Protein AF-A0A439CUA3-F1 (afdb_monomer_lite)

pLDDT: mean 74.82, std 22.73, range [22.25, 98.75]

Structure (mmCIF, N/CA/C/O backbone):
data_AF-A0A439CUA3-F1
#
_entry.id   AF-A0A439CUA3-F1
#
loop_
_atom_site.group_PDB
_atom_site.id
_atom_site.type_symbol
_atom_site.label_atom_id
_atom_site.label_alt_id
_atom_site.label_comp_id
_atom_site.label_asym_id
_atom_site.label_entity_id
_atom_site.label_seq_id
_atom_site.pdbx_PDB_ins_code
_atom_site.Cartn_x
_atom_site.Cartn_y
_atom_site.Cartn_z
_atom_site.occupancy
_atom_site.B_iso_or_equiv
_atom_site.auth_seq_id
_atom_site.auth_comp_id
_atom_site.auth_asym_id
_atom_site.auth_atom_id
_atom_site.pdbx_PDB_model_num
ATOM 1 N N . MET A 1 1 ? 49.847 20.324 70.270 1.00 28.09 1 MET A N 1
ATOM 2 C CA . MET A 1 1 ? 50.171 20.737 68.888 1.00 28.09 1 MET A CA 1
ATOM 3 C C . MET A 1 1 ? 50.184 19.468 68.034 1.00 28.09 1 MET A C 1
ATOM 5 O O . MET A 1 1 ? 51.029 18.628 68.282 1.00 28.09 1 MET A O 1
ATOM 9 N N . ARG A 1 2 ? 49.134 19.254 67.214 1.00 22.25 2 ARG A N 1
ATOM 10 C CA . ARG A 1 2 ? 49.145 18.780 65.802 1.00 22.25 2 ARG A CA 1
ATOM 11 C C . ARG A 1 2 ? 50.456 18.061 65.344 1.00 22.25 2 ARG A C 1
ATOM 13 O O . ARG A 1 2 ? 51.505 18.650 65.538 1.00 22.25 2 ARG A O 1
ATOM 20 N N . ILE A 1 3 ? 50.532 16.895 64.673 1.00 22.33 3 ILE A N 1
ATOM 21 C CA . ILE A 1 3 ? 49.767 16.286 63.554 1.00 22.33 3 ILE A CA 1
ATOM 22 C C . ILE A 1 3 ? 50.271 14.831 63.310 1.00 22.33 3 ILE A C 1
ATOM 24 O O . ILE A 1 3 ? 51.460 14.592 63.453 1.00 22.33 3 ILE A O 1
ATOM 28 N N . SER A 1 4 ? 49.355 13.942 62.885 1.00 22.73 4 SER A N 1
ATOM 29 C CA . SER A 1 4 ? 49.423 12.798 61.928 1.00 22.73 4 SER A CA 1
ATOM 30 C C . SER A 1 4 ? 50.677 11.916 61.735 1.00 22.73 4 SER A C 1
ATOM 32 O O . SER A 1 4 ? 51.761 12.408 61.444 1.00 22.73 4 SER A O 1
ATOM 34 N N . GLY A 1 5 ? 50.420 10.599 61.639 1.00 23.78 5 GLY A N 1
ATOM 35 C CA . GLY A 1 5 ? 51.123 9.670 60.738 1.00 23.78 5 GLY A CA 1
ATOM 36 C C . GLY A 1 5 ? 51.463 8.297 61.341 1.00 23.78 5 GLY A C 1
ATOM 37 O O . GLY A 1 5 ? 52.379 8.213 62.145 1.00 23.78 5 GLY A O 1
ATOM 38 N N . ALA A 1 6 ? 50.779 7.222 60.919 1.00 23.39 6 ALA A N 1
ATOM 39 C CA . ALA A 1 6 ? 51.237 5.817 60.994 1.00 23.39 6 ALA A CA 1
ATOM 40 C C . ALA A 1 6 ? 50.307 4.956 60.105 1.00 23.39 6 ALA A C 1
ATOM 42 O O . ALA A 1 6 ? 49.091 5.064 60.226 1.00 23.39 6 ALA A O 1
ATOM 43 N N . VAL A 1 7 ? 50.768 4.324 59.019 1.00 22.81 7 VAL A N 1
ATOM 44 C CA . VAL A 1 7 ? 51.566 3.079 58.908 1.00 22.81 7 VAL A CA 1
ATOM 45 C C . VAL A 1 7 ? 50.798 1.829 59.362 1.00 22.81 7 VAL A C 1
ATOM 47 O O . VAL A 1 7 ? 50.388 1.692 60.508 1.00 22.81 7 VAL A O 1
ATOM 50 N N . CYS A 1 8 ? 50.635 0.912 58.407 1.00 23.62 8 CYS A N 1
ATOM 51 C CA . CYS A 1 8 ? 50.171 -0.463 58.555 1.00 23.62 8 CYS A CA 1
ATOM 52 C C . CYS A 1 8 ? 51.355 -1.367 58.934 1.00 23.62 8 CYS A C 1
ATOM 54 O O . CYS A 1 8 ? 52.381 -1.252 58.272 1.00 23.62 8 CYS A O 1
ATOM 56 N N . THR A 1 9 ? 51.193 -2.255 59.930 1.00 22.59 9 THR A N 1
ATOM 57 C CA . THR A 1 9 ? 51.462 -3.718 59.874 1.00 22.59 9 THR A CA 1
ATOM 58 C C . THR A 1 9 ? 51.410 -4.359 61.270 1.00 22.59 9 THR A C 1
ATOM 60 O O . THR A 1 9 ? 52.064 -3.826 62.154 1.00 22.59 9 THR A O 1
ATOM 63 N N . ARG A 1 10 ? 50.701 -5.512 61.364 1.00 23.30 10 ARG A N 1
ATOM 64 C CA . ARG A 1 10 ? 50.882 -6.747 62.196 1.00 23.30 10 ARG A CA 1
ATOM 65 C C . ARG A 1 10 ? 51.220 -6.572 63.697 1.00 23.30 10 ARG A C 1
ATOM 67 O O . ARG A 1 10 ? 52.042 -5.749 64.039 1.00 23.30 10 ARG A O 1
ATOM 74 N N . GLN A 1 11 ? 50.692 -7.314 64.673 1.00 22.95 11 GLN A N 1
ATOM 75 C CA . GLN A 1 11 ? 50.517 -8.768 64.882 1.00 22.95 11 GLN A CA 1
ATOM 76 C C . GLN A 1 11 ? 49.930 -8.895 66.330 1.00 22.95 11 GLN A C 1
ATOM 78 O O . GLN A 1 11 ? 50.094 -7.946 67.089 1.00 22.95 11 GLN A O 1
ATOM 83 N N . GLU A 1 12 ? 49.089 -9.861 66.725 1.00 23.50 12 GLU A N 1
ATOM 84 C CA . GLU A 1 12 ? 49.426 -11.073 67.525 1.00 23.50 12 GLU A CA 1
ATOM 85 C C . GLU A 1 12 ? 48.120 -11.591 68.193 1.00 23.50 12 GLU A C 1
ATOM 87 O O . GLU A 1 12 ? 47.284 -10.777 68.578 1.00 23.50 12 GLU A O 1
ATOM 92 N N . GLU A 1 13 ? 47.832 -12.902 68.083 1.00 23.50 13 GLU A N 1
ATOM 93 C CA . GLU A 1 13 ? 47.690 -13.915 69.175 1.00 23.50 13 GLU A CA 1
ATOM 94 C C . GLU A 1 13 ? 46.411 -13.791 70.040 1.00 23.50 13 GLU A C 1
ATOM 96 O O . GLU A 1 13 ? 46.042 -12.706 70.459 1.00 23.50 13 GLU A O 1
ATOM 101 N N . GLY A 1 14 ? 45.590 -14.809 70.334 1.00 23.80 14 GLY A N 1
ATOM 102 C CA . GLY A 1 14 ? 45.761 -16.259 70.547 1.00 23.80 14 GLY A CA 1
ATOM 103 C C . GLY A 1 14 ? 45.204 -16.565 71.960 1.00 23.80 14 GLY A C 1
ATOM 104 O O . GLY A 1 14 ? 45.631 -15.916 72.904 1.00 23.80 14 GLY A O 1
ATOM 105 N N . VAL A 1 15 ? 44.124 -17.344 72.151 1.00 25.66 15 VAL A N 1
ATOM 106 C CA . VAL A 1 15 ? 44.056 -18.725 72.725 1.00 25.66 15 VAL A CA 1
ATOM 107 C C . VAL A 1 15 ? 42.553 -18.998 73.027 1.00 25.66 15 VAL A C 1
ATOM 109 O O . VAL A 1 15 ? 41.913 -18.110 73.581 1.00 25.66 15 VAL A O 1
ATOM 112 N N . GLY A 1 16 ? 41.895 -20.050 72.494 1.00 23.88 16 GLY A N 1
ATOM 113 C CA . GLY A 1 16 ? 41.573 -21.364 73.132 1.00 23.88 16 GLY A CA 1
ATOM 114 C C . GLY A 1 16 ? 40.151 -21.363 73.759 1.00 23.88 16 GLY A C 1
ATOM 115 O O . GLY A 1 16 ? 39.779 -20.346 74.321 1.00 23.88 16 GLY A O 1
ATOM 116 N N . GLU A 1 17 ? 39.243 -22.351 73.722 1.00 23.61 17 GLU A N 1
ATOM 117 C CA . GLU A 1 17 ? 39.146 -23.763 73.297 1.00 23.61 17 GLU A CA 1
ATOM 118 C C . GLU A 1 17 ? 37.641 -24.166 73.176 1.00 23.61 17 GLU A C 1
ATOM 120 O O . GLU A 1 17 ? 36.813 -23.532 73.821 1.00 23.61 17 GLU A O 1
ATOM 125 N N . ALA A 1 18 ? 37.357 -25.235 72.397 1.00 24.44 18 ALA A N 1
ATOM 126 C CA . ALA A 1 18 ? 36.234 -26.218 72.417 1.00 24.44 18 ALA A CA 1
ATOM 127 C C . ALA A 1 18 ? 34.758 -25.726 72.498 1.00 24.44 18 ALA A C 1
ATOM 129 O O . ALA A 1 18 ? 34.412 -24.847 73.266 1.00 24.44 18 ALA A O 1
ATOM 130 N N . GLU A 1 19 ? 33.774 -26.249 71.756 1.00 25.75 19 GLU A N 1
ATOM 131 C CA . GLU A 1 19 ? 33.426 -27.659 71.525 1.00 25.75 19 GLU A CA 1
ATOM 132 C C . GLU A 1 19 ? 32.433 -27.769 70.334 1.00 25.75 19 GLU A C 1
ATOM 134 O O . GLU A 1 19 ? 31.645 -26.855 70.079 1.00 25.75 19 GLU A O 1
ATOM 139 N N . LEU A 1 20 ? 32.501 -28.865 69.570 1.00 25.77 20 LEU A N 1
ATOM 140 C CA . LEU A 1 20 ? 31.697 -29.136 68.369 1.00 25.77 20 LEU A CA 1
ATOM 141 C C . LEU A 1 20 ? 30.289 -29.656 68.705 1.00 25.77 20 LEU A C 1
ATOM 143 O O . LEU A 1 20 ? 30.172 -30.626 69.446 1.00 25.77 20 LEU A O 1
ATOM 147 N N . ASP A 1 21 ? 29.256 -29.157 68.014 1.00 25.58 21 ASP A N 1
ATOM 148 C CA . ASP A 1 21 ? 28.098 -29.988 67.654 1.00 25.58 21 ASP A CA 1
ATOM 149 C C . ASP A 1 21 ? 27.554 -29.619 66.260 1.00 25.58 21 ASP A C 1
ATOM 151 O O . ASP A 1 21 ? 27.327 -28.455 65.918 1.00 25.58 21 ASP A O 1
ATOM 155 N N . HIS A 1 22 ? 27.413 -30.636 65.413 1.00 28.38 22 HIS A N 1
ATOM 156 C CA . HIS A 1 22 ? 27.117 -30.550 63.986 1.00 28.38 22 HIS A CA 1
ATOM 157 C C . HIS A 1 22 ? 25.626 -30.806 63.731 1.00 28.38 22 HIS A C 1
ATOM 159 O O . HIS A 1 22 ? 25.209 -31.956 63.696 1.00 28.38 22 HIS A O 1
ATOM 165 N N . THR A 1 23 ? 24.838 -29.774 63.402 1.00 31.83 23 THR A N 1
ATOM 166 C CA . THR A 1 23 ? 23.635 -29.923 62.549 1.00 31.83 23 THR A CA 1
ATOM 167 C C . THR A 1 23 ? 23.304 -28.614 61.804 1.00 31.83 23 THR A C 1
ATOM 169 O O . THR A 1 23 ? 23.112 -27.578 62.439 1.00 31.83 23 THR A O 1
ATOM 172 N N . PRO A 1 24 ? 23.197 -28.592 60.458 1.00 29.52 24 PRO A N 1
ATOM 173 C CA . PRO A 1 24 ? 22.826 -27.377 59.736 1.00 29.52 24 PRO A CA 1
ATOM 174 C C . PRO A 1 24 ? 21.297 -27.211 59.698 1.00 29.52 24 PRO A C 1
ATOM 176 O O . PRO A 1 24 ? 20.608 -27.803 58.866 1.00 29.52 24 PRO A O 1
ATOM 179 N N . ARG A 1 25 ? 20.747 -26.370 60.584 1.00 27.92 25 ARG A N 1
ATOM 180 C CA . ARG A 1 25 ? 19.390 -25.815 60.427 1.00 27.92 25 ARG A CA 1
ATOM 181 C C . ARG A 1 25 ? 19.455 -24.549 59.574 1.00 27.92 25 ARG A C 1
ATOM 183 O O . ARG A 1 25 ? 19.996 -23.529 59.982 1.00 27.92 25 ARG A O 1
ATOM 190 N N . ASN A 1 26 ? 18.888 -24.650 58.378 1.00 28.05 26 ASN A N 1
ATOM 191 C CA . ASN A 1 26 ? 18.755 -23.584 57.393 1.00 28.05 26 ASN A CA 1
ATOM 192 C C . ASN A 1 26 ? 17.760 -22.517 57.898 1.00 28.05 26 ASN A C 1
ATOM 194 O O . ASN A 1 26 ? 16.546 -22.711 57.827 1.00 28.05 26 ASN A O 1
ATOM 198 N N . ILE A 1 27 ? 18.269 -21.418 58.458 1.00 28.58 27 ILE A N 1
ATOM 199 C CA . ILE A 1 27 ? 17.476 -20.257 58.883 1.00 28.58 27 ILE A CA 1
ATOM 200 C C . ILE A 1 27 ? 17.414 -19.280 57.705 1.00 28.58 27 ILE A C 1
ATOM 202 O O . ILE A 1 27 ? 18.390 -18.603 57.391 1.00 28.58 27 ILE A O 1
ATOM 206 N N . GLN A 1 28 ? 16.256 -19.205 57.048 1.00 30.69 28 GLN A N 1
ATOM 207 C CA . GLN A 1 28 ? 15.931 -18.120 56.120 1.00 30.69 28 GLN A CA 1
ATOM 208 C C . GLN A 1 28 ? 15.676 -16.826 56.912 1.00 30.69 28 GLN A C 1
ATOM 210 O O . GLN A 1 28 ? 14.819 -16.835 57.800 1.00 30.69 28 GLN A O 1
ATOM 215 N N . PRO A 1 29 ? 16.333 -15.695 56.599 1.00 28.91 29 PRO A N 1
ATOM 216 C CA . PRO A 1 29 ? 15.926 -14.408 57.139 1.00 28.91 29 PRO A CA 1
ATOM 217 C C . PRO A 1 29 ? 14.713 -13.860 56.371 1.00 28.91 29 PRO A C 1
ATOM 219 O O . PRO A 1 29 ? 14.676 -13.822 55.140 1.00 28.91 29 PRO A O 1
ATOM 222 N N . ALA A 1 30 ? 13.707 -13.450 57.140 1.00 26.80 30 ALA A N 1
ATOM 223 C CA . ALA A 1 30 ? 12.461 -12.848 56.692 1.00 26.80 30 ALA A CA 1
ATOM 224 C C . ALA A 1 30 ? 12.693 -11.557 55.885 1.00 26.80 30 ALA A C 1
ATOM 226 O O . ALA A 1 30 ? 13.453 -10.687 56.302 1.00 26.80 30 ALA A O 1
ATOM 227 N N . ASN A 1 31 ? 11.989 -11.412 54.759 1.00 30.03 31 ASN A N 1
ATOM 228 C CA . ASN A 1 31 ? 11.992 -10.194 53.949 1.00 30.03 31 ASN A CA 1
ATOM 229 C C . ASN A 1 31 ? 10.732 -9.354 54.259 1.00 30.03 31 ASN A C 1
ATOM 231 O O . ASN A 1 31 ? 9.621 -9.820 53.977 1.00 30.03 31 ASN A O 1
ATOM 235 N N . PRO A 1 32 ? 10.847 -8.146 54.843 1.00 30.47 32 PRO A N 1
ATOM 236 C CA . PRO A 1 32 ? 9.701 -7.356 55.265 1.00 30.47 32 PRO A CA 1
ATOM 237 C C . PRO A 1 32 ? 9.358 -6.280 54.229 1.00 30.47 32 PRO A C 1
ATOM 239 O O . PRO A 1 32 ? 9.637 -5.118 54.456 1.00 30.47 32 PRO A O 1
ATOM 242 N N . HIS A 1 33 ? 8.702 -6.626 53.118 1.00 27.61 33 HIS A N 1
ATOM 243 C CA . HIS A 1 33 ? 7.968 -5.641 52.303 1.00 27.61 33 HIS A CA 1
ATOM 244 C C . HIS A 1 33 ? 6.757 -6.300 51.636 1.00 27.61 33 HIS A C 1
ATOM 246 O O . HIS A 1 33 ? 6.773 -6.710 50.477 1.00 27.61 33 HIS A O 1
ATOM 252 N N . ARG A 1 34 ? 5.667 -6.410 52.401 1.00 32.34 34 ARG A N 1
ATOM 253 C CA . ARG A 1 34 ? 4.329 -6.702 51.883 1.00 32.34 34 ARG A CA 1
ATOM 254 C C . ARG A 1 34 ? 3.667 -5.369 51.532 1.00 32.34 34 ARG A C 1
ATOM 256 O O . ARG A 1 34 ? 2.806 -4.892 52.262 1.00 32.34 34 ARG A O 1
ATOM 263 N N . GLU A 1 35 ? 4.106 -4.744 50.443 1.00 28.25 35 GLU A N 1
ATOM 264 C CA . GLU A 1 35 ? 3.399 -3.589 49.890 1.00 28.25 35 GLU A CA 1
ATOM 265 C C . GLU A 1 35 ? 2.148 -4.048 49.137 1.00 28.25 35 GLU A C 1
ATOM 267 O O . GLU A 1 35 ? 2.151 -4.998 48.347 1.00 28.25 35 GLU A O 1
ATOM 272 N N . ALA A 1 36 ? 1.044 -3.378 49.450 1.00 27.17 36 ALA A N 1
ATOM 273 C CA . ALA A 1 36 ? -0.267 -3.598 48.879 1.00 27.17 36 ALA A CA 1
ATOM 274 C C . ALA A 1 36 ? -0.214 -3.528 47.345 1.00 27.17 36 ALA A C 1
ATOM 276 O O . ALA A 1 36 ? 0.246 -2.545 46.767 1.00 27.17 36 ALA A O 1
ATOM 277 N N . LYS A 1 37 ? -0.747 -4.556 46.673 1.00 30.27 37 LYS A N 1
ATOM 278 C CA . LYS A 1 37 ? -1.030 -4.523 45.232 1.00 30.27 37 LYS A CA 1
ATOM 279 C C . LYS A 1 37 ? -2.109 -3.472 44.949 1.00 30.27 37 LYS A C 1
ATOM 281 O O . LYS A 1 37 ? -3.284 -3.798 44.798 1.00 30.27 37 LYS A O 1
ATOM 286 N N . GLY A 1 38 ? -1.703 -2.211 44.836 1.00 25.47 38 GLY A N 1
ATOM 287 C CA . GLY A 1 38 ? -2.439 -1.222 44.067 1.00 25.47 38 GLY A CA 1
ATOM 288 C C . GLY A 1 38 ? -2.514 -1.714 42.623 1.00 25.47 38 GLY A C 1
ATOM 289 O O . GLY A 1 38 ? -1.488 -1.975 41.994 1.00 25.47 38 GLY A O 1
ATOM 290 N N . ARG A 1 39 ? -3.731 -1.904 42.103 1.00 30.41 39 ARG A N 1
ATOM 291 C CA . ARG A 1 39 ? -3.964 -2.169 40.677 1.00 30.41 39 ARG A CA 1
ATOM 292 C C . ARG A 1 39 ? -3.290 -1.059 39.876 1.00 30.41 39 ARG A C 1
ATOM 294 O O . ARG A 1 39 ? -3.695 0.097 39.931 1.00 30.41 39 ARG A O 1
ATOM 301 N N . SER A 1 40 ? -2.228 -1.427 39.175 1.00 26.22 40 SER A N 1
ATOM 302 C CA . SER A 1 40 ? -1.422 -0.513 38.383 1.00 26.22 40 SER A CA 1
ATOM 303 C C . SER A 1 40 ? -2.265 0.105 37.264 1.00 26.22 40 SER A C 1
ATOM 305 O O . SER A 1 40 ? -2.816 -0.620 36.439 1.00 26.22 40 SER A O 1
ATOM 307 N N . LEU A 1 41 ? -2.336 1.438 37.214 1.00 32.69 41 LEU A N 1
ATOM 308 C CA . LEU A 1 41 ? -2.955 2.250 36.150 1.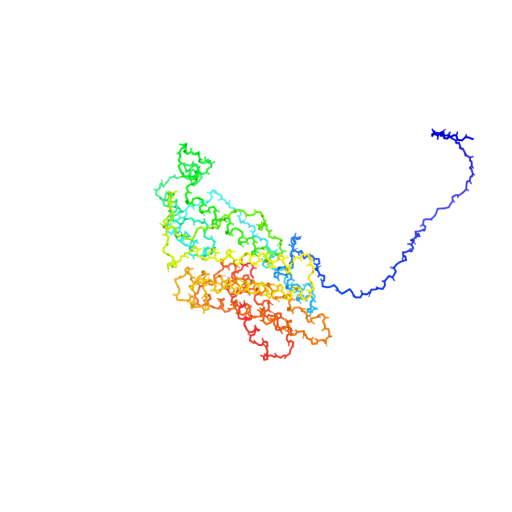00 32.69 41 LEU A CA 1
ATOM 309 C C . LEU A 1 41 ? -2.143 2.222 34.834 1.00 32.69 41 LEU A C 1
ATOM 311 O O . LEU A 1 41 ? -2.030 3.223 34.129 1.00 32.69 41 LEU A O 1
ATOM 315 N N . ARG A 1 42 ? -1.518 1.090 34.504 1.00 32.41 42 ARG A N 1
ATOM 316 C CA . ARG A 1 42 ? -0.619 0.975 33.357 1.00 32.41 42 ARG A CA 1
ATOM 317 C C . ARG A 1 42 ? -1.404 0.608 32.103 1.00 32.41 42 ARG A C 1
ATOM 319 O O . ARG A 1 42 ? -1.750 -0.551 31.904 1.00 32.41 42 ARG A O 1
ATOM 326 N N . ALA A 1 43 ? -1.537 1.563 31.185 1.00 36.28 43 ALA A N 1
ATOM 327 C CA . ALA A 1 43 ? -1.451 1.251 29.761 1.00 36.28 43 ALA A CA 1
ATOM 328 C C . ALA A 1 43 ? 0.004 0.827 29.470 1.00 36.28 43 ALA A C 1
ATOM 330 O O . ALA A 1 43 ? 0.792 1.588 28.921 1.00 36.28 43 ALA A O 1
ATOM 331 N N . SER A 1 44 ? 0.414 -0.336 29.987 1.00 36.09 44 SER A N 1
ATOM 332 C CA . SER A 1 44 ? 1.773 -0.840 29.799 1.00 36.09 44 SER A CA 1
ATOM 333 C C . SER A 1 44 ? 1.953 -1.138 28.320 1.00 36.09 44 SER A C 1
ATOM 335 O O . SER A 1 44 ? 1.143 -1.861 27.741 1.00 36.09 44 SER A O 1
ATOM 337 N N . SER A 1 45 ? 3.044 -0.656 27.733 1.00 43.25 45 SER A N 1
ATOM 338 C CA . SER A 1 45 ? 3.729 -1.381 26.669 1.00 43.25 45 SER A CA 1
ATOM 339 C C . SER A 1 45 ? 3.962 -2.788 27.236 1.00 43.25 45 SER A C 1
ATOM 341 O O . SER A 1 45 ? 4.757 -2.958 28.162 1.00 43.25 45 SER A O 1
ATOM 343 N N . GLU A 1 46 ? 3.130 -3.759 26.856 1.00 47.66 46 GLU A N 1
ATOM 344 C CA . GLU A 1 46 ? 3.294 -5.148 27.289 1.00 47.66 46 GLU A CA 1
ATOM 345 C C . GLU A 1 46 ? 4.671 -5.641 26.802 1.00 47.66 46 GLU A C 1
ATOM 347 O O . GLU A 1 46 ? 5.149 -5.160 25.767 1.00 47.66 46 GLU A O 1
ATOM 352 N N . PRO A 1 47 ? 5.359 -6.522 27.555 1.00 49.38 47 PRO A N 1
ATOM 353 C CA . PRO A 1 47 ? 6.639 -7.074 27.122 1.00 49.38 47 PRO A CA 1
ATOM 354 C C . PRO A 1 47 ? 6.483 -7.640 25.709 1.00 49.38 47 PRO A C 1
ATOM 356 O O . PRO A 1 47 ? 5.505 -8.328 25.431 1.00 49.38 47 PRO A O 1
ATOM 359 N N . GLY A 1 48 ? 7.401 -7.285 24.805 1.00 54.22 48 GLY A N 1
ATOM 360 C CA . GLY A 1 48 ? 7.288 -7.695 23.409 1.00 54.22 48 GLY A CA 1
ATOM 361 C C . GLY A 1 48 ? 7.170 -9.207 23.284 1.00 54.22 48 GLY A C 1
ATOM 362 O O . GLY A 1 48 ? 7.865 -9.956 23.975 1.00 54.22 48 GLY A O 1
ATOM 363 N N . GLU A 1 49 ? 6.265 -9.633 22.414 1.00 64.12 49 GLU A N 1
ATOM 364 C CA . GLU A 1 49 ? 6.002 -11.043 22.179 1.00 64.12 49 GLU A CA 1
ATOM 365 C C . GLU A 1 49 ? 7.177 -11.664 21.429 1.00 64.12 49 GLU A C 1
ATOM 367 O O . GLU A 1 49 ? 7.930 -10.974 20.735 1.00 64.12 49 GLU A O 1
ATOM 372 N N . ARG A 1 50 ? 7.347 -12.977 21.570 1.00 61.59 50 ARG A N 1
ATOM 373 C CA . ARG A 1 50 ? 8.300 -13.733 20.761 1.00 61.59 50 ARG A CA 1
ATOM 374 C C . ARG A 1 50 ? 7.553 -14.683 19.835 1.00 61.59 50 ARG A C 1
ATOM 376 O O . ARG A 1 50 ? 6.566 -15.287 20.247 1.00 61.59 50 ARG A O 1
ATOM 383 N N . ASP A 1 51 ? 8.013 -14.800 18.594 1.00 60.66 51 ASP A N 1
ATOM 384 C CA . ASP A 1 51 ? 7.554 -15.854 17.690 1.00 60.66 51 ASP A CA 1
ATOM 385 C C . ASP A 1 51 ? 8.068 -17.237 18.140 1.00 60.66 51 ASP A C 1
ATOM 387 O O . ASP A 1 51 ? 8.786 -17.373 19.136 1.00 60.66 51 ASP A O 1
ATOM 391 N N . ARG A 1 52 ? 7.699 -18.290 17.401 1.00 53.22 52 ARG A N 1
ATOM 392 C CA . ARG A 1 52 ? 8.105 -19.669 17.711 1.00 53.22 52 ARG A CA 1
ATOM 393 C C . ARG A 1 52 ? 9.617 -19.898 17.633 1.00 53.22 52 ARG A C 1
ATOM 395 O O . ARG A 1 52 ? 10.097 -20.819 18.285 1.00 53.22 52 ARG A O 1
ATOM 402 N N . GLN A 1 53 ? 10.352 -19.094 16.862 1.00 54.91 53 GLN A N 1
ATOM 403 C CA . GLN A 1 53 ? 11.816 -19.143 16.805 1.00 54.91 53 GLN A CA 1
ATOM 404 C C . GLN A 1 53 ? 12.475 -18.227 17.853 1.00 54.91 53 GLN A C 1
ATOM 406 O O . GLN A 1 53 ? 13.699 -18.171 17.950 1.00 54.91 53 GLN A O 1
ATOM 411 N N . GLY A 1 54 ? 11.685 -17.527 18.671 1.00 60.97 54 GLY A N 1
ATOM 412 C CA . GLY A 1 54 ? 12.169 -16.642 19.721 1.00 60.97 54 GLY A CA 1
ATOM 413 C C . GLY A 1 54 ? 12.448 -15.206 19.267 1.00 60.97 54 GLY A C 1
ATOM 414 O O . GLY A 1 54 ? 12.974 -14.429 20.076 1.00 60.97 54 GLY A O 1
ATOM 415 N N . HIS A 1 55 ? 12.111 -14.820 18.030 1.00 66.06 55 HIS A N 1
ATOM 416 C CA . HIS A 1 55 ? 12.306 -13.454 17.544 1.00 66.06 55 HIS A CA 1
ATOM 417 C C . HIS A 1 55 ? 11.260 -12.495 18.101 1.00 66.06 55 HIS A C 1
ATOM 419 O O . HIS A 1 55 ? 10.102 -12.847 18.288 1.00 66.06 55 HIS A O 1
ATOM 425 N N . PHE A 1 56 ? 11.665 -11.244 18.308 1.00 74.69 56 PHE A N 1
ATOM 426 C CA . PHE A 1 56 ? 10.797 -10.187 18.818 1.00 74.69 56 PHE A CA 1
ATOM 427 C C . PHE A 1 56 ? 9.694 -9.791 17.822 1.00 74.69 56 PHE A C 1
ATOM 429 O O . PHE A 1 56 ? 9.971 -9.525 16.645 1.00 74.69 56 PHE A O 1
ATOM 436 N N . VAL A 1 57 ? 8.470 -9.671 18.342 1.00 75.69 57 VAL A N 1
ATOM 437 C CA . VAL A 1 57 ? 7.267 -9.188 17.661 1.00 75.69 57 VAL A CA 1
ATOM 438 C C . VAL A 1 57 ? 6.670 -8.033 18.470 1.00 75.69 57 VAL A C 1
ATOM 440 O O . VAL A 1 57 ? 6.245 -8.193 19.615 1.00 75.69 57 VAL A O 1
ATOM 443 N N . GLY A 1 58 ? 6.654 -6.835 17.885 1.00 77.94 58 GLY A N 1
ATOM 444 C CA . GLY A 1 58 ? 6.237 -5.622 18.596 1.00 77.94 58 GLY A CA 1
ATOM 445 C C . GLY A 1 58 ? 4.761 -5.252 18.447 1.00 77.94 58 GLY A C 1
ATOM 446 O O . GLY A 1 58 ? 3.969 -5.926 17.785 1.00 77.94 58 GLY A O 1
ATOM 447 N N . ALA A 1 59 ? 4.387 -4.130 19.066 1.00 81.75 59 ALA A N 1
ATOM 448 C CA . ALA A 1 59 ? 2.999 -3.680 19.210 1.00 81.75 59 ALA A CA 1
ATOM 449 C C . ALA A 1 59 ? 2.313 -3.275 17.892 1.00 81.75 59 ALA A C 1
ATOM 451 O O . ALA A 1 59 ? 1.081 -3.240 17.832 1.00 81.75 59 ALA A O 1
ATOM 452 N N . SER A 1 60 ? 3.077 -2.964 16.836 1.00 83.19 60 SER A N 1
ATOM 453 C CA . SER A 1 60 ? 2.511 -2.696 15.511 1.00 83.19 60 SER A CA 1
ATOM 454 C C . SER A 1 60 ? 2.131 -3.970 14.733 1.00 83.19 60 SER A C 1
ATOM 456 O O . SER A 1 60 ? 1.320 -3.883 13.809 1.00 83.19 60 SER A O 1
ATOM 458 N N . SER A 1 61 ? 2.581 -5.155 15.151 1.00 85.44 61 SER A N 1
ATOM 459 C CA . SER A 1 61 ? 2.277 -6.401 14.442 1.00 85.44 61 SER A CA 1
ATOM 460 C C . SER A 1 61 ? 0.799 -6.800 14.521 1.00 85.44 61 SER A C 1
ATOM 462 O O . SER A 1 61 ? 0.147 -6.665 15.562 1.00 85.44 61 SER A O 1
ATOM 464 N N . GLY A 1 62 ? 0.281 -7.366 13.426 1.00 82.31 62 GLY A N 1
ATOM 465 C CA . GLY A 1 62 ? -1.036 -8.010 13.397 1.00 82.31 62 GLY A CA 1
ATOM 466 C C . GLY A 1 62 ? -1.126 -9.228 14.327 1.00 82.31 62 GLY A C 1
ATOM 467 O O . GLY A 1 62 ? -2.174 -9.462 14.926 1.00 82.31 62 GLY A O 1
ATOM 468 N N . LEU A 1 63 ? -0.016 -9.949 14.532 1.00 80.31 63 LEU A N 1
ATOM 469 C CA . LEU A 1 63 ? 0.046 -11.083 15.456 1.00 80.31 63 LEU A CA 1
ATOM 470 C C . LEU A 1 63 ? -0.143 -10.633 16.909 1.00 80.31 63 LEU A C 1
ATOM 472 O O . LEU A 1 63 ? -0.999 -11.164 17.611 1.00 80.31 63 LEU A O 1
ATOM 476 N N . THR A 1 64 ? 0.592 -9.608 17.347 1.00 80.56 64 THR A N 1
ATOM 477 C CA . THR A 1 64 ? 0.438 -9.029 18.693 1.00 80.56 64 THR A CA 1
ATOM 478 C C . THR A 1 64 ? -0.986 -8.525 18.920 1.00 80.56 64 THR A C 1
ATOM 480 O O . THR A 1 64 ? -1.560 -8.717 19.993 1.00 80.56 64 THR A O 1
ATOM 483 N N . PHE A 1 65 ? -1.591 -7.914 17.896 1.00 84.12 65 PHE A N 1
ATOM 484 C CA . PHE A 1 65 ? -2.982 -7.469 17.947 1.00 84.12 65 PHE A CA 1
ATOM 485 C C . PHE A 1 65 ? -3.961 -8.643 18.156 1.00 84.12 65 PHE A C 1
ATOM 487 O O . PHE A 1 65 ? -4.841 -8.557 19.016 1.00 84.12 65 PHE A O 1
ATOM 494 N N . LEU A 1 66 ? -3.779 -9.757 17.438 1.00 82.56 66 LEU A N 1
ATOM 495 C CA . LEU A 1 66 ? -4.572 -10.979 17.617 1.00 82.56 66 LEU A CA 1
ATOM 496 C C . LEU A 1 66 ? -4.384 -11.627 18.990 1.00 82.56 66 LEU A C 1
ATOM 498 O O . LEU A 1 66 ? -5.367 -11.974 19.644 1.00 82.56 66 LEU A O 1
ATOM 502 N N . LEU A 1 67 ? -3.141 -11.762 19.453 1.00 78.81 67 LEU A N 1
ATOM 503 C CA . LEU A 1 67 ? -2.844 -12.318 20.775 1.00 78.81 67 LEU A CA 1
ATOM 504 C C . LEU A 1 67 ? -3.508 -11.485 21.878 1.00 78.81 67 LEU A C 1
ATOM 506 O O . LEU A 1 67 ? -4.094 -12.031 22.816 1.00 78.81 67 LEU A O 1
ATOM 510 N N . ARG A 1 68 ? -3.505 -10.155 21.732 1.00 78.81 68 ARG A N 1
ATOM 511 C CA . ARG A 1 68 ? -4.213 -9.250 22.644 1.00 78.81 68 ARG A CA 1
ATOM 512 C C . ARG A 1 68 ? -5.723 -9.487 22.636 1.00 78.81 68 ARG A C 1
ATOM 514 O O . ARG A 1 68 ? -6.334 -9.490 23.707 1.00 78.81 68 ARG A O 1
ATOM 521 N N . LEU A 1 69 ? -6.326 -9.700 21.465 1.00 80.56 69 LEU A N 1
ATOM 522 C CA . LEU A 1 69 ? -7.739 -10.068 21.355 1.00 80.56 69 LEU A CA 1
ATOM 523 C C . LEU A 1 69 ? -8.022 -11.398 22.072 1.00 80.56 69 LEU A C 1
ATOM 525 O O . LEU A 1 69 ? -8.938 -11.463 22.890 1.00 80.56 69 LEU A O 1
ATOM 529 N N . GLN A 1 70 ? -7.213 -12.432 21.832 1.00 78.62 70 GLN A N 1
ATOM 530 C CA . GLN A 1 70 ? -7.386 -13.756 22.438 1.00 78.62 70 GLN A CA 1
ATOM 531 C C . GLN A 1 70 ? -7.295 -13.717 23.969 1.00 78.62 70 GLN A C 1
ATOM 533 O O . GLN A 1 70 ? -8.183 -14.242 24.645 1.00 78.62 70 GLN A O 1
ATOM 538 N N . ARG A 1 71 ? -6.278 -13.042 24.527 1.00 77.12 71 ARG A N 1
ATOM 539 C CA . ARG A 1 71 ? -6.140 -12.869 25.986 1.00 77.12 71 ARG A CA 1
ATOM 540 C C . ARG A 1 71 ? -7.365 -12.190 26.589 1.00 77.12 71 ARG A C 1
ATOM 542 O O . ARG A 1 71 ? -7.839 -12.580 27.654 1.00 77.12 71 ARG A O 1
ATOM 549 N N . ARG A 1 72 ? -7.916 -11.192 25.892 1.00 74.06 72 ARG A N 1
ATOM 550 C CA . ARG A 1 72 ? -9.114 -10.459 26.334 1.00 74.06 72 ARG A CA 1
ATOM 551 C C . ARG A 1 72 ? -10.398 -11.280 26.228 1.00 74.06 72 ARG A C 1
ATOM 553 O O . ARG A 1 72 ? -11.319 -11.047 27.008 1.00 74.06 72 ARG A O 1
ATOM 560 N N . LEU A 1 73 ? -10.441 -12.268 25.338 1.00 73.12 73 LEU A N 1
ATOM 561 C CA . LEU A 1 73 ? -11.539 -13.226 25.205 1.00 73.12 73 LEU A CA 1
ATOM 562 C C . LEU A 1 73 ? -11.521 -14.351 26.257 1.00 73.12 73 LEU A C 1
ATOM 564 O O . LEU A 1 73 ? -12.441 -15.164 26.264 1.00 73.12 73 LEU A O 1
ATOM 568 N N . ARG A 1 74 ? -10.516 -14.407 27.151 1.00 65.94 74 ARG A N 1
ATOM 569 C CA . ARG A 1 74 ? -10.311 -15.502 28.126 1.00 65.94 74 ARG A CA 1
ATOM 570 C C . ARG A 1 74 ? -10.297 -16.901 27.486 1.00 65.94 74 ARG A C 1
ATOM 572 O O . ARG A 1 74 ? -10.699 -17.870 28.124 1.00 65.94 74 ARG A O 1
ATOM 579 N N . ARG A 1 75 ? -9.853 -17.018 26.230 1.00 56.72 75 ARG A N 1
ATOM 580 C CA . ARG A 1 75 ? -9.529 -18.323 25.638 1.00 56.72 75 ARG A CA 1
ATOM 581 C C . ARG A 1 75 ? -8.131 -18.726 26.082 1.00 56.72 75 ARG A C 1
ATOM 583 O O . ARG A 1 75 ? -7.249 -17.871 26.154 1.00 56.72 75 ARG A O 1
ATOM 590 N N . ASP A 1 76 ? -7.959 -20.009 26.381 1.00 49.62 76 ASP A N 1
ATOM 591 C CA . ASP A 1 76 ? -6.669 -20.591 26.739 1.00 49.62 76 ASP A CA 1
ATOM 592 C C . ASP A 1 76 ? -5.626 -20.207 25.667 1.00 49.62 76 ASP A C 1
ATOM 594 O O . ASP A 1 76 ? -5.893 -20.441 24.478 1.00 49.62 76 ASP A O 1
ATOM 598 N N . PRO A 1 77 ? -4.492 -19.564 26.009 1.00 54.25 77 PRO A N 1
ATOM 599 C CA . PRO A 1 77 ? -3.447 -19.238 25.037 1.00 54.25 77 PRO A CA 1
ATOM 600 C C . PRO A 1 77 ? -3.020 -20.450 24.192 1.00 54.25 77 PRO A C 1
ATOM 602 O O . PRO A 1 77 ? -2.665 -20.270 23.027 1.00 54.25 77 PRO A O 1
ATOM 605 N N . ASP A 1 78 ? -3.164 -21.676 24.709 1.00 53.19 78 ASP A N 1
ATOM 606 C CA . ASP A 1 78 ? -2.850 -22.915 23.991 1.00 53.19 78 ASP A CA 1
ATOM 607 C C . ASP A 1 78 ? -3.816 -23.288 22.848 1.00 53.19 78 ASP A C 1
ATOM 609 O O . ASP A 1 78 ? -3.476 -24.146 22.032 1.00 53.19 78 ASP A O 1
ATOM 613 N N . THR A 1 79 ? -4.976 -22.625 22.733 1.00 49.97 79 THR A N 1
ATOM 614 C CA . THR A 1 79 ? -5.955 -22.852 21.643 1.00 49.97 79 THR A CA 1
ATOM 615 C C . THR A 1 79 ? -5.793 -21.939 20.426 1.00 49.97 79 THR A C 1
ATOM 617 O O . THR A 1 79 ? -6.511 -22.120 19.442 1.00 49.97 79 THR A O 1
ATOM 620 N N . ALA A 1 80 ? -4.870 -20.969 20.440 1.00 50.75 80 ALA A N 1
ATOM 621 C CA . ALA A 1 80 ? -4.576 -20.230 19.211 1.00 50.75 80 ALA A CA 1
ATOM 622 C C . ALA A 1 80 ? -3.889 -21.150 18.198 1.00 50.75 80 ALA A C 1
ATOM 624 O O . ALA A 1 80 ? -3.043 -21.956 18.601 1.00 50.75 80 ALA A O 1
ATOM 625 N N . PRO A 1 81 ? -4.179 -21.012 16.889 1.00 48.41 81 PRO A N 1
ATOM 626 C CA . PRO A 1 81 ? -3.341 -21.621 15.872 1.00 48.41 81 PRO A CA 1
ATOM 627 C C . PRO A 1 81 ? -1.908 -21.144 16.112 1.00 48.41 81 PRO A C 1
ATOM 629 O O . PRO A 1 81 ? -1.580 -19.966 15.979 1.00 48.41 81 PRO A O 1
ATOM 632 N N . LYS A 1 82 ? -1.054 -22.078 16.538 1.00 47.56 82 LYS A N 1
ATOM 633 C CA . LYS A 1 82 ? 0.346 -21.800 16.873 1.00 47.56 82 LYS A CA 1
ATOM 634 C C . LYS A 1 82 ? 1.158 -21.446 15.615 1.00 47.56 82 LYS A C 1
ATOM 636 O O . LYS A 1 82 ? 2.324 -21.086 15.715 1.00 47.56 82 LYS A O 1
ATOM 641 N N . THR A 1 83 ? 0.563 -21.578 14.434 1.00 44.81 83 THR A N 1
ATOM 642 C CA . THR A 1 83 ? 1.089 -21.234 13.113 1.00 44.81 83 THR A CA 1
ATOM 643 C C . THR A 1 83 ? 0.433 -19.941 12.640 1.00 44.81 83 THR A C 1
ATOM 645 O O . THR A 1 83 ? -0.672 -19.948 12.111 1.00 44.81 83 THR A O 1
ATOM 648 N N . SER A 1 84 ? 1.103 -18.815 12.854 1.00 48.91 84 SER A N 1
ATOM 649 C CA . SER A 1 84 ? 0.814 -17.603 12.092 1.00 48.91 84 SER A CA 1
ATOM 650 C C . SER A 1 84 ? 1.650 -17.642 10.814 1.00 48.91 84 SER A C 1
ATOM 652 O O . SER A 1 84 ? 2.839 -17.963 10.894 1.00 48.91 84 SER A O 1
ATOM 654 N N . VAL A 1 85 ? 1.077 -17.249 9.673 1.00 49.88 85 VAL A N 1
ATOM 655 C CA . VAL A 1 85 ? 1.794 -16.968 8.407 1.00 49.88 85 VAL A CA 1
ATOM 656 C C . VAL A 1 85 ? 3.032 -16.070 8.630 1.00 49.88 85 VAL A C 1
ATOM 658 O O . VAL A 1 85 ? 3.979 -16.105 7.859 1.00 49.88 85 VAL A O 1
ATOM 661 N N . PHE A 1 86 ? 3.063 -15.297 9.728 1.00 50.19 86 PHE A N 1
ATOM 662 C CA . PHE A 1 86 ? 4.155 -14.387 10.112 1.00 50.19 86 PHE A CA 1
ATOM 663 C C . PHE A 1 86 ? 5.166 -14.976 11.113 1.00 50.19 86 PHE A C 1
ATOM 665 O O . PHE A 1 86 ? 6.089 -14.278 11.521 1.00 50.19 86 PHE A O 1
ATOM 672 N N . THR A 1 87 ? 4.965 -16.217 11.572 1.00 47.34 87 THR A N 1
ATOM 673 C CA . THR A 1 87 ? 5.865 -16.934 12.510 1.00 47.34 87 THR A CA 1
ATOM 674 C C . THR A 1 87 ? 6.720 -17.990 11.818 1.00 47.34 87 THR A C 1
ATOM 676 O O . THR A 1 87 ? 7.440 -18.732 12.479 1.00 47.34 87 THR A O 1
ATOM 679 N N . LEU A 1 88 ? 6.624 -18.097 10.497 1.00 46.81 88 LEU A N 1
ATOM 680 C CA . LEU A 1 88 ? 7.525 -18.892 9.680 1.00 46.81 88 LEU A CA 1
ATOM 681 C C . LEU A 1 88 ? 8.334 -17.892 8.857 1.00 46.81 88 LEU A C 1
ATOM 683 O O . LEU A 1 88 ? 7.760 -17.054 8.165 1.00 46.81 88 LEU A O 1
ATOM 687 N N . GLY A 1 89 ? 9.661 -17.937 8.996 1.00 47.47 89 GLY A N 1
ATOM 688 C CA . GLY A 1 89 ? 10.541 -17.331 7.999 1.00 47.47 89 GLY A CA 1
ATOM 689 C C . GLY A 1 89 ? 10.313 -17.983 6.636 1.00 47.47 89 GLY A C 1
ATOM 690 O O . GLY A 1 89 ? 9.518 -18.922 6.522 1.00 47.47 89 GLY A O 1
ATOM 691 N N . ASP A 1 90 ? 11.017 -17.501 5.614 1.00 46.09 90 ASP A N 1
ATOM 692 C CA . ASP A 1 90 ? 10.984 -18.142 4.301 1.00 46.09 90 ASP A CA 1
ATOM 693 C C . ASP A 1 90 ? 11.168 -19.656 4.470 1.00 46.09 90 ASP A C 1
ATOM 695 O O . ASP A 1 90 ? 12.011 -20.107 5.259 1.00 46.09 90 ASP A O 1
ATOM 699 N N . ALA A 1 91 ? 10.340 -20.442 3.774 1.00 52.12 91 ALA A N 1
ATOM 700 C CA . ALA A 1 91 ? 10.564 -21.877 3.691 1.00 52.12 91 ALA A CA 1
ATOM 701 C C . ALA A 1 91 ? 12.031 -22.091 3.311 1.00 52.12 91 ALA A C 1
ATOM 703 O O . ALA A 1 91 ? 12.561 -21.334 2.492 1.00 52.12 91 ALA A O 1
ATOM 704 N N . VAL A 1 92 ? 12.693 -23.078 3.929 1.00 56.19 92 VAL A N 1
ATOM 705 C CA . VAL A 1 92 ? 14.079 -23.402 3.573 1.00 56.19 92 VAL A CA 1
ATOM 706 C C . VAL A 1 92 ? 14.100 -23.566 2.064 1.00 56.19 92 VAL A C 1
ATOM 708 O O . VAL A 1 92 ? 13.428 -24.459 1.541 1.00 56.19 92 VAL A O 1
ATOM 711 N N . LEU A 1 93 ? 14.794 -22.649 1.379 1.00 56.25 93 LEU A N 1
ATOM 712 C CA . LEU A 1 93 ? 14.866 -22.696 -0.070 1.00 56.25 93 LEU A CA 1
ATOM 713 C C . LEU A 1 93 ? 15.379 -24.090 -0.423 1.00 56.25 93 LEU A C 1
ATOM 715 O O . LEU A 1 93 ? 16.376 -24.525 0.170 1.00 56.25 93 LEU A O 1
ATOM 719 N N . PRO A 1 94 ? 14.693 -24.818 -1.319 1.00 70.38 94 PRO A N 1
ATOM 720 C CA . PRO A 1 94 ? 15.186 -26.113 -1.739 1.00 70.38 94 PRO A CA 1
ATOM 721 C C . PRO A 1 94 ? 16.625 -25.932 -2.218 1.00 70.38 94 PRO A C 1
ATOM 723 O O . PRO A 1 94 ? 16.949 -24.931 -2.861 1.00 70.38 94 PRO A O 1
ATOM 726 N N . THR A 1 95 ? 17.498 -26.872 -1.857 1.00 73.25 95 THR A N 1
ATOM 727 C CA . THR A 1 95 ? 18.889 -26.875 -2.314 1.00 73.25 95 THR A CA 1
ATOM 728 C C . THR A 1 95 ? 18.905 -26.753 -3.834 1.00 73.25 95 THR A C 1
ATOM 730 O O . THR A 1 95 ? 18.480 -27.672 -4.534 1.00 73.25 95 THR A O 1
ATOM 733 N N . PHE A 1 96 ? 19.337 -25.594 -4.332 1.00 72.06 96 PHE A N 1
ATOM 734 C CA . PHE A 1 96 ? 19.383 -25.310 -5.756 1.00 72.06 96 PHE A CA 1
ATOM 735 C C . PHE A 1 96 ? 20.670 -25.898 -6.321 1.00 72.06 96 PHE A C 1
ATOM 737 O O . PHE A 1 96 ? 21.765 -25.447 -5.986 1.00 72.06 96 PHE A O 1
ATOM 744 N N . ASP A 1 97 ? 20.537 -26.924 -7.154 1.00 76.69 97 ASP A N 1
ATOM 745 C CA . ASP A 1 97 ? 21.668 -27.463 -7.894 1.00 76.69 97 ASP A CA 1
ATOM 746 C C . ASP A 1 97 ? 21.956 -26.559 -9.098 1.00 76.69 97 ASP A C 1
ATOM 748 O O . ASP A 1 97 ? 21.274 -26.630 -10.123 1.00 76.69 97 ASP A O 1
ATOM 752 N N . GLU A 1 98 ? 22.979 -25.711 -8.978 1.00 70.12 98 GLU A N 1
ATOM 753 C CA . GLU A 1 98 ? 23.425 -24.814 -10.051 1.00 70.12 98 GLU A CA 1
ATOM 754 C C . GLU A 1 98 ? 23.766 -25.566 -11.345 1.00 70.12 98 GLU A C 1
ATOM 756 O O . GLU A 1 98 ? 23.614 -25.013 -12.435 1.00 70.12 98 GLU A O 1
ATOM 761 N N . THR A 1 99 ? 24.185 -26.833 -11.247 1.00 75.25 99 THR A N 1
ATOM 762 C CA . THR A 1 99 ? 24.534 -27.651 -12.416 1.00 75.25 99 THR A CA 1
ATOM 763 C C . THR A 1 99 ? 23.307 -28.144 -13.184 1.00 75.25 99 THR A C 1
ATOM 765 O O . THR A 1 99 ? 23.411 -28.460 -14.368 1.00 75.25 99 THR A O 1
ATOM 768 N N . SER A 1 100 ? 22.134 -28.139 -12.542 1.00 73.00 100 SER A N 1
ATOM 769 C CA . SER A 1 100 ? 20.846 -28.508 -13.141 1.00 73.00 100 SER A CA 1
ATOM 770 C C . SER A 1 100 ? 20.125 -27.338 -13.823 1.00 73.00 100 SER A C 1
ATOM 772 O O . SER A 1 100 ? 19.114 -27.541 -14.502 1.00 73.00 100 SER A O 1
ATOM 774 N N . PHE A 1 101 ? 20.627 -26.107 -13.664 1.00 75.62 101 PHE A N 1
ATOM 775 C CA . PHE A 1 101 ? 19.976 -24.929 -14.221 1.00 75.62 101 PHE A CA 1
ATOM 776 C C . PHE A 1 101 ? 20.061 -24.921 -15.746 1.00 75.62 101 PHE A C 1
ATOM 778 O O . PHE A 1 101 ? 21.130 -24.777 -16.343 1.00 75.62 101 PHE A O 1
ATOM 785 N N . THR A 1 102 ? 18.899 -25.010 -16.383 1.00 75.12 102 THR A N 1
ATOM 786 C CA . THR A 1 102 ? 18.754 -24.813 -17.821 1.00 75.12 102 THR A CA 1
ATOM 787 C C . THR A 1 102 ? 18.086 -23.474 -18.073 1.00 75.12 102 THR A C 1
ATOM 789 O O . THR A 1 102 ? 17.132 -23.091 -17.397 1.00 75.12 102 THR A O 1
ATOM 792 N N . ILE A 1 103 ? 18.622 -22.730 -19.040 1.00 74.06 103 ILE A N 1
ATOM 793 C CA . ILE A 1 103 ? 17.997 -21.486 -19.480 1.00 74.06 103 ILE A CA 1
ATOM 794 C C . ILE A 1 103 ? 16.629 -21.861 -20.074 1.00 74.06 103 ILE A C 1
ATOM 796 O O . ILE A 1 103 ? 16.589 -22.726 -20.956 1.00 74.06 103 ILE A O 1
ATOM 800 N N . PRO A 1 104 ? 15.522 -21.255 -19.605 1.00 84.31 104 PRO A N 1
ATOM 801 C CA . PRO A 1 104 ? 14.196 -21.587 -20.110 1.00 84.31 104 PRO A CA 1
ATOM 802 C C . PRO A 1 104 ? 14.083 -21.272 -21.611 1.00 84.31 104 PRO A C 1
ATOM 804 O O . PRO A 1 104 ? 14.858 -20.481 -22.146 1.00 84.31 104 PRO A O 1
ATOM 807 N N . PRO A 1 105 ? 13.121 -21.854 -22.339 1.00 88.62 105 PRO A N 1
ATOM 808 C CA . PRO A 1 105 ? 12.831 -21.444 -23.705 1.00 88.62 105 PRO A CA 1
ATOM 809 C C . PRO A 1 105 ? 12.588 -19.933 -23.794 1.00 88.62 105 PRO A C 1
ATOM 811 O O . PRO A 1 105 ? 11.965 -19.331 -22.919 1.00 88.62 105 PRO A O 1
ATOM 814 N N . ARG A 1 106 ? 13.024 -19.310 -24.894 1.00 84.06 106 ARG A N 1
ATOM 815 C CA . ARG A 1 106 ? 12.933 -17.851 -25.082 1.00 84.06 106 ARG A CA 1
ATOM 816 C C . ARG A 1 106 ? 11.534 -17.293 -24.809 1.00 84.06 106 ARG A C 1
ATOM 818 O O . ARG A 1 106 ? 11.405 -16.283 -24.129 1.00 84.06 106 ARG A O 1
ATOM 825 N N . GLN A 1 107 ? 10.499 -17.966 -25.306 1.00 89.00 107 GLN A N 1
ATOM 826 C CA . GLN A 1 107 ? 9.106 -17.564 -25.108 1.00 89.00 107 GLN A CA 1
ATOM 827 C C . GLN A 1 107 ? 8.710 -17.552 -23.623 1.00 89.00 107 GLN A C 1
ATOM 829 O O . GLN A 1 107 ? 7.996 -16.657 -23.174 1.00 89.00 107 GLN A O 1
ATOM 834 N N . GLU A 1 108 ? 9.198 -18.525 -22.853 1.00 88.69 108 GLU A N 1
ATOM 835 C CA . GLU A 1 108 ? 8.958 -18.606 -21.416 1.00 88.69 108 GLU A CA 1
ATOM 836 C C . GLU A 1 108 ? 9.691 -17.482 -20.678 1.00 88.69 108 GLU A C 1
ATOM 838 O O . GLU A 1 108 ? 9.077 -16.774 -19.884 1.00 88.69 108 GLU A O 1
ATOM 843 N N . ALA A 1 109 ? 10.959 -17.216 -20.999 1.00 86.44 109 ALA A N 1
ATOM 844 C CA . ALA A 1 109 ? 11.676 -16.085 -20.413 1.00 86.44 109 ALA A CA 1
ATOM 845 C C . ALA A 1 109 ? 11.050 -14.722 -20.759 1.00 86.44 109 ALA A C 1
ATOM 847 O O . ALA A 1 109 ? 11.002 -13.841 -19.900 1.00 86.44 109 ALA A O 1
ATOM 848 N N . GLU A 1 110 ? 10.523 -14.545 -21.977 1.00 88.25 110 GLU A N 1
ATOM 849 C CA . GLU A 1 110 ? 9.842 -13.308 -22.382 1.00 88.25 110 GLU A CA 1
ATOM 850 C C . GLU A 1 110 ? 8.552 -13.143 -21.564 1.00 88.25 110 GLU A C 1
ATOM 852 O O . GLU A 1 110 ? 8.243 -12.045 -21.091 1.00 88.25 110 GLU A O 1
ATOM 857 N N . SER A 1 111 ? 7.845 -14.251 -21.317 1.00 90.00 111 SER A N 1
ATOM 858 C CA . SER A 1 111 ? 6.671 -14.304 -20.443 1.00 90.00 111 SER A CA 1
ATOM 859 C C . SER A 1 111 ? 7.009 -13.976 -18.982 1.00 90.00 111 SER A C 1
ATOM 861 O O . SER A 1 111 ? 6.320 -13.164 -18.359 1.00 90.00 111 SER A O 1
ATOM 863 N N . ILE A 1 112 ? 8.099 -14.524 -18.436 1.00 87.00 112 ILE A N 1
ATOM 864 C CA . ILE A 1 112 ? 8.566 -14.243 -17.067 1.00 87.00 112 ILE A CA 1
ATOM 865 C C . ILE A 1 112 ? 8.954 -12.766 -16.926 1.00 87.00 112 ILE A C 1
ATOM 867 O O . ILE A 1 112 ? 8.535 -12.095 -15.980 1.00 87.00 112 ILE A O 1
ATOM 871 N N . LEU A 1 113 ? 9.695 -12.221 -17.895 1.00 86.94 113 LEU A N 1
ATOM 872 C CA . LEU A 1 113 ? 10.087 -10.812 -17.905 1.00 86.94 113 LEU A CA 1
ATOM 873 C C . LEU A 1 113 ? 8.862 -9.889 -17.963 1.00 86.94 113 LEU A C 1
ATOM 875 O O . LEU A 1 113 ? 8.780 -8.897 -17.232 1.00 86.94 113 LEU A O 1
ATOM 879 N N . LYS A 1 114 ? 7.885 -10.222 -18.813 1.00 87.44 114 LYS A N 1
ATOM 880 C CA . LYS A 1 114 ? 6.609 -9.504 -18.893 1.00 87.44 114 LYS A CA 1
ATOM 881 C C . LYS A 1 114 ? 5.872 -9.550 -17.553 1.00 87.44 114 LYS A C 1
ATOM 883 O O . LYS A 1 114 ? 5.490 -8.497 -17.043 1.00 87.44 114 LYS A O 1
ATOM 888 N N . THR A 1 115 ? 5.761 -10.738 -16.963 1.00 86.50 115 THR A N 1
ATOM 889 C CA . THR A 1 115 ? 5.149 -10.984 -15.649 1.00 86.50 115 THR A CA 1
ATOM 890 C C . THR A 1 115 ? 5.795 -10.124 -14.564 1.00 86.50 115 THR A C 1
ATOM 892 O O . THR A 1 115 ? 5.082 -9.469 -13.809 1.00 86.50 115 THR A O 1
ATOM 895 N N . TYR A 1 116 ? 7.126 -10.021 -14.514 1.00 84.62 116 TYR A N 1
ATOM 896 C CA . TYR A 1 116 ? 7.808 -9.170 -13.534 1.00 84.62 116 TYR A CA 1
ATOM 897 C C . TYR A 1 116 ? 7.357 -7.701 -13.622 1.00 84.62 116 TYR A C 1
ATOM 899 O O . TYR A 1 116 ? 6.904 -7.111 -12.637 1.00 84.62 116 TYR A O 1
ATOM 907 N N . PHE A 1 117 ? 7.435 -7.106 -14.814 1.00 85.62 117 PHE A N 1
ATOM 908 C CA . PHE A 1 117 ? 7.151 -5.680 -14.982 1.00 85.62 117 PHE A CA 1
ATOM 909 C C . PHE A 1 117 ? 5.659 -5.332 -14.971 1.00 85.62 117 PHE A C 1
ATOM 911 O O . PHE A 1 117 ? 5.323 -4.154 -14.803 1.00 85.62 117 PHE A O 1
ATOM 918 N N . GLU A 1 118 ? 4.782 -6.311 -15.192 1.00 81.88 118 GLU A N 1
ATOM 919 C CA . GLU A 1 118 ? 3.332 -6.128 -15.165 1.00 81.88 118 GLU A CA 1
ATOM 920 C C . GLU A 1 118 ? 2.704 -6.476 -13.813 1.00 81.88 118 GLU A C 1
ATOM 922 O O . GLU A 1 118 ? 1.761 -5.785 -13.422 1.00 81.88 118 GLU A O 1
ATOM 927 N N . LEU A 1 119 ? 3.194 -7.510 -13.118 1.00 77.94 119 LEU A N 1
ATOM 928 C CA . LEU A 1 119 ? 2.567 -8.101 -11.927 1.00 77.94 119 LEU A CA 1
ATOM 929 C C . LEU A 1 119 ? 3.430 -8.005 -10.666 1.00 77.94 119 LEU A C 1
ATOM 931 O O . LEU A 1 119 ? 2.913 -7.644 -9.613 1.00 77.94 119 LEU A O 1
ATOM 935 N N . ALA A 1 120 ? 4.726 -8.321 -10.740 1.00 65.12 120 ALA A N 1
ATOM 936 C CA . ALA A 1 120 ? 5.552 -8.437 -9.531 1.00 65.12 120 ALA A CA 1
ATOM 937 C C . ALA A 1 120 ? 5.808 -7.084 -8.854 1.00 65.12 120 ALA A C 1
ATOM 939 O O . ALA A 1 120 ? 6.053 -7.028 -7.650 1.00 65.12 120 ALA A O 1
ATOM 940 N N . SER A 1 121 ? 5.757 -5.991 -9.622 1.00 63.75 121 SER A N 1
ATOM 941 C CA . SER A 1 121 ? 6.203 -4.700 -9.117 1.00 63.75 121 SER A CA 1
ATOM 942 C C . SER A 1 121 ? 5.415 -3.479 -9.614 1.00 63.75 121 SER A C 1
ATOM 944 O O . SER A 1 121 ? 5.977 -2.575 -10.239 1.00 63.75 121 SER A O 1
ATOM 946 N N . PRO A 1 122 ? 4.101 -3.389 -9.331 1.00 73.31 122 PRO A N 1
ATOM 947 C CA . PRO A 1 122 ? 3.316 -2.213 -9.695 1.00 73.31 122 PRO A CA 1
ATOM 948 C C . PRO A 1 122 ? 3.807 -0.950 -8.968 1.00 73.31 122 PRO A C 1
ATOM 950 O O . PRO A 1 122 ? 3.799 0.124 -9.563 1.00 73.31 122 PRO A O 1
ATOM 953 N N . THR A 1 123 ? 4.294 -1.061 -7.724 1.00 77.38 123 THR A N 1
ATOM 954 C CA . THR A 1 123 ? 4.776 0.088 -6.930 1.00 77.38 123 THR A CA 1
ATOM 955 C C . THR A 1 123 ? 6.258 0.040 -6.542 1.00 77.38 123 THR A C 1
ATOM 957 O O . THR A 1 123 ? 6.719 0.966 -5.885 1.00 77.38 123 THR A O 1
ATOM 960 N N . TYR A 1 124 ? 7.022 -0.983 -6.941 1.00 80.31 124 TYR A N 1
ATOM 961 C CA . TYR A 1 124 ? 8.447 -1.131 -6.588 1.00 80.31 124 TYR A CA 1
ATOM 962 C C . TYR A 1 124 ? 9.327 -1.214 -7.850 1.00 80.31 124 TYR A C 1
ATOM 964 O O . TYR A 1 124 ? 10.131 -2.128 -8.020 1.00 80.31 124 TYR A O 1
ATOM 972 N N . ARG A 1 125 ? 9.117 -0.306 -8.808 1.00 82.88 125 ARG A N 1
ATOM 973 C CA . ARG A 1 125 ? 9.731 -0.362 -10.147 1.00 82.88 125 ARG A CA 1
ATOM 974 C C . ARG A 1 125 ? 11.212 0.035 -10.129 1.00 82.88 125 ARG A C 1
ATOM 976 O O . ARG A 1 125 ? 11.546 1.136 -10.540 1.00 82.88 125 ARG A O 1
ATOM 983 N N . TYR A 1 126 ? 12.098 -0.827 -9.638 1.00 82.44 126 TYR A N 1
ATOM 984 C CA . TYR A 1 126 ? 13.529 -0.514 -9.507 1.00 82.44 126 TYR A CA 1
ATOM 985 C C . TYR A 1 126 ? 14.406 -0.938 -10.693 1.00 82.44 126 TYR A C 1
ATOM 987 O O . TYR A 1 126 ? 15.515 -0.429 -10.826 1.00 82.44 126 TYR A O 1
ATOM 995 N N . LEU A 1 127 ? 13.915 -1.811 -11.578 1.00 83.44 127 LEU A N 1
ATOM 996 C CA . LEU A 1 127 ? 14.608 -2.179 -12.817 1.00 83.44 127 LEU A CA 1
ATOM 997 C C . LEU A 1 127 ? 14.150 -1.321 -14.000 1.00 83.44 127 LEU A C 1
ATOM 999 O O . LEU A 1 127 ? 12.976 -0.964 -14.097 1.00 83.44 127 LEU A O 1
ATOM 1003 N N . HIS A 1 128 ? 15.067 -1.062 -14.932 1.00 85.75 128 HIS A N 1
ATOM 1004 C CA . HIS A 1 128 ? 14.785 -0.398 -16.203 1.00 85.75 128 HIS A CA 1
ATOM 1005 C C . HIS A 1 128 ? 14.407 -1.424 -17.283 1.00 85.75 128 HIS A C 1
ATOM 1007 O O . HIS A 1 128 ? 15.240 -2.245 -17.686 1.00 85.75 128 HIS A O 1
ATOM 1013 N N . ARG A 1 129 ? 13.155 -1.398 -17.765 1.00 87.50 129 ARG A N 1
ATOM 1014 C CA . ARG A 1 129 ? 12.622 -2.429 -18.677 1.00 87.50 129 ARG A CA 1
ATOM 1015 C C . ARG A 1 129 ? 13.437 -2.605 -19.971 1.00 87.50 129 ARG A C 1
ATOM 1017 O O . ARG A 1 129 ? 13.757 -3.756 -20.278 1.00 87.50 129 ARG A O 1
ATOM 1024 N N . PRO A 1 130 ? 13.804 -1.548 -20.723 1.00 86.50 130 PRO A N 1
ATOM 1025 C CA . PRO A 1 130 ? 14.604 -1.683 -21.939 1.00 86.50 130 PRO A CA 1
ATOM 1026 C C . PRO A 1 130 ? 15.958 -2.356 -21.704 1.00 86.50 130 PRO A C 1
ATOM 1028 O O . PRO A 1 130 ? 16.362 -3.193 -22.510 1.00 86.50 130 PRO A O 1
ATOM 1031 N N . THR A 1 131 ? 16.625 -2.042 -20.589 1.00 82.00 131 THR A N 1
ATOM 1032 C CA . THR A 1 131 ? 17.931 -2.616 -20.237 1.00 82.00 131 THR A CA 1
ATOM 1033 C C . THR A 1 131 ? 17.827 -4.112 -19.966 1.00 82.00 131 THR A C 1
ATOM 1035 O O . THR A 1 131 ? 18.547 -4.889 -20.586 1.00 82.00 131 THR A O 1
ATOM 1038 N N . VAL A 1 132 ? 16.887 -4.540 -19.115 1.00 83.00 132 VAL A N 1
ATOM 1039 C CA . VAL A 1 132 ? 16.723 -5.971 -18.794 1.00 83.00 132 VAL A CA 1
ATOM 1040 C C . VAL A 1 132 ? 16.270 -6.766 -20.022 1.00 83.00 132 VAL A C 1
ATOM 1042 O O . VAL A 1 132 ? 16.752 -7.870 -20.263 1.00 83.00 132 VAL A O 1
ATOM 1045 N N . ALA A 1 133 ? 15.388 -6.195 -20.848 1.00 84.25 133 ALA A N 1
ATOM 1046 C CA . ALA A 1 133 ? 14.993 -6.813 -22.112 1.00 84.25 133 ALA A CA 1
ATOM 1047 C C . ALA A 1 133 ? 16.166 -6.914 -23.106 1.00 84.25 133 ALA A C 1
ATOM 1049 O O . ALA A 1 133 ? 16.228 -7.871 -23.873 1.00 84.25 133 ALA A O 1
ATOM 1050 N N . GLY A 1 134 ? 17.087 -5.944 -23.097 1.00 80.44 134 GLY A N 1
ATOM 1051 C CA . GLY A 1 134 ? 18.341 -5.988 -23.851 1.00 80.44 134 GLY A CA 1
ATOM 1052 C C . GLY A 1 134 ? 19.224 -7.153 -23.420 1.00 80.44 134 GLY A C 1
ATOM 1053 O O . GLY A 1 134 ? 19.528 -8.003 -24.252 1.00 80.44 134 GLY A O 1
ATOM 1054 N N . TRP A 1 135 ? 19.514 -7.258 -22.119 1.00 79.69 135 TRP A N 1
ATOM 1055 C CA . TRP A 1 135 ? 20.290 -8.369 -21.551 1.00 79.69 135 TRP A CA 1
ATOM 1056 C C . TRP A 1 135 ? 19.677 -9.728 -21.871 1.00 79.69 135 TRP A C 1
ATOM 1058 O O . TRP A 1 135 ? 20.386 -10.674 -22.202 1.00 79.69 135 TRP A O 1
ATOM 1068 N N . MET A 1 136 ? 18.347 -9.825 -21.814 1.00 80.75 136 MET A N 1
ATOM 1069 C CA . MET A 1 136 ? 17.657 -11.039 -22.215 1.00 80.75 136 MET A CA 1
ATOM 1070 C C . MET A 1 136 ? 17.878 -11.329 -23.706 1.00 80.75 136 MET A C 1
ATOM 1072 O O . MET A 1 136 ? 18.248 -12.440 -24.052 1.00 80.75 136 MET A O 1
ATOM 1076 N N . ARG A 1 137 ? 17.686 -10.365 -24.612 1.00 80.88 137 ARG A N 1
ATOM 1077 C CA . ARG A 1 137 ? 17.917 -10.611 -26.047 1.00 80.88 137 ARG A CA 1
ATOM 1078 C C . ARG A 1 137 ? 19.349 -11.060 -26.331 1.00 80.88 137 ARG A C 1
ATOM 1080 O O . ARG A 1 137 ? 19.512 -12.020 -27.073 1.00 80.88 137 ARG A O 1
ATOM 1087 N N . GLU A 1 138 ? 20.340 -10.414 -25.724 1.00 73.88 138 GLU A N 1
ATOM 1088 C CA . GLU A 1 138 ? 21.758 -10.794 -25.829 1.00 73.88 138 GLU A CA 1
ATOM 1089 C C . GLU A 1 138 ? 21.973 -12.246 -25.376 1.00 73.88 138 GLU A C 1
ATOM 1091 O O . GLU A 1 138 ? 22.528 -13.051 -26.122 1.00 73.88 138 GLU A O 1
ATOM 1096 N N . LEU A 1 139 ? 21.408 -12.625 -24.223 1.00 71.50 139 LEU A N 1
ATOM 1097 C CA . LEU A 1 139 ? 21.494 -13.987 -23.687 1.00 71.50 139 LEU A CA 1
ATOM 1098 C C . LEU A 1 139 ? 20.979 -15.065 -24.663 1.00 71.50 139 LEU A C 1
ATOM 1100 O O . LEU A 1 139 ? 21.530 -16.162 -24.696 1.00 71.50 139 LEU A O 1
ATOM 1104 N N . TYR A 1 140 ? 19.933 -14.772 -25.446 1.00 76.44 140 TYR A N 1
ATOM 1105 C CA . TYR A 1 140 ? 19.310 -15.737 -26.367 1.00 76.44 140 TYR A CA 1
ATOM 1106 C C . TYR A 1 140 ? 19.802 -15.651 -27.819 1.00 76.44 140 TYR A C 1
ATOM 1108 O O . TYR A 1 140 ? 19.586 -16.599 -28.572 1.00 76.44 140 TYR A O 1
ATOM 1116 N N . VAL A 1 141 ? 20.406 -14.537 -28.242 1.00 70.25 141 VAL A N 1
ATOM 1117 C CA . VAL A 1 141 ? 20.952 -14.373 -29.602 1.00 70.25 141 VAL A CA 1
ATOM 1118 C C . VAL A 1 141 ? 22.366 -14.941 -29.698 1.00 70.25 141 VAL A C 1
ATOM 1120 O O . VAL A 1 141 ? 22.678 -15.596 -30.690 1.00 70.25 141 VAL A O 1
ATOM 1123 N N . ASP A 1 142 ? 23.189 -14.773 -28.660 1.00 58.34 142 ASP A N 1
ATOM 1124 C CA . ASP A 1 142 ? 24.610 -15.134 -28.734 1.00 58.34 142 ASP A CA 1
ATOM 1125 C C . ASP A 1 142 ? 24.900 -16.618 -28.470 1.00 58.34 142 ASP A C 1
ATOM 1127 O O . ASP A 1 142 ? 26.041 -17.049 -28.619 1.00 58.34 142 ASP A O 1
ATOM 1131 N N . GLY A 1 143 ? 23.883 -17.419 -28.125 1.00 52.31 143 GLY A N 1
ATOM 1132 C CA . GLY A 1 143 ? 23.874 -18.886 -28.238 1.00 52.31 143 GLY A CA 1
ATOM 1133 C C . GLY A 1 143 ? 25.013 -19.676 -27.573 1.00 52.31 143 GLY A C 1
ATOM 1134 O O . GLY A 1 143 ? 25.079 -20.886 -27.770 1.00 52.31 143 GLY A O 1
ATOM 1135 N N . ASN A 1 144 ? 25.916 -19.052 -26.808 1.00 45.84 144 ASN A N 1
ATOM 1136 C CA . ASN A 1 144 ? 27.154 -19.695 -26.378 1.00 45.84 144 ASN A CA 1
ATOM 1137 C C . ASN A 1 144 ? 27.562 -19.293 -24.947 1.00 45.84 144 ASN A C 1
ATOM 1139 O O . ASN A 1 144 ? 28.248 -18.306 -24.708 1.00 45.84 144 ASN A O 1
ATOM 1143 N N . ILE A 1 145 ? 27.161 -20.158 -24.011 1.00 46.38 145 ILE A N 1
ATOM 1144 C CA . ILE A 1 145 ? 27.865 -20.547 -22.780 1.00 46.38 145 ILE A CA 1
ATOM 1145 C C . ILE A 1 145 ? 28.110 -19.447 -21.723 1.00 46.38 145 ILE A C 1
ATOM 1147 O O . ILE A 1 145 ? 29.024 -18.629 -21.803 1.00 46.38 145 ILE A O 1
ATOM 1151 N N . ALA A 1 146 ? 27.396 -19.644 -20.607 1.00 45.06 146 ALA A N 1
ATOM 1152 C CA . ALA A 1 146 ? 27.605 -19.117 -19.258 1.00 45.06 146 ALA A CA 1
ATOM 1153 C C . ALA A 1 146 ? 27.051 -17.712 -18.975 1.00 45.06 146 ALA A C 1
ATOM 1155 O O . ALA A 1 146 ? 27.732 -16.702 -19.130 1.00 45.06 146 ALA A O 1
ATOM 1156 N N . GLY A 1 147 ? 25.869 -17.667 -18.347 1.00 46.78 147 GLY A N 1
ATOM 1157 C CA . GLY A 1 147 ? 25.405 -16.485 -17.606 1.00 46.78 147 GLY A CA 1
ATOM 1158 C C . GLY A 1 147 ? 26.443 -15.975 -16.589 1.00 46.78 147 GLY A C 1
ATOM 1159 O O . GLY A 1 147 ? 26.560 -14.772 -16.381 1.00 46.78 147 GLY A O 1
ATOM 1160 N N . ALA A 1 148 ? 27.302 -16.860 -16.063 1.00 48.22 148 ALA A N 1
ATOM 1161 C CA . ALA A 1 148 ? 28.469 -16.492 -15.256 1.00 48.22 148 ALA A CA 1
ATOM 1162 C C . ALA A 1 148 ? 29.574 -15.767 -16.056 1.00 48.22 148 ALA A C 1
ATOM 1164 O O . ALA A 1 148 ? 30.213 -14.854 -15.538 1.00 48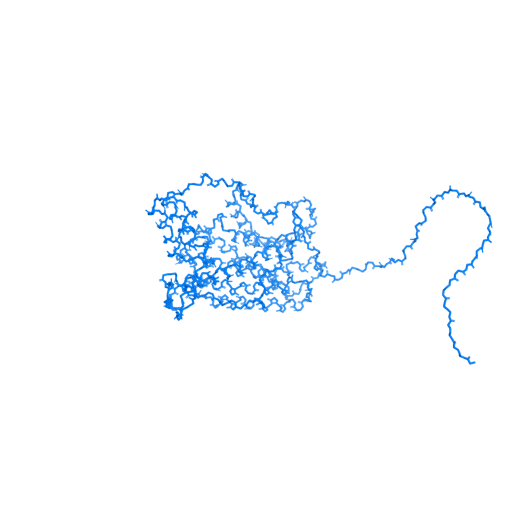.22 148 ALA A O 1
ATOM 1165 N N . ARG A 1 149 ? 29.792 -16.116 -17.334 1.00 46.78 149 ARG A N 1
ATOM 1166 C CA . ARG A 1 149 ? 30.730 -15.401 -18.215 1.00 46.78 149 ARG A CA 1
ATOM 1167 C C . ARG A 1 149 ? 30.148 -14.107 -18.753 1.00 46.78 149 ARG A C 1
ATOM 1169 O O . ARG A 1 149 ? 30.936 -13.225 -19.039 1.00 46.78 149 ARG A O 1
ATOM 1176 N N . LEU A 1 150 ? 28.828 -13.948 -18.829 1.00 50.12 150 LEU A N 1
ATOM 1177 C CA . LEU A 1 150 ? 28.207 -12.681 -19.219 1.00 50.12 150 LEU A CA 1
ATOM 1178 C C . LEU A 1 150 ? 28.378 -11.611 -18.127 1.00 50.12 150 LEU A C 1
ATOM 1180 O O . LEU A 1 150 ? 28.725 -10.480 -18.437 1.00 50.12 150 LEU A O 1
ATOM 1184 N N . ILE A 1 151 ? 28.273 -11.979 -16.845 1.00 45.53 151 ILE A N 1
ATOM 1185 C CA . ILE A 1 151 ? 28.630 -11.103 -15.709 1.00 45.53 151 ILE A CA 1
ATOM 1186 C C . ILE A 1 151 ? 30.104 -10.658 -15.796 1.00 45.53 151 ILE A C 1
ATOM 1188 O O . ILE A 1 151 ? 30.432 -9.506 -15.499 1.00 45.53 151 ILE A O 1
ATOM 1192 N N . LEU A 1 152 ? 30.987 -11.549 -16.262 1.00 47.25 152 LEU A N 1
ATOM 1193 C CA . LEU A 1 152 ? 32.402 -11.258 -16.518 1.00 47.25 152 LEU A CA 1
ATOM 1194 C C . LEU A 1 152 ? 32.639 -10.488 -17.840 1.00 47.25 152 LEU A C 1
ATOM 1196 O O . LEU A 1 152 ? 33.509 -9.631 -17.907 1.00 47.25 152 LEU A O 1
ATOM 1200 N N . ALA A 1 153 ? 31.867 -10.728 -18.894 1.00 41.28 153 ALA A N 1
ATOM 1201 C CA . ALA A 1 153 ? 32.042 -10.105 -20.208 1.00 41.28 153 ALA A CA 1
ATOM 1202 C C . ALA A 1 153 ? 31.453 -8.688 -20.249 1.00 41.28 153 ALA A C 1
ATOM 1204 O O . ALA A 1 153 ? 32.071 -7.776 -20.789 1.00 41.28 153 ALA A O 1
ATOM 1205 N N . LEU A 1 154 ? 30.313 -8.481 -19.585 1.00 52.22 154 LEU A N 1
ATOM 1206 C CA . LEU A 1 154 ? 29.710 -7.168 -19.338 1.00 52.22 154 LEU A CA 1
ATOM 1207 C C . LEU A 1 154 ? 30.478 -6.364 -18.276 1.00 52.22 154 LEU A C 1
ATOM 1209 O O . LEU A 1 154 ? 30.137 -5.213 -18.002 1.00 52.22 154 LEU A O 1
ATOM 1213 N N . GLY A 1 155 ? 31.504 -6.959 -17.655 1.00 41.28 155 GLY A N 1
ATOM 1214 C CA . GLY A 1 155 ? 32.337 -6.288 -16.664 1.00 41.28 155 GLY A CA 1
ATOM 1215 C C . GLY A 1 155 ? 31.590 -5.913 -15.386 1.00 41.28 155 GLY A C 1
ATOM 1216 O O . GLY A 1 155 ? 32.058 -5.039 -14.670 1.00 41.28 155 GLY A O 1
ATOM 1217 N N . LEU A 1 156 ? 30.465 -6.562 -15.064 1.00 48.09 156 LEU A N 1
ATOM 1218 C CA . LEU A 1 156 ? 29.621 -6.227 -13.904 1.00 48.09 156 LEU A CA 1
ATOM 1219 C C . LEU A 1 156 ? 30.311 -6.501 -12.550 1.00 48.09 156 LEU A C 1
ATOM 1221 O O . LEU A 1 156 ? 29.880 -5.999 -11.520 1.00 48.09 156 LEU A O 1
ATOM 1225 N N . TYR A 1 157 ? 31.415 -7.255 -12.561 1.00 46.06 157 TYR A N 1
ATOM 1226 C CA . TYR A 1 157 ? 32.332 -7.469 -11.431 1.00 46.06 157 TYR A CA 1
ATOM 1227 C C . TYR A 1 157 ? 33.430 -6.391 -11.307 1.00 46.06 157 TYR A C 1
ATOM 1229 O O . TYR A 1 157 ? 34.163 -6.360 -10.318 1.00 46.06 157 TYR A O 1
ATOM 1237 N N . ARG A 1 158 ? 33.592 -5.521 -12.314 1.00 36.59 158 ARG A N 1
ATOM 1238 C CA . ARG A 1 158 ? 34.561 -4.417 -12.341 1.00 36.59 158 ARG A CA 1
ATOM 1239 C C . ARG A 1 158 ? 33.819 -3.088 -12.230 1.00 36.59 158 ARG A C 1
ATOM 1241 O O . ARG A 1 158 ? 32.985 -2.760 -13.064 1.00 36.59 158 ARG A O 1
ATOM 1248 N N . GLY A 1 159 ? 34.186 -2.265 -11.248 1.00 42.09 159 GLY A N 1
ATOM 1249 C CA . GLY A 1 159 ? 33.747 -0.868 -11.221 1.00 42.09 159 GLY A CA 1
ATOM 1250 C C . GLY A 1 159 ? 34.175 -0.152 -12.508 1.00 42.09 159 GLY A C 1
ATOM 1251 O O . GLY A 1 159 ? 35.353 -0.194 -12.879 1.00 42.09 159 GLY A O 1
ATOM 1252 N N . LYS A 1 160 ? 33.229 0.484 -13.209 1.00 53.22 160 LYS A N 1
ATOM 1253 C CA . LYS A 1 160 ? 33.520 1.266 -14.418 1.00 53.22 160 LYS A CA 1
ATOM 1254 C C . LYS A 1 160 ? 34.440 2.435 -14.039 1.00 53.22 160 LYS A C 1
ATOM 1256 O O . LYS A 1 160 ? 34.100 3.242 -13.175 1.00 53.22 160 LYS A O 1
ATOM 1261 N N . LYS A 1 161 ? 35.632 2.515 -14.645 1.00 45.81 161 LYS A N 1
ATOM 1262 C CA . LYS A 1 161 ? 36.533 3.666 -14.461 1.00 45.81 161 LYS A CA 1
ATOM 1263 C C . LYS A 1 161 ? 35.952 4.886 -15.179 1.00 45.81 161 LYS A C 1
ATOM 1265 O O . LYS A 1 161 ? 35.481 4.764 -16.307 1.00 45.81 161 LYS A O 1
ATOM 1270 N N . LYS A 1 162 ? 36.011 6.045 -14.514 1.00 48.16 162 LYS A N 1
ATOM 1271 C CA . LYS A 1 162 ? 35.601 7.351 -15.050 1.00 48.16 162 LYS A CA 1
ATOM 1272 C C . LYS A 1 162 ? 36.222 7.595 -16.436 1.00 48.16 162 LYS A C 1
ATOM 1274 O O . LYS A 1 162 ? 37.427 7.380 -16.573 1.00 48.16 162 LYS A O 1
ATOM 1279 N N . PRO A 1 163 ? 35.474 8.128 -17.415 1.00 47.28 163 PRO A N 1
ATOM 1280 C CA . PRO A 1 163 ? 36.097 8.891 -18.482 1.00 47.28 163 PRO A CA 1
ATOM 1281 C C . PRO A 1 163 ? 36.677 10.172 -17.867 1.00 47.28 163 PRO A C 1
ATOM 1283 O O . PRO A 1 163 ? 35.958 10.948 -17.233 1.00 47.28 163 PRO A O 1
ATOM 1286 N N . GLU A 1 164 ? 37.987 10.373 -17.997 1.00 43.78 164 GLU A N 1
ATOM 1287 C CA . GLU A 1 164 ? 38.626 11.630 -17.609 1.00 43.78 164 GLU A CA 1
ATOM 1288 C C . GLU A 1 164 ? 38.064 12.764 -18.483 1.00 43.78 164 GLU A C 1
ATOM 1290 O O . GLU A 1 164 ? 38.207 12.748 -19.702 1.00 43.78 164 GLU A O 1
ATOM 1295 N N . GLY A 1 165 ? 37.382 13.732 -17.857 1.00 53.00 165 GLY A N 1
ATOM 1296 C CA . GLY A 1 165 ? 36.952 14.981 -18.502 1.00 53.00 165 GLY A CA 1
ATOM 1297 C C . GLY A 1 165 ? 35.494 15.083 -18.984 1.00 53.00 165 GLY A C 1
ATOM 1298 O O . GLY A 1 165 ? 35.165 16.064 -19.643 1.00 53.00 165 GLY A O 1
ATOM 1299 N N . GLY A 1 166 ? 34.600 14.136 -18.673 1.00 49.78 166 GLY A N 1
ATOM 1300 C CA . GLY A 1 166 ? 33.182 14.221 -19.071 1.00 49.78 166 GLY A CA 1
ATOM 1301 C C . GLY A 1 166 ? 32.304 15.064 -18.128 1.00 49.78 166 GLY A C 1
ATOM 1302 O O . GLY A 1 166 ? 32.382 14.907 -16.915 1.00 49.78 166 GLY A O 1
ATOM 1303 N N . LEU A 1 167 ? 31.407 15.896 -18.681 1.00 52.88 167 LEU A N 1
ATOM 1304 C CA . LEU A 1 167 ? 30.396 16.708 -17.961 1.00 52.88 167 LEU A CA 1
ATOM 1305 C C . LEU A 1 167 ? 29.253 15.888 -17.305 1.00 52.88 167 LEU A C 1
ATOM 1307 O O . LEU A 1 167 ? 28.277 16.463 -16.827 1.00 52.88 167 LEU A O 1
ATOM 1311 N N . TYR A 1 168 ? 29.347 14.558 -17.311 1.00 50.22 168 TYR A N 1
ATOM 1312 C CA . TYR A 1 168 ? 28.278 13.630 -16.931 1.00 50.22 168 TYR A CA 1
ATOM 1313 C C . TYR A 1 168 ? 28.647 12.850 -15.662 1.00 50.22 168 TYR A C 1
ATOM 1315 O O . TYR A 1 168 ? 29.838 12.657 -15.392 1.00 50.22 168 TYR A O 1
ATOM 1323 N N . PRO A 1 169 ? 27.659 12.374 -14.875 1.00 52.03 169 PRO A N 1
ATOM 1324 C CA . PRO A 1 169 ? 27.946 11.494 -13.751 1.00 52.03 169 PRO A CA 1
ATOM 1325 C C . PRO A 1 169 ? 28.764 10.271 -14.225 1.00 52.03 169 PRO A C 1
ATOM 1327 O O . PRO A 1 169 ? 28.531 9.772 -15.326 1.00 52.03 169 PRO A O 1
ATOM 1330 N N . PRO A 1 170 ? 29.715 9.757 -13.415 1.00 53.28 170 PRO A N 1
ATOM 1331 C CA . PRO A 1 170 ? 30.536 8.577 -13.748 1.00 53.28 170 PRO A CA 1
ATOM 1332 C C . PRO A 1 170 ? 29.722 7.331 -14.126 1.00 53.28 170 PRO A C 1
ATOM 1334 O O . PRO A 1 170 ? 30.235 6.393 -14.734 1.00 53.28 170 PRO A O 1
ATOM 1337 N N . THR A 1 171 ? 28.459 7.349 -13.720 1.00 63.91 171 THR A N 1
ATOM 1338 C CA . THR A 1 171 ? 27.450 6.315 -13.823 1.00 63.91 171 THR A CA 1
ATOM 1339 C C . THR A 1 171 ? 26.329 6.867 -14.710 1.00 63.91 171 THR A C 1
ATOM 1341 O O . THR A 1 171 ? 25.833 7.959 -14.437 1.00 63.91 171 THR A O 1
ATOM 1344 N N . GLY A 1 172 ? 25.945 6.164 -15.781 1.00 79.31 172 GLY A N 1
ATOM 1345 C CA . GLY A 1 172 ? 24.911 6.646 -16.714 1.00 79.31 172 GLY A CA 1
ATOM 1346 C C . GLY A 1 172 ? 23.566 6.920 -16.024 1.00 79.31 172 GLY A C 1
ATOM 1347 O O . GLY A 1 172 ? 23.276 6.340 -14.975 1.00 79.31 172 GLY A O 1
ATOM 1348 N N . PHE A 1 173 ? 22.722 7.773 -16.614 1.00 85.25 173 PHE A N 1
ATOM 1349 C CA . PHE A 1 173 ? 21.458 8.212 -15.997 1.00 85.25 173 PHE A CA 1
ATOM 1350 C C . PHE A 1 173 ? 20.516 7.050 -15.642 1.00 85.25 173 PHE A C 1
ATOM 1352 O O . PHE A 1 173 ? 19.868 7.093 -14.598 1.00 85.25 173 PHE A O 1
ATOM 1359 N N . ILE A 1 174 ? 20.495 5.980 -16.446 1.00 85.94 174 ILE A N 1
ATOM 1360 C CA . ILE A 1 174 ? 19.740 4.752 -16.139 1.00 85.94 174 ILE A CA 1
ATOM 1361 C C . ILE A 1 174 ? 20.163 4.163 -14.791 1.00 85.94 174 ILE A C 1
ATOM 1363 O O . ILE A 1 174 ? 19.316 3.825 -13.969 1.00 85.94 174 ILE A O 1
ATOM 1367 N N . GLU A 1 175 ? 21.467 4.017 -14.563 1.00 80.88 175 GLU A N 1
ATOM 1368 C CA . GLU A 1 175 ? 22.006 3.365 -13.367 1.00 80.88 175 GLU A CA 1
ATOM 1369 C C . GLU A 1 175 ? 21.795 4.244 -12.128 1.00 80.88 175 GLU A C 1
ATOM 1371 O O . GLU A 1 175 ? 21.390 3.743 -11.079 1.00 80.88 175 GLU A O 1
ATOM 1376 N N . LEU A 1 176 ? 21.949 5.565 -12.281 1.00 81.69 176 LEU A N 1
ATOM 1377 C CA . LEU A 1 176 ? 21.617 6.543 -11.246 1.00 81.69 176 LEU A CA 1
ATOM 1378 C C . LEU A 1 176 ? 20.142 6.437 -10.824 1.00 81.69 176 LEU A C 1
ATOM 1380 O O . LEU A 1 176 ? 19.838 6.298 -9.638 1.00 81.69 176 LEU A O 1
ATOM 1384 N N . GLU A 1 177 ? 19.218 6.476 -11.786 1.00 87.38 177 GLU A N 1
ATOM 1385 C CA . GLU A 1 177 ? 17.785 6.419 -11.495 1.00 87.38 177 GLU A CA 1
ATOM 1386 C C . GLU A 1 177 ? 17.358 5.040 -10.974 1.00 87.38 177 GLU A C 1
ATOM 1388 O O . GLU A 1 177 ? 16.572 4.969 -10.030 1.00 87.38 177 GLU A O 1
ATOM 1393 N N . CYS A 1 178 ? 17.916 3.937 -11.484 1.00 86.25 178 CYS A N 1
ATOM 1394 C CA . CYS A 1 178 ? 17.687 2.606 -10.910 1.00 86.25 178 CYS A CA 1
ATOM 1395 C C . CYS A 1 178 ? 18.166 2.531 -9.453 1.00 86.25 178 CYS A C 1
ATOM 1397 O O . CYS A 1 178 ? 17.475 1.947 -8.617 1.00 86.25 178 CYS A O 1
ATOM 1399 N N . GLY A 1 179 ? 19.292 3.170 -9.119 1.00 79.94 179 GLY A N 1
ATOM 1400 C CA . GLY A 1 179 ? 19.777 3.295 -7.743 1.00 79.94 179 GLY A CA 1
ATOM 1401 C C . GLY A 1 179 ? 18.767 4.001 -6.833 1.00 79.94 179 GLY A C 1
ATOM 1402 O O . GLY A 1 179 ? 18.376 3.451 -5.801 1.00 79.94 179 GLY A O 1
ATOM 1403 N N . LYS A 1 180 ? 18.249 5.162 -7.259 1.00 85.94 180 LYS A N 1
ATOM 1404 C CA . LYS A 1 180 ? 17.194 5.895 -6.530 1.00 85.94 180 LYS A CA 1
ATOM 1405 C C . LYS A 1 180 ? 15.933 5.051 -6.355 1.00 85.94 180 LYS A C 1
ATOM 1407 O O . LYS A 1 180 ? 15.392 4.950 -5.253 1.00 85.94 180 LYS A O 1
ATOM 1412 N N . ARG A 1 181 ? 15.457 4.420 -7.433 1.00 88.69 181 ARG A N 1
ATOM 1413 C CA . ARG A 1 181 ? 14.250 3.580 -7.416 1.00 88.69 181 ARG A CA 1
ATOM 1414 C C . ARG A 1 181 ? 14.422 2.372 -6.489 1.00 88.69 181 ARG A C 1
ATOM 1416 O O . ARG A 1 181 ? 13.501 2.060 -5.739 1.00 88.69 181 ARG A O 1
ATOM 1423 N N . THR A 1 182 ? 15.598 1.740 -6.492 1.00 83.69 182 THR A N 1
ATOM 1424 C CA . THR A 1 182 ? 15.948 0.622 -5.596 1.00 83.69 182 THR A CA 1
ATOM 1425 C C . THR A 1 182 ? 15.917 1.060 -4.139 1.00 83.69 182 THR A C 1
ATOM 1427 O O . THR A 1 182 ? 15.248 0.426 -3.324 1.00 83.69 182 THR A O 1
ATOM 1430 N N . TYR A 1 183 ? 16.580 2.174 -3.820 1.00 83.00 183 TYR A N 1
ATOM 1431 C CA . TYR A 1 183 ? 16.617 2.712 -2.464 1.00 83.00 183 TYR A CA 1
ATOM 1432 C C . TYR A 1 183 ? 15.208 2.984 -1.926 1.00 83.00 183 TYR A C 1
ATOM 1434 O O . TYR A 1 183 ? 14.840 2.505 -0.855 1.00 83.00 183 TYR A O 1
ATOM 1442 N N . TRP A 1 184 ? 14.378 3.698 -2.692 1.00 87.31 184 TRP A N 1
ATOM 1443 C CA . TRP A 1 184 ? 13.031 4.066 -2.251 1.00 87.31 184 TRP A CA 1
ATOM 1444 C C . TRP A 1 184 ? 12.040 2.896 -2.245 1.00 87.31 184 TRP A C 1
ATOM 1446 O O . TRP A 1 184 ? 11.107 2.891 -1.435 1.00 87.31 184 TRP A O 1
ATOM 1456 N N . ALA A 1 185 ? 12.259 1.878 -3.080 1.00 86.81 185 ALA A N 1
ATOM 1457 C CA . ALA A 1 185 ? 11.535 0.616 -2.992 1.00 86.81 185 ALA A CA 1
ATOM 1458 C C . ALA A 1 185 ? 11.877 -0.133 -1.694 1.00 86.81 185 ALA A C 1
ATOM 1460 O O . ALA A 1 185 ? 10.963 -0.519 -0.965 1.00 86.81 185 ALA A O 1
ATOM 1461 N N . ALA A 1 186 ? 13.169 -0.266 -1.371 1.00 81.81 186 ALA A N 1
ATOM 1462 C CA . ALA A 1 186 ? 13.635 -0.894 -0.136 1.00 81.81 186 ALA A CA 1
ATOM 1463 C C . ALA A 1 186 ? 13.151 -0.135 1.110 1.00 81.81 186 ALA A C 1
ATOM 1465 O O . ALA A 1 186 ? 12.610 -0.746 2.025 1.00 81.81 186 ALA A O 1
ATOM 1466 N N . TYR A 1 187 ? 13.244 1.197 1.104 1.00 86.50 187 TYR A N 1
ATOM 1467 C CA . TYR A 1 187 ? 12.732 2.074 2.160 1.00 86.50 187 TYR A CA 1
ATOM 1468 C C . TYR A 1 187 ? 11.233 1.871 2.424 1.00 86.50 187 TYR A C 1
ATOM 1470 O O . TYR A 1 187 ? 10.788 1.803 3.573 1.00 86.50 187 TYR A O 1
ATOM 1478 N N . THR A 1 188 ? 10.441 1.783 1.350 1.00 91.25 188 THR A N 1
ATOM 1479 C CA . THR A 1 188 ? 8.994 1.565 1.448 1.00 91.25 188 THR A CA 1
ATOM 1480 C C . THR A 1 188 ? 8.714 0.169 1.999 1.00 91.25 188 THR A C 1
ATOM 1482 O O . THR A 1 188 ? 7.909 0.026 2.916 1.00 91.25 188 THR A O 1
ATOM 1485 N N . LEU A 1 189 ? 9.394 -0.855 1.473 1.00 89.00 189 LEU A N 1
ATOM 1486 C CA . LEU A 1 189 ? 9.236 -2.242 1.902 1.00 89.00 189 LEU A CA 1
ATOM 1487 C C . LEU A 1 189 ? 9.607 -2.434 3.380 1.00 89.00 189 LEU A C 1
ATOM 1489 O O . LEU A 1 189 ? 8.820 -3.026 4.114 1.00 89.00 189 LEU A O 1
ATOM 1493 N N . ASP A 1 190 ? 10.736 -1.876 3.825 1.00 86.44 190 ASP A N 1
ATOM 1494 C CA . ASP A 1 190 ? 11.182 -1.894 5.225 1.00 86.44 190 ASP A CA 1
ATOM 1495 C C . ASP A 1 190 ? 10.077 -1.415 6.167 1.00 86.44 190 ASP A C 1
ATOM 1497 O O . ASP A 1 190 ? 9.733 -2.108 7.113 1.00 86.44 190 ASP A O 1
ATOM 1501 N N . ARG A 1 191 ? 9.414 -0.296 5.861 1.00 91.81 191 ARG A N 1
ATOM 1502 C CA . ARG A 1 191 ? 8.349 0.254 6.720 1.00 91.81 191 ARG A CA 1
ATOM 1503 C C . ARG A 1 191 ? 7.141 -0.656 6.845 1.00 91.81 191 ARG A C 1
ATOM 1505 O O . ARG A 1 191 ? 6.572 -0.770 7.933 1.00 91.81 191 ARG A O 1
ATOM 1512 N N . TYR A 1 192 ? 6.740 -1.302 5.754 1.00 90.06 192 TYR A N 1
ATOM 1513 C CA . TYR A 1 192 ? 5.650 -2.268 5.814 1.00 90.06 192 TYR A CA 1
ATOM 1514 C C . TYR A 1 192 ? 6.065 -3.529 6.560 1.00 90.06 192 TYR A C 1
ATOM 1516 O O . TYR A 1 192 ? 5.305 -3.977 7.413 1.00 90.06 192 TYR A O 1
ATOM 1524 N N . LEU A 1 193 ? 7.266 -4.059 6.323 1.00 86.00 193 LEU A N 1
ATOM 1525 C CA . LEU A 1 193 ? 7.783 -5.211 7.065 1.00 86.00 193 LEU A CA 1
ATOM 1526 C C . LEU A 1 193 ? 7.931 -4.902 8.562 1.00 86.00 193 LEU A C 1
ATOM 1528 O O . LEU A 1 193 ? 7.520 -5.701 9.399 1.00 86.00 193 LEU A O 1
ATOM 1532 N N . SER A 1 194 ? 8.407 -3.714 8.920 1.00 85.88 194 SER A N 1
ATOM 1533 C CA . SER A 1 194 ? 8.468 -3.216 10.296 1.00 85.88 194 SER A CA 1
ATOM 1534 C C . SER A 1 194 ? 7.084 -3.076 10.925 1.00 85.88 194 SER A C 1
ATOM 1536 O O . SER A 1 194 ? 6.899 -3.449 12.085 1.00 85.88 194 SER A O 1
ATOM 1538 N N . ALA A 1 195 ? 6.074 -2.628 10.172 1.00 89.88 195 ALA A N 1
ATOM 1539 C CA . ALA A 1 195 ? 4.687 -2.645 10.633 1.00 89.88 195 ALA A CA 1
ATOM 1540 C C . ALA A 1 195 ? 4.172 -4.079 10.857 1.00 89.88 195 ALA A C 1
ATOM 1542 O O . ALA A 1 195 ? 3.607 -4.362 11.912 1.00 89.88 195 ALA A O 1
ATOM 1543 N N . ILE A 1 196 ? 4.416 -4.986 9.905 1.00 85.06 196 ILE A N 1
ATOM 1544 C CA . ILE A 1 196 ? 3.990 -6.395 9.938 1.00 85.06 196 ILE A CA 1
ATOM 1545 C C . ILE A 1 196 ? 4.587 -7.129 11.137 1.00 85.06 196 ILE A C 1
ATOM 1547 O O . ILE A 1 196 ? 3.869 -7.788 11.892 1.00 85.06 196 ILE A O 1
ATOM 1551 N N . LEU A 1 197 ? 5.897 -6.994 11.324 1.00 81.56 197 LEU A N 1
ATOM 1552 C CA . LEU A 1 197 ? 6.673 -7.706 12.335 1.00 81.56 197 LEU A CA 1
ATOM 1553 C C . LEU A 1 197 ? 6.697 -6.976 13.682 1.00 81.56 197 LEU A C 1
ATOM 1555 O O . LEU A 1 197 ? 7.118 -7.529 14.694 1.00 81.56 197 LEU A O 1
ATOM 1559 N N . GLY A 1 198 ? 6.258 -5.722 13.723 1.00 81.69 198 GLY A N 1
ATOM 1560 C CA . GLY A 1 198 ? 6.350 -4.899 14.918 1.00 81.69 198 GLY A CA 1
ATOM 1561 C C . GLY A 1 198 ? 7.773 -4.462 15.271 1.00 81.69 198 GLY A C 1
ATOM 1562 O O . GLY A 1 198 ? 8.062 -4.197 16.435 1.00 81.69 198 GLY A O 1
ATOM 1563 N N . ARG A 1 199 ? 8.684 -4.433 14.297 1.00 82.00 199 ARG A N 1
ATOM 1564 C CA . ARG A 1 199 ? 10.096 -4.089 14.509 1.00 82.00 199 ARG A CA 1
ATOM 1565 C C . ARG A 1 199 ? 10.338 -2.603 14.220 1.00 82.00 199 ARG A C 1
ATOM 1567 O O . ARG A 1 199 ? 9.564 -2.005 13.472 1.00 82.00 199 ARG A O 1
ATOM 1574 N N . PRO A 1 200 ? 11.389 -1.985 14.785 1.00 82.12 200 PRO A N 1
ATOM 1575 C CA . PRO A 1 200 ? 11.837 -0.675 14.325 1.00 82.12 200 PRO A CA 1
ATOM 1576 C C . PRO A 1 200 ? 12.127 -0.691 12.817 1.00 82.12 200 PRO A C 1
ATOM 1578 O O . PRO A 1 200 ? 12.535 -1.720 12.279 1.00 82.12 200 PRO A O 1
ATOM 1581 N N . CYS A 1 201 ? 11.900 0.430 12.134 1.00 84.81 201 CYS A N 1
ATOM 1582 C CA . CYS A 1 201 ? 12.340 0.603 10.747 1.00 84.81 201 CYS A CA 1
ATOM 1583 C C . CYS A 1 201 ? 13.870 0.631 10.695 1.00 84.81 201 CYS A C 1
ATOM 1585 O O . CYS A 1 201 ? 14.484 1.289 11.537 1.00 84.81 201 CYS A O 1
ATOM 1587 N N . ALA A 1 202 ? 14.474 -0.042 9.714 1.00 81.75 202 ALA A N 1
ATOM 1588 C CA . ALA A 1 202 ? 15.918 0.014 9.502 1.00 81.75 202 ALA A CA 1
ATOM 1589 C C . ALA A 1 202 ? 16.354 1.380 8.946 1.00 81.75 202 ALA A C 1
ATOM 1591 O O . ALA A 1 202 ? 17.436 1.875 9.263 1.00 81.75 202 ALA A O 1
ATOM 1592 N N . PHE A 1 203 ? 15.497 2.014 8.139 1.00 79.56 203 PHE A N 1
ATOM 1593 C CA . PHE A 1 203 ? 15.773 3.319 7.538 1.00 79.56 203 PHE A CA 1
ATOM 1594 C C . PHE A 1 203 ? 15.256 4.461 8.422 1.00 79.56 203 PHE A C 1
ATOM 1596 O O . PHE A 1 203 ? 14.043 4.696 8.512 1.00 79.56 203 PHE A O 1
ATOM 1603 N N . HIS A 1 204 ? 16.184 5.206 9.023 1.00 83.19 204 HIS A N 1
ATOM 1604 C CA . HIS A 1 204 ? 15.906 6.402 9.821 1.00 83.19 204 HIS A CA 1
ATOM 1605 C C . HIS A 1 204 ? 15.894 7.660 8.956 1.00 83.19 204 HIS A C 1
ATOM 1607 O O . HIS A 1 204 ? 16.910 7.964 8.347 1.00 83.19 204 HIS A O 1
ATOM 1613 N N . ASP A 1 205 ? 14.785 8.405 8.958 1.00 86.44 205 ASP A N 1
ATOM 1614 C CA . ASP A 1 205 ? 14.582 9.574 8.083 1.00 86.44 205 ASP A CA 1
ATOM 1615 C C . ASP A 1 205 ? 15.654 10.665 8.248 1.00 86.44 205 ASP A C 1
ATOM 1617 O O . ASP A 1 205 ? 16.034 11.289 7.263 1.00 86.44 205 ASP A O 1
ATOM 1621 N N . ASP A 1 206 ? 16.198 10.836 9.457 1.00 85.69 206 ASP A N 1
ATOM 1622 C CA . ASP A 1 206 ? 17.249 11.823 9.757 1.00 85.69 206 ASP A CA 1
ATOM 1623 C C . ASP A 1 206 ? 18.601 11.500 9.088 1.00 85.69 206 ASP A C 1
ATOM 1625 O O . ASP A 1 206 ? 19.469 12.362 8.989 1.00 85.69 206 ASP A O 1
ATOM 1629 N N . ASN A 1 207 ? 18.777 10.261 8.618 1.00 78.81 207 ASN A N 1
ATOM 1630 C CA . ASN A 1 207 ? 20.010 9.764 8.004 1.00 78.81 207 ASN A CA 1
ATOM 1631 C C . ASN A 1 207 ? 19.866 9.578 6.482 1.00 78.81 207 ASN A C 1
ATOM 1633 O O . ASN A 1 207 ? 20.586 8.771 5.894 1.00 78.81 207 ASN A O 1
ATOM 1637 N N . ILE A 1 208 ? 18.899 10.255 5.852 1.00 81.44 208 ILE A N 1
ATOM 1638 C CA . ILE A 1 208 ? 18.585 10.089 4.427 1.00 81.44 208 ILE A CA 1
ATOM 1639 C C . ILE A 1 208 ? 18.729 11.421 3.702 1.00 81.44 208 ILE A C 1
ATOM 1641 O O . ILE A 1 208 ? 17.916 12.326 3.870 1.00 81.44 208 ILE A O 1
ATOM 1645 N N . ASP A 1 209 ? 19.724 11.497 2.827 1.00 82.12 209 ASP A N 1
ATOM 1646 C CA . ASP A 1 209 ? 19.936 12.582 1.865 1.00 82.12 209 ASP A CA 1
ATOM 1647 C C . ASP A 1 209 ? 19.601 12.166 0.417 1.00 82.12 209 ASP A C 1
ATOM 1649 O O . ASP A 1 209 ? 19.648 12.983 -0.502 1.00 82.12 209 ASP A O 1
ATOM 1653 N N . GLN A 1 210 ? 19.215 10.903 0.203 1.00 84.06 210 GLN A N 1
ATOM 1654 C CA . GLN A 1 210 ? 18.901 10.367 -1.117 1.00 84.06 210 GLN A CA 1
ATOM 1655 C C . GLN A 1 210 ? 17.696 11.081 -1.748 1.00 84.06 210 GLN A C 1
ATOM 1657 O O . GLN A 1 210 ? 16.584 11.048 -1.226 1.00 84.06 210 GLN A O 1
ATOM 1662 N N . GLU A 1 211 ? 17.878 11.662 -2.932 1.00 88.44 211 GLU A N 1
ATOM 1663 C CA . GLU A 1 211 ? 16.787 12.288 -3.691 1.00 88.44 211 GLU A CA 1
ATOM 1664 C C . GLU A 1 211 ? 15.687 11.282 -4.088 1.00 88.44 211 GLU A C 1
ATOM 1666 O O . GLU A 1 211 ? 15.988 10.104 -4.326 1.00 88.44 211 GLU A O 1
ATOM 1671 N N . PRO A 1 212 ? 14.412 11.710 -4.204 1.00 87.88 212 PRO A N 1
ATOM 1672 C CA . PRO A 1 212 ? 13.347 10.869 -4.748 1.00 87.88 212 PRO A CA 1
ATOM 1673 C C . PRO A 1 212 ? 13.624 10.474 -6.213 1.00 87.88 212 PRO A C 1
ATOM 1675 O O . PRO A 1 212 ? 14.304 11.213 -6.928 1.00 87.88 212 PRO A O 1
ATOM 1678 N N . PRO A 1 213 ? 13.088 9.329 -6.685 1.00 88.69 213 PRO A N 1
ATOM 1679 C CA . PRO A 1 213 ? 13.255 8.920 -8.074 1.00 88.69 213 PRO A CA 1
ATOM 1680 C C . PRO A 1 213 ? 12.528 9.891 -9.006 1.00 88.69 213 PRO A C 1
ATOM 1682 O O . PRO A 1 213 ? 11.461 10.414 -8.660 1.00 88.69 213 PRO A O 1
ATOM 1685 N N . ALA A 1 214 ? 13.073 10.094 -10.204 1.00 90.00 214 ALA A N 1
ATOM 1686 C CA . ALA A 1 214 ? 12.400 10.883 -11.220 1.00 90.00 214 ALA A CA 1
ATOM 1687 C C . ALA A 1 214 ? 11.091 10.205 -11.658 1.00 90.00 214 ALA A C 1
ATOM 1689 O O . ALA A 1 214 ? 11.018 8.983 -11.837 1.00 90.00 214 ALA A O 1
ATOM 1690 N N . ILE A 1 215 ? 10.053 11.016 -11.868 1.00 92.62 215 ILE A N 1
ATOM 1691 C CA . ILE A 1 215 ? 8.794 10.569 -12.470 1.00 92.62 215 ILE A CA 1
ATOM 1692 C C . ILE A 1 215 ? 8.997 10.580 -13.984 1.00 92.62 215 ILE A C 1
ATOM 1694 O O . ILE A 1 215 ? 8.679 11.553 -14.663 1.00 92.62 215 ILE A O 1
ATOM 1698 N N . VAL A 1 216 ? 9.624 9.522 -14.486 1.00 91.25 216 VAL A N 1
ATOM 1699 C CA . VAL A 1 216 ? 9.951 9.361 -15.901 1.00 91.25 216 VAL A CA 1
ATOM 1700 C C . VAL A 1 216 ? 9.673 7.932 -16.332 1.00 91.25 216 VAL A C 1
ATOM 1702 O O . VAL A 1 216 ? 9.998 6.981 -15.616 1.00 91.25 216 VAL A O 1
ATOM 1705 N N . GLU A 1 217 ? 9.043 7.791 -17.493 1.00 90.75 217 GLU A N 1
ATOM 1706 C CA . GLU A 1 217 ? 8.853 6.487 -18.111 1.00 90.75 217 GLU A CA 1
ATOM 1707 C C . GLU A 1 217 ? 10.177 5.889 -18.589 1.00 90.75 217 GLU A C 1
ATOM 1709 O O . GLU A 1 217 ? 11.088 6.606 -18.997 1.00 90.75 217 GLU A O 1
ATOM 1714 N N . ASP A 1 218 ? 10.268 4.561 -18.593 1.00 90.12 218 ASP A N 1
ATOM 1715 C CA . ASP A 1 218 ? 11.493 3.863 -18.994 1.00 90.12 218 ASP A CA 1
ATOM 1716 C C . ASP A 1 218 ? 11.900 4.195 -20.444 1.00 90.12 218 ASP A C 1
ATOM 1718 O O . ASP A 1 218 ? 13.076 4.384 -20.723 1.00 90.12 218 ASP A O 1
ATOM 1722 N N . GLN A 1 219 ? 10.953 4.364 -21.377 1.00 90.06 219 GLN A N 1
ATOM 1723 C CA . GLN A 1 219 ? 11.280 4.761 -22.759 1.00 90.06 219 GLN A CA 1
ATOM 1724 C C . GLN A 1 219 ? 11.920 6.154 -22.884 1.00 90.06 219 GLN A C 1
ATOM 1726 O O . GLN A 1 219 ? 12.508 6.465 -23.915 1.00 90.06 219 GLN A O 1
ATOM 1731 N N . ASN A 1 220 ? 11.794 6.982 -21.847 1.00 90.88 220 ASN A N 1
ATOM 1732 C CA . ASN A 1 220 ? 12.317 8.343 -21.797 1.00 90.88 220 ASN A CA 1
ATOM 1733 C C . ASN A 1 220 ? 13.600 8.439 -20.943 1.00 90.88 220 ASN A C 1
ATOM 1735 O O . ASN A 1 220 ? 14.129 9.536 -20.756 1.00 90.88 220 ASN A O 1
ATOM 1739 N N . LEU A 1 221 ? 14.099 7.313 -20.417 1.00 90.25 221 LEU A N 1
ATOM 1740 C CA . LEU A 1 221 ? 15.301 7.224 -19.589 1.00 90.25 221 LEU A CA 1
ATOM 1741 C C . LEU A 1 221 ? 16.442 6.564 -20.381 1.00 90.25 221 LEU A C 1
ATOM 1743 O O . LEU A 1 221 ? 16.546 5.341 -20.462 1.00 90.25 221 LEU A O 1
ATOM 1747 N N . ASN A 1 222 ? 17.329 7.382 -20.945 1.00 87.38 222 ASN A N 1
ATOM 1748 C CA . ASN A 1 222 ? 18.488 6.919 -21.707 1.00 87.38 222 ASN A CA 1
ATOM 1749 C C . ASN A 1 222 ? 19.759 6.946 -20.850 1.00 87.38 222 ASN A C 1
ATOM 1751 O O . ASN A 1 222 ? 19.810 7.565 -19.790 1.00 87.38 222 ASN A O 1
ATOM 1755 N N . SER A 1 223 ? 20.824 6.280 -21.305 1.00 83.31 223 SER A N 1
ATOM 1756 C CA . SER A 1 223 ? 22.110 6.259 -20.587 1.00 83.31 223 SER A CA 1
ATOM 1757 C C . SER A 1 223 ? 22.750 7.645 -20.455 1.00 83.31 223 SER A C 1
ATOM 1759 O O . SER A 1 223 ? 23.471 7.893 -19.490 1.00 83.31 223 SER A O 1
ATOM 1761 N N . ASP A 1 224 ? 22.492 8.524 -21.420 1.00 83.94 224 ASP A N 1
ATOM 1762 C CA . ASP A 1 224 ? 23.114 9.836 -21.618 1.00 83.94 224 ASP A CA 1
ATOM 1763 C C . ASP A 1 224 ? 22.151 11.016 -21.404 1.00 83.94 224 ASP A C 1
ATOM 1765 O O . ASP A 1 224 ? 22.589 12.162 -21.332 1.00 83.94 224 ASP A O 1
ATOM 1769 N N . SER A 1 225 ? 20.847 10.755 -21.293 1.00 84.44 225 SER A N 1
ATOM 1770 C CA . SER A 1 225 ? 19.824 11.795 -21.231 1.00 84.44 225 SER A CA 1
ATOM 1771 C C . SER A 1 225 ? 18.537 11.316 -20.559 1.00 84.44 225 SER A C 1
ATOM 1773 O O . SER A 1 225 ? 18.183 10.138 -20.601 1.00 84.44 225 SER A O 1
ATOM 1775 N N . ILE A 1 226 ? 17.805 12.259 -19.962 1.00 86.44 226 ILE A N 1
ATOM 1776 C CA . ILE A 1 226 ? 16.434 12.056 -19.485 1.00 86.44 226 ILE A CA 1
ATOM 1777 C C . ILE A 1 226 ? 15.527 12.967 -20.306 1.00 86.44 226 ILE A C 1
ATOM 1779 O O . ILE A 1 226 ? 15.698 14.187 -20.303 1.00 86.44 226 ILE A O 1
ATOM 1783 N N . ILE A 1 227 ? 14.564 12.375 -21.006 1.00 86.56 227 ILE A N 1
ATOM 1784 C CA . ILE A 1 227 ? 13.560 13.110 -21.773 1.00 86.56 227 ILE A CA 1
ATOM 1785 C C . ILE A 1 227 ? 12.403 13.429 -20.826 1.00 86.56 227 ILE A C 1
ATOM 1787 O O . ILE A 1 227 ? 11.821 12.537 -20.210 1.00 86.56 227 ILE A O 1
ATOM 1791 N N . ALA A 1 228 ? 12.086 14.715 -20.674 1.00 78.88 228 ALA A N 1
ATOM 1792 C CA . ALA A 1 228 ? 10.984 15.137 -19.820 1.00 78.88 228 ALA A CA 1
ATOM 1793 C C . ALA A 1 228 ? 9.653 14.592 -20.358 1.00 78.88 228 ALA A C 1
ATOM 1795 O O . ALA A 1 228 ? 9.340 14.758 -21.536 1.00 78.88 228 ALA A O 1
ATOM 1796 N N . ASP A 1 229 ? 8.875 13.960 -19.482 1.00 73.06 229 ASP A N 1
ATOM 1797 C CA . ASP A 1 229 ? 7.542 13.468 -19.822 1.00 73.06 229 ASP A CA 1
ATOM 1798 C C . ASP A 1 229 ? 6.510 14.610 -19.789 1.00 73.06 229 ASP A C 1
ATOM 1800 O O . ASP A 1 229 ? 6.665 15.590 -19.047 1.00 73.06 229 ASP A O 1
ATOM 1804 N N . ASP A 1 230 ? 5.435 14.484 -20.571 1.00 75.25 230 ASP A N 1
ATOM 1805 C CA . ASP A 1 230 ? 4.307 15.409 -20.463 1.00 75.25 230 ASP A CA 1
ATOM 1806 C C . ASP A 1 230 ? 3.611 15.166 -19.120 1.00 75.25 230 ASP A C 1
ATOM 1808 O O . ASP A 1 230 ? 3.100 14.082 -18.840 1.00 75.25 230 ASP A O 1
ATOM 1812 N N . LYS A 1 231 ? 3.543 16.212 -18.291 1.00 70.25 231 LYS A N 1
ATOM 1813 C CA . LYS A 1 231 ? 2.902 16.179 -16.969 1.00 70.25 231 LYS A CA 1
ATOM 1814 C C . LYS A 1 231 ? 1.422 15.775 -17.019 1.00 70.25 231 LYS A C 1
ATOM 1816 O O . LYS A 1 231 ? 0.843 15.504 -15.969 1.00 70.25 231 LYS A O 1
ATOM 1821 N N . ARG A 1 232 ? 0.793 15.788 -18.198 1.00 70.62 232 ARG A N 1
ATOM 1822 C CA . ARG A 1 232 ? -0.601 15.376 -18.414 1.00 70.62 232 ARG A CA 1
ATOM 1823 C C . ARG A 1 232 ? -0.773 13.866 -18.598 1.00 70.62 232 ARG A C 1
ATOM 1825 O O . ARG A 1 232 ? -1.896 13.385 -18.456 1.00 70.62 232 ARG A O 1
ATOM 1832 N N . ASN A 1 233 ? 0.294 13.126 -18.895 1.00 81.31 233 ASN A N 1
ATOM 1833 C CA . ASN A 1 233 ? 0.213 11.691 -19.144 1.00 81.31 233 ASN A CA 1
ATOM 1834 C C . ASN A 1 233 ? 0.128 10.883 -17.843 1.00 81.31 233 ASN A C 1
ATOM 1836 O O . ASN A 1 233 ? 0.690 11.246 -16.807 1.00 81.31 233 ASN A O 1
ATOM 1840 N N . MET A 1 234 ? -0.563 9.741 -17.907 1.00 89.62 234 MET A N 1
ATOM 1841 C CA . MET A 1 234 ? -0.427 8.715 -16.874 1.00 89.62 234 MET A CA 1
ATOM 1842 C C . MET A 1 234 ? 0.996 8.165 -16.934 1.00 89.62 234 MET A C 1
ATOM 1844 O O . MET A 1 234 ? 1.431 7.729 -17.996 1.00 89.62 234 MET A O 1
ATOM 1848 N N . ASN A 1 235 ? 1.686 8.175 -15.795 1.00 92.00 235 ASN A N 1
ATOM 1849 C CA . ASN A 1 235 ? 3.077 7.758 -15.695 1.00 92.00 235 ASN A CA 1
ATOM 1850 C C . ASN A 1 235 ? 3.243 6.631 -14.661 1.00 92.00 235 ASN A C 1
ATOM 1852 O O . ASN A 1 235 ? 2.755 6.728 -13.530 1.00 92.00 235 ASN A O 1
ATOM 1856 N N . THR A 1 236 ? 3.950 5.563 -15.031 1.00 92.25 236 THR A N 1
ATOM 1857 C CA . THR A 1 236 ? 4.133 4.353 -14.217 1.00 92.25 236 THR A CA 1
ATOM 1858 C C . THR A 1 236 ? 4.939 4.579 -12.937 1.00 92.25 236 THR A C 1
ATOM 1860 O O . THR A 1 236 ? 4.789 3.803 -11.989 1.00 92.25 236 THR A O 1
ATOM 1863 N N . MET A 1 237 ? 5.733 5.649 -12.852 1.00 92.88 237 MET A N 1
ATOM 1864 C CA . MET A 1 237 ? 6.498 6.034 -11.661 1.00 92.88 237 MET A CA 1
ATOM 1865 C C . MET A 1 237 ? 5.700 6.870 -10.653 1.00 92.88 237 MET A C 1
ATOM 1867 O O . MET A 1 237 ? 6.138 7.003 -9.507 1.00 92.88 237 MET A O 1
ATOM 1871 N N . LEU A 1 238 ? 4.504 7.359 -11.011 1.00 94.38 238 LEU A N 1
ATOM 1872 C CA . LEU A 1 238 ? 3.646 8.096 -10.075 1.00 94.38 238 LEU A CA 1
ATOM 1873 C C . LEU A 1 238 ? 3.232 7.237 -8.879 1.00 94.38 238 LEU A C 1
ATOM 1875 O O . LEU A 1 238 ? 3.275 7.718 -7.751 1.00 94.38 238 LEU A O 1
ATOM 1879 N N . ALA A 1 239 ? 2.888 5.963 -9.084 1.00 95.38 239 ALA A N 1
ATOM 1880 C CA . ALA A 1 239 ? 2.479 5.116 -7.968 1.00 95.38 239 ALA A CA 1
ATOM 1881 C C . ALA A 1 239 ? 3.627 4.778 -7.000 1.00 95.38 239 ALA A C 1
ATOM 1883 O O . ALA A 1 239 ? 3.419 4.967 -5.803 1.00 95.38 239 ALA A O 1
ATOM 1884 N N . PRO A 1 240 ? 4.835 4.353 -7.440 1.00 94.75 240 PRO A N 1
ATOM 1885 C CA . PRO A 1 240 ? 6.001 4.252 -6.557 1.00 94.75 240 PRO A CA 1
ATOM 1886 C C . PRO A 1 240 ? 6.286 5.545 -5.780 1.00 94.75 240 PRO A C 1
ATOM 1888 O O . PRO A 1 240 ? 6.496 5.508 -4.567 1.00 94.75 240 PRO A O 1
ATOM 1891 N N . PHE A 1 241 ? 6.234 6.697 -6.457 1.00 94.94 241 PHE A N 1
ATOM 1892 C CA . PHE A 1 241 ? 6.458 7.998 -5.829 1.00 94.94 241 PHE A CA 1
ATOM 1893 C C . PHE A 1 241 ? 5.398 8.305 -4.761 1.00 94.94 241 PHE A C 1
ATOM 1895 O O . PHE A 1 241 ? 5.727 8.635 -3.621 1.00 94.94 241 PHE A O 1
ATOM 1902 N N . SER A 1 242 ? 4.115 8.137 -5.084 1.00 96.81 242 SER A N 1
ATOM 1903 C CA . SER A 1 242 ? 3.017 8.319 -4.134 1.00 96.81 242 SER A CA 1
ATOM 1904 C C . SER A 1 242 ? 3.084 7.319 -2.978 1.00 96.81 242 SER A C 1
ATOM 1906 O O . SER A 1 242 ? 2.824 7.700 -1.836 1.00 96.81 242 SER A O 1
ATOM 1908 N N . HIS A 1 243 ? 3.473 6.067 -3.232 1.00 96.69 243 HIS A N 1
ATOM 1909 C CA . HIS A 1 243 ? 3.598 5.045 -2.195 1.00 96.69 243 HIS A CA 1
ATOM 1910 C C . HIS A 1 243 ? 4.707 5.398 -1.196 1.00 96.69 243 HIS A C 1
ATOM 1912 O O . HIS A 1 243 ? 4.492 5.305 0.014 1.00 96.69 243 HIS A O 1
ATOM 1918 N N . ARG A 1 244 ? 5.848 5.908 -1.682 1.00 94.81 244 ARG A N 1
ATOM 1919 C CA . ARG A 1 244 ? 6.904 6.476 -0.833 1.00 94.81 244 ARG A CA 1
ATOM 1920 C C . ARG A 1 244 ? 6.342 7.556 0.090 1.00 94.81 244 ARG A C 1
ATOM 1922 O O . ARG A 1 244 ? 6.600 7.517 1.292 1.00 94.81 244 ARG A O 1
ATOM 1929 N N . MET A 1 245 ? 5.557 8.494 -0.439 1.00 96.88 245 MET A N 1
ATOM 1930 C CA . MET A 1 245 ? 4.984 9.577 0.372 1.00 96.88 245 MET A CA 1
ATOM 1931 C C . MET A 1 245 ? 4.072 9.056 1.488 1.00 96.88 245 MET A C 1
ATOM 1933 O O . MET A 1 245 ? 4.135 9.543 2.614 1.00 96.88 245 MET A O 1
ATOM 1937 N N . LEU A 1 246 ? 3.279 8.020 1.213 1.00 98.38 246 LEU A N 1
ATOM 1938 C CA . LEU A 1 246 ? 2.477 7.361 2.242 1.00 98.38 246 LEU A CA 1
ATOM 1939 C C . LEU A 1 246 ? 3.346 6.615 3.262 1.00 98.38 246 LEU A C 1
ATOM 1941 O O . LEU A 1 246 ? 3.038 6.613 4.452 1.00 98.38 246 LEU A O 1
ATOM 1945 N N . SER A 1 247 ? 4.448 6.005 2.820 1.00 96.31 247 SER A N 1
ATOM 1946 C CA . SER A 1 247 ? 5.359 5.287 3.711 1.00 96.31 247 SER A CA 1
ATOM 1947 C C . SER A 1 247 ? 6.039 6.215 4.729 1.00 96.31 247 SER A C 1
ATOM 1949 O O . SER A 1 247 ? 6.243 5.811 5.870 1.00 96.31 247 SER A O 1
ATOM 1951 N N . LEU A 1 248 ? 6.286 7.487 4.392 1.00 96.88 248 LEU A N 1
ATOM 1952 C CA . LEU A 1 248 ? 6.734 8.495 5.366 1.00 96.88 248 LEU A CA 1
ATOM 1953 C C . LEU A 1 248 ? 5.715 8.647 6.510 1.00 96.88 248 LEU A C 1
ATOM 1955 O O . LEU A 1 248 ? 6.075 8.584 7.686 1.00 96.88 248 LEU A O 1
ATOM 1959 N N . ILE A 1 249 ? 4.424 8.749 6.169 1.00 98.44 249 ILE A N 1
ATOM 1960 C CA . ILE A 1 249 ? 3.328 8.833 7.149 1.00 98.44 249 ILE A CA 1
ATOM 1961 C C . ILE A 1 249 ? 3.234 7.537 7.969 1.00 98.44 249 ILE A C 1
ATOM 1963 O O . ILE A 1 249 ? 3.011 7.586 9.181 1.00 98.44 249 ILE A O 1
ATOM 1967 N N . LEU A 1 250 ? 3.441 6.373 7.342 1.00 98.06 250 LEU A N 1
ATOM 1968 C CA . LEU A 1 250 ? 3.510 5.085 8.036 1.00 98.06 250 LEU A CA 1
ATOM 1969 C C . LEU A 1 250 ? 4.657 5.056 9.057 1.00 98.06 250 LEU A C 1
ATOM 1971 O O . LEU A 1 250 ? 4.425 4.714 10.214 1.00 98.06 250 LEU A O 1
ATOM 1975 N N . GLY A 1 251 ? 5.871 5.453 8.668 1.00 95.94 251 GLY A N 1
ATOM 1976 C CA . GLY A 1 251 ? 7.024 5.517 9.571 1.00 95.94 251 GLY A CA 1
ATOM 1977 C C . GLY A 1 251 ? 6.773 6.446 10.762 1.00 95.94 251 GLY A C 1
ATOM 1978 O O . GLY A 1 251 ? 7.023 6.078 11.912 1.00 95.94 251 GLY A O 1
ATOM 1979 N N . GLU A 1 252 ? 6.179 7.614 10.508 1.00 96.62 252 GLU A N 1
ATOM 1980 C CA . GLU A 1 252 ? 5.769 8.543 11.560 1.00 96.62 252 GLU A CA 1
ATOM 1981 C C . GLU A 1 252 ? 4.707 7.931 12.494 1.00 96.62 252 GLU A C 1
ATOM 1983 O O . GLU A 1 252 ? 4.815 8.049 13.718 1.00 96.62 252 GLU A O 1
ATOM 1988 N N . THR A 1 253 ? 3.722 7.225 11.933 1.00 97.31 253 THR A N 1
ATOM 1989 C CA . THR A 1 253 ? 2.672 6.512 12.679 1.00 97.31 253 THR A CA 1
ATOM 1990 C C . THR A 1 253 ? 3.275 5.472 13.620 1.00 97.31 253 THR A C 1
ATOM 1992 O O . THR A 1 253 ? 2.950 5.455 14.809 1.00 97.31 253 THR A O 1
ATOM 1995 N N . LEU A 1 254 ? 4.185 4.631 13.117 1.00 95.06 254 LEU A N 1
ATOM 1996 C CA . LEU A 1 254 ? 4.870 3.610 13.912 1.00 95.06 254 LEU A CA 1
ATOM 1997 C C . LEU A 1 254 ? 5.661 4.245 15.061 1.00 95.06 254 LEU A C 1
ATOM 1999 O O . LEU A 1 254 ? 5.510 3.848 16.215 1.00 95.06 254 LEU A O 1
ATOM 2003 N N . ARG A 1 255 ? 6.443 5.288 14.772 1.00 93.62 255 ARG A N 1
ATOM 2004 C CA . ARG A 1 255 ? 7.268 5.969 15.777 1.00 93.62 255 ARG A CA 1
ATOM 2005 C C . ARG A 1 255 ? 6.436 6.653 16.865 1.00 93.62 255 ARG A C 1
ATOM 2007 O O . ARG A 1 255 ? 6.804 6.587 18.036 1.00 93.62 255 ARG A O 1
ATOM 2014 N N . ARG A 1 256 ? 5.346 7.335 16.493 1.00 94.56 256 ARG A N 1
ATOM 2015 C CA . ARG A 1 256 ? 4.561 8.170 17.420 1.00 94.56 256 ARG A CA 1
ATOM 2016 C C . ARG A 1 256 ? 3.505 7.390 18.198 1.00 94.56 256 ARG A C 1
ATOM 2018 O O . ARG A 1 256 ? 3.305 7.697 19.365 1.00 94.56 256 ARG A O 1
ATOM 2025 N N . LEU A 1 257 ? 2.837 6.408 17.588 1.00 93.44 257 LEU A N 1
ATOM 2026 C CA . LEU A 1 257 ? 1.740 5.666 18.233 1.00 93.44 257 LEU A CA 1
ATOM 2027 C C . LEU A 1 257 ? 2.157 4.300 18.789 1.00 93.44 257 LEU A C 1
ATOM 2029 O O . LEU A 1 257 ? 1.492 3.794 19.691 1.00 93.44 257 LEU A O 1
ATOM 2033 N N . TYR A 1 258 ? 3.237 3.712 18.269 1.00 91.00 258 TYR A N 1
ATOM 2034 C CA . TYR A 1 258 ? 3.742 2.392 18.674 1.00 91.00 258 TYR A CA 1
ATOM 2035 C C . TYR A 1 258 ? 5.151 2.454 19.277 1.00 91.00 258 TYR A C 1
ATOM 2037 O O . TYR A 1 258 ? 5.782 1.419 19.494 1.00 91.00 258 TYR A O 1
ATOM 2045 N N . GLY A 1 259 ? 5.647 3.662 19.562 1.00 86.00 259 GLY A N 1
ATOM 2046 C CA . GLY A 1 259 ? 6.907 3.868 20.263 1.00 86.00 259 GLY A CA 1
ATOM 2047 C C . GLY A 1 259 ? 6.870 3.353 21.706 1.00 86.00 259 GLY A C 1
ATOM 2048 O O . GLY A 1 259 ? 5.815 3.130 22.293 1.00 86.00 259 GLY A O 1
ATOM 2049 N N . ILE A 1 260 ? 8.053 3.202 22.306 1.00 81.69 260 ILE A N 1
ATOM 2050 C CA . ILE A 1 260 ? 8.213 2.686 23.680 1.00 81.69 260 ILE A CA 1
ATOM 2051 C C . ILE A 1 260 ? 7.498 3.579 24.708 1.00 81.69 260 ILE A C 1
ATOM 2053 O O . ILE A 1 260 ? 6.978 3.090 25.713 1.00 81.69 260 ILE A O 1
ATOM 2057 N N . LYS A 1 261 ? 7.486 4.895 24.461 1.00 81.19 261 LYS A N 1
ATOM 2058 C CA . LYS A 1 261 ? 6.879 5.889 25.347 1.00 81.19 261 LYS A CA 1
ATOM 2059 C C . LYS A 1 261 ? 5.358 5.841 25.217 1.00 81.19 261 LYS A C 1
ATOM 2061 O O . LYS A 1 261 ? 4.819 6.156 24.160 1.00 81.19 261 LYS A O 1
ATOM 2066 N N . SER A 1 262 ? 4.680 5.507 26.314 1.00 79.56 262 SER A N 1
ATOM 2067 C CA . SER A 1 262 ? 3.224 5.630 26.398 1.00 79.56 262 SER A CA 1
ATOM 2068 C C . SER A 1 262 ? 2.807 7.090 26.235 1.00 79.56 262 SER A C 1
ATOM 2070 O O . SER A 1 262 ? 3.403 7.983 26.838 1.00 79.56 262 SER A O 1
ATOM 2072 N N . LEU A 1 263 ? 1.745 7.312 25.466 1.00 87.25 263 LEU A N 1
ATOM 2073 C CA . LEU A 1 263 ? 1.070 8.600 25.363 1.00 87.25 263 LEU A CA 1
ATOM 2074 C C . LEU A 1 263 ? -0.101 8.649 26.347 1.00 87.25 263 LEU A C 1
ATOM 2076 O O . LEU A 1 263 ? -0.744 7.627 26.603 1.00 87.25 263 LEU A O 1
ATOM 2080 N N . ASP A 1 264 ? -0.410 9.830 26.877 1.00 89.62 264 ASP A N 1
ATOM 2081 C CA . ASP A 1 264 ? -1.718 10.060 27.484 1.00 89.62 264 ASP A CA 1
ATOM 2082 C C . ASP A 1 264 ? -2.810 10.081 26.395 1.00 89.62 264 ASP A C 1
ATOM 2084 O O . ASP A 1 264 ? -2.530 10.250 25.204 1.00 89.62 264 ASP A O 1
ATOM 2088 N N . LYS A 1 265 ? -4.077 9.915 26.792 1.00 87.81 265 LYS A N 1
ATOM 2089 C CA . LYS A 1 265 ? -5.188 9.818 25.832 1.00 87.81 265 LYS A CA 1
ATOM 2090 C C . LYS A 1 265 ? -5.379 11.078 24.990 1.00 87.81 265 LYS A C 1
ATOM 2092 O O . LYS A 1 265 ? -5.731 10.954 23.820 1.00 87.81 265 LYS A O 1
ATOM 2097 N N . ALA A 1 266 ? -5.168 12.267 25.555 1.00 90.44 266 ALA A N 1
ATOM 2098 C CA . ALA A 1 266 ? -5.364 13.511 24.820 1.00 90.44 266 ALA A CA 1
ATOM 2099 C C . ALA A 1 266 ? -4.295 13.653 23.728 1.00 90.44 266 ALA A C 1
ATOM 2101 O O . ALA A 1 266 ? -4.633 13.863 22.562 1.00 90.44 266 ALA A O 1
ATOM 2102 N N . THR A 1 267 ? -3.025 13.419 24.073 1.00 94.00 267 THR A N 1
ATOM 2103 C CA . THR A 1 267 ? -1.911 13.418 23.109 1.00 94.00 267 THR A CA 1
ATOM 2104 C C . THR A 1 267 ? -2.060 12.317 22.060 1.00 94.00 267 THR A C 1
ATOM 2106 O O . THR A 1 267 ? -1.781 12.538 20.876 1.00 94.00 267 THR A O 1
ATOM 2109 N N . GLN A 1 268 ? -2.536 11.135 22.463 1.00 93.12 268 GLN A N 1
ATOM 2110 C CA . GLN A 1 268 ? -2.815 10.033 21.547 1.00 93.12 268 GLN A CA 1
ATOM 2111 C C . GLN A 1 268 ? -3.884 10.425 20.517 1.00 93.12 268 GLN A C 1
ATOM 2113 O O . GLN A 1 268 ? -3.650 10.272 19.320 1.00 93.12 268 GLN A O 1
ATOM 2118 N N . TYR A 1 269 ? -5.023 10.974 20.951 1.00 94.81 269 TYR A N 1
ATOM 2119 C CA . TYR A 1 269 ? -6.106 11.381 20.049 1.00 94.81 269 TYR A CA 1
ATOM 2120 C C . TYR A 1 269 ? -5.700 12.541 19.136 1.00 94.81 269 TYR A C 1
ATOM 2122 O O . TYR A 1 269 ? -6.007 12.508 17.944 1.00 94.81 269 TYR A O 1
ATOM 2130 N N . ALA A 1 270 ? -4.954 13.522 19.654 1.00 96.56 270 ALA A N 1
ATOM 2131 C CA . ALA A 1 270 ? -4.403 14.605 18.842 1.00 96.56 270 ALA A CA 1
ATOM 2132 C C . ALA A 1 270 ? -3.470 14.064 17.744 1.00 96.56 270 ALA A C 1
ATOM 2134 O O . ALA A 1 270 ? -3.619 14.411 16.573 1.00 96.56 270 ALA A O 1
ATOM 2135 N N . THR A 1 271 ? -2.575 13.135 18.099 1.00 97.62 271 THR A N 1
ATOM 2136 C CA . THR A 1 271 ? -1.665 12.479 17.146 1.00 97.62 271 THR A CA 1
ATOM 2137 C C . THR A 1 271 ? -2.427 11.664 16.097 1.00 97.62 271 THR A C 1
ATOM 2139 O O . THR A 1 271 ? -2.112 11.747 14.912 1.00 97.62 271 THR A O 1
ATOM 2142 N N . MET A 1 272 ? -3.456 10.908 16.496 1.00 98.12 272 MET A N 1
ATOM 2143 C CA . MET A 1 272 ? -4.307 10.158 15.563 1.00 98.12 272 MET A CA 1
ATOM 2144 C C . MET A 1 272 ? -5.044 11.074 14.578 1.00 98.12 272 MET A C 1
ATOM 2146 O O . MET A 1 272 ? -5.171 10.744 13.398 1.00 98.12 272 MET A O 1
ATOM 2150 N N . SER A 1 273 ? -5.531 12.224 15.051 1.00 98.25 273 SER A N 1
ATOM 2151 C CA . SER A 1 273 ? -6.192 13.212 14.199 1.00 98.25 273 SER A CA 1
ATOM 2152 C C . SER A 1 273 ? -5.216 13.818 13.192 1.00 98.25 273 SER A C 1
ATOM 2154 O O . SER A 1 273 ? -5.528 13.875 12.008 1.00 98.25 273 SER A O 1
ATOM 2156 N N . GLU A 1 274 ? -4.028 14.226 13.642 1.00 98.62 274 GLU A N 1
ATOM 2157 C CA . GLU A 1 274 ? -2.991 14.812 12.786 1.00 98.62 274 GLU A CA 1
ATOM 2158 C C . GLU A 1 274 ? -2.540 13.840 11.684 1.00 98.62 274 GLU A C 1
ATOM 2160 O O . GLU A 1 274 ? -2.523 14.194 10.504 1.00 98.62 274 GLU A O 1
ATOM 2165 N N . LEU A 1 275 ? -2.215 12.596 12.055 1.00 98.75 275 LEU A N 1
ATOM 2166 C CA . LEU A 1 275 ? -1.801 11.560 11.106 1.00 98.75 275 LEU A CA 1
ATOM 2167 C C . LEU A 1 275 ? -2.929 11.208 10.128 1.00 98.75 275 LEU A C 1
ATOM 2169 O O . LEU A 1 275 ? -2.675 11.041 8.938 1.00 98.75 275 LEU A O 1
ATOM 2173 N N . GLY A 1 276 ? -4.177 11.155 10.604 1.00 98.62 276 GLY A N 1
ATOM 2174 C CA . GLY A 1 276 ? -5.357 10.980 9.755 1.00 98.62 276 GLY A CA 1
ATOM 2175 C C . GLY A 1 276 ? -5.458 12.041 8.664 1.00 98.62 276 GLY A C 1
ATOM 2176 O O . GLY A 1 276 ? -5.535 11.701 7.484 1.00 98.62 276 GLY A O 1
ATOM 2177 N N . THR A 1 277 ? -5.344 13.314 9.054 1.00 98.69 277 THR A N 1
ATOM 2178 C CA . THR A 1 277 ? -5.356 14.456 8.130 1.00 98.69 277 THR A CA 1
ATOM 2179 C C . THR A 1 277 ? -4.214 14.386 7.115 1.00 98.69 277 THR A C 1
ATOM 2181 O O . THR A 1 277 ? -4.415 14.720 5.948 1.00 98.69 277 THR A O 1
ATOM 2184 N N . LYS A 1 278 ? -3.021 13.918 7.513 1.00 98.75 278 LYS A N 1
ATOM 2185 C CA . LYS A 1 278 ? -1.904 13.688 6.579 1.00 98.75 278 LYS A CA 1
ATOM 2186 C C . LYS A 1 278 ? -2.255 12.628 5.527 1.00 98.75 278 LYS A C 1
ATOM 2188 O O . LYS A 1 278 ? -1.974 12.838 4.349 1.00 98.75 278 LYS A O 1
ATOM 2193 N N . VAL A 1 279 ? -2.907 11.527 5.918 1.00 98.69 279 VAL A N 1
ATOM 2194 C CA . VAL A 1 279 ? -3.378 10.499 4.968 1.00 98.69 279 VAL A CA 1
ATOM 2195 C C . VAL A 1 279 ? -4.483 11.044 4.055 1.00 98.69 279 VAL A C 1
ATOM 2197 O O . VAL A 1 279 ? -4.462 10.766 2.859 1.00 98.69 279 VAL A O 1
ATOM 2200 N N . ASP A 1 280 ? -5.425 11.835 4.583 1.00 98.19 280 ASP A N 1
ATOM 2201 C CA . ASP A 1 280 ? -6.469 12.497 3.780 1.00 98.19 280 ASP A CA 1
ATOM 2202 C C . ASP A 1 280 ? -5.871 13.438 2.732 1.00 98.19 280 ASP A C 1
ATOM 2204 O O . ASP A 1 280 ? -6.243 13.389 1.558 1.00 98.19 280 ASP A O 1
ATOM 2208 N N . ALA A 1 281 ? -4.914 14.273 3.145 1.00 98.50 281 ALA A N 1
ATOM 2209 C CA . ALA A 1 281 ? -4.210 15.177 2.248 1.00 98.50 281 ALA A CA 1
ATOM 2210 C C . ALA A 1 281 ? -3.476 14.403 1.150 1.00 98.50 281 ALA A C 1
ATOM 2212 O O . ALA A 1 281 ? -3.676 14.679 -0.030 1.00 98.50 281 ALA A O 1
ATOM 2213 N N . TRP A 1 282 ? -2.725 13.367 1.530 1.00 98.44 282 TRP A N 1
ATOM 2214 C CA . TRP A 1 282 ? -2.057 12.488 0.576 1.00 98.44 282 TRP A CA 1
ATOM 2215 C C . TRP A 1 282 ? -3.038 11.871 -0.434 1.00 98.44 282 TRP A C 1
ATOM 2217 O O . TRP A 1 282 ? -2.788 11.935 -1.635 1.00 98.44 282 TRP A O 1
ATOM 2227 N N . LYS A 1 283 ? -4.182 11.330 0.018 1.00 97.81 283 LYS A N 1
ATOM 2228 C CA . LYS A 1 283 ? -5.178 10.685 -0.862 1.00 97.81 283 LYS A CA 1
ATOM 2229 C C . LYS A 1 283 ? -5.830 11.693 -1.813 1.00 97.81 283 LYS A C 1
ATOM 2231 O O . LYS A 1 283 ? -6.084 11.376 -2.979 1.00 97.81 283 LYS A O 1
ATOM 2236 N N . ARG A 1 284 ? -6.099 12.912 -1.336 1.00 96.62 284 ARG A N 1
ATOM 2237 C CA . ARG A 1 284 ? -6.652 14.006 -2.149 1.00 96.62 284 ARG A CA 1
ATOM 2238 C C . ARG A 1 284 ? -5.687 14.422 -3.257 1.00 96.62 284 ARG A C 1
ATOM 2240 O O . ARG A 1 284 ? -6.141 14.625 -4.386 1.00 96.62 284 ARG A O 1
ATOM 2247 N N . ASP A 1 285 ? -4.399 14.497 -2.939 1.00 95.81 285 ASP A N 1
ATOM 2248 C CA . ASP A 1 285 ? -3.351 14.984 -3.837 1.00 95.81 285 ASP A CA 1
ATOM 2249 C C . ASP A 1 285 ? -2.864 13.895 -4.823 1.00 95.81 285 AS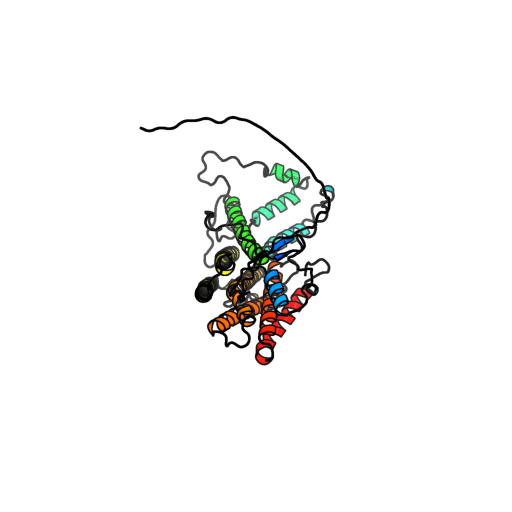P A C 1
ATOM 2251 O O . ASP A 1 285 ? -2.105 14.186 -5.747 1.00 95.81 285 ASP A O 1
ATOM 2255 N N . LEU A 1 286 ? -3.343 12.648 -4.687 1.00 96.25 286 LEU A N 1
ATOM 2256 C CA . LEU A 1 286 ? -3.100 11.591 -5.670 1.00 96.25 286 LEU A CA 1
ATOM 2257 C C . LEU A 1 286 ? -3.630 11.968 -7.068 1.00 96.25 286 LEU A C 1
ATOM 2259 O O . LEU A 1 286 ? -4.761 12.477 -7.186 1.00 96.25 286 LEU A O 1
ATOM 2263 N N . PRO A 1 287 ? -2.887 11.601 -8.136 1.00 94.94 287 PRO A N 1
ATOM 2264 C CA . PRO A 1 287 ? -3.407 11.587 -9.498 1.00 94.94 287 PRO A CA 1
ATOM 2265 C C . PRO A 1 287 ? -4.739 10.837 -9.574 1.00 94.94 287 PRO A C 1
ATOM 2267 O O . PRO A 1 287 ? -4.909 9.800 -8.933 1.00 94.94 287 PRO A O 1
ATOM 2270 N N . ALA A 1 288 ? -5.688 11.346 -10.366 1.00 94.44 288 ALA A N 1
ATOM 2271 C CA . ALA A 1 288 ? -7.055 10.821 -10.388 1.00 94.44 288 ALA A CA 1
ATOM 2272 C C . ALA A 1 288 ? -7.119 9.318 -10.701 1.00 94.44 288 ALA A C 1
ATOM 2274 O O . ALA A 1 288 ? -7.833 8.593 -10.020 1.00 94.44 288 ALA A O 1
ATOM 2275 N N . PHE A 1 289 ? -6.304 8.844 -11.647 1.00 95.25 289 PHE A N 1
ATOM 2276 C CA . PHE A 1 289 ? -6.233 7.428 -12.023 1.00 95.25 289 PHE A CA 1
ATOM 2277 C C . PHE A 1 289 ? -5.636 6.518 -10.933 1.00 95.25 289 PHE A C 1
ATOM 2279 O O . PHE A 1 289 ? -5.789 5.307 -10.996 1.00 95.25 289 PHE A O 1
ATOM 2286 N N . LEU A 1 290 ? -4.952 7.072 -9.929 1.00 96.00 290 LEU A N 1
ATOM 2287 C CA . LEU A 1 290 ? -4.444 6.311 -8.783 1.00 96.00 290 LEU A CA 1
ATOM 2288 C C . LEU A 1 290 ? -5.407 6.335 -7.594 1.00 96.00 290 LEU A C 1
ATOM 2290 O O . LEU A 1 290 ? -5.240 5.550 -6.662 1.00 96.00 290 LEU A O 1
ATOM 2294 N N . ASN A 1 291 ? -6.425 7.196 -7.622 1.00 95.31 291 ASN A N 1
ATOM 2295 C CA . ASN A 1 291 ? -7.412 7.315 -6.562 1.00 95.31 291 ASN A CA 1
ATOM 2296 C C . ASN A 1 291 ? -8.724 6.638 -6.975 1.00 95.31 291 ASN A C 1
ATOM 2298 O O . ASN A 1 291 ? -9.507 7.181 -7.754 1.00 95.31 291 ASN A O 1
ATOM 2302 N N . ALA A 1 292 ? -8.977 5.481 -6.371 1.00 90.69 292 ALA A N 1
ATOM 2303 C CA . ALA A 1 292 ? -10.139 4.654 -6.658 1.00 90.69 292 ALA A CA 1
ATOM 2304 C C . ALA A 1 292 ? -11.493 5.286 -6.259 1.00 90.69 292 ALA A C 1
ATOM 2306 O O . ALA A 1 292 ? -12.533 4.751 -6.637 1.00 90.69 292 ALA A O 1
ATOM 2307 N N . ASP A 1 293 ? -11.488 6.395 -5.505 1.00 91.38 293 ASP A N 1
ATOM 2308 C CA . ASP A 1 293 ? -12.686 7.195 -5.203 1.00 91.38 293 ASP A CA 1
ATOM 2309 C C . ASP A 1 293 ? -13.013 8.177 -6.345 1.00 91.38 293 ASP A C 1
ATOM 2311 O O . ASP A 1 293 ? -14.138 8.662 -6.445 1.00 91.38 293 ASP A O 1
ATOM 2315 N N . LYS A 1 294 ? -12.019 8.520 -7.179 1.00 93.94 294 LYS A N 1
ATOM 2316 C CA . LYS A 1 294 ? -12.159 9.455 -8.308 1.00 93.94 294 LYS A CA 1
ATOM 2317 C C . LYS A 1 294 ? -12.399 8.721 -9.626 1.00 93.94 294 LYS A C 1
ATOM 2319 O O . LYS A 1 294 ? -13.177 9.192 -10.448 1.00 93.94 294 LYS A O 1
ATOM 2324 N N . VAL A 1 295 ? -11.710 7.601 -9.840 1.00 93.81 295 VAL A N 1
ATOM 2325 C CA . VAL A 1 295 ? -11.813 6.777 -11.051 1.00 93.81 295 VAL A CA 1
ATOM 2326 C C . VAL A 1 295 ? -11.925 5.317 -10.636 1.00 93.81 295 VAL A C 1
ATOM 2328 O O . VAL A 1 295 ? -11.087 4.834 -9.878 1.00 93.81 295 VAL A O 1
ATOM 2331 N N . ASP A 1 296 ? -12.933 4.604 -11.143 1.00 89.62 296 ASP A N 1
ATOM 2332 C CA . ASP A 1 296 ? -13.019 3.158 -10.929 1.00 89.62 296 ASP A CA 1
ATOM 2333 C C . ASP A 1 296 ? -11.798 2.477 -11.562 1.00 89.62 296 ASP A C 1
ATOM 2335 O O . ASP A 1 296 ? -11.542 2.609 -12.762 1.00 89.62 296 ASP A O 1
ATOM 2339 N N . SER A 1 297 ? -11.041 1.736 -10.749 1.00 87.75 297 SER A N 1
ATOM 2340 C CA . SER A 1 297 ? -9.811 1.082 -11.185 1.00 87.75 297 SER A CA 1
ATOM 2341 C C . SER A 1 297 ? -10.053 0.056 -12.296 1.00 87.75 297 SER A C 1
ATOM 2343 O O . SER A 1 297 ? -9.136 -0.211 -13.068 1.00 87.75 297 SER A O 1
ATOM 2345 N N . LYS A 1 298 ? -11.282 -0.463 -12.452 1.00 87.56 298 LYS A N 1
ATOM 2346 C CA . LYS A 1 298 ? -11.675 -1.348 -13.566 1.00 87.56 298 LYS A CA 1
ATOM 2347 C C . LYS A 1 298 ? -11.622 -0.688 -14.945 1.00 87.56 298 LYS A C 1
ATOM 2349 O O . LYS A 1 298 ? -11.543 -1.394 -15.945 1.00 87.56 298 LYS A O 1
ATOM 2354 N N . LEU A 1 299 ? -11.666 0.643 -15.010 1.00 91.06 299 LEU A N 1
ATOM 2355 C CA . LEU A 1 299 ? -11.573 1.398 -16.264 1.00 91.06 299 LEU A CA 1
ATOM 2356 C C . LEU A 1 299 ? -10.123 1.613 -16.718 1.00 91.06 299 LEU A C 1
ATOM 2358 O O . LEU A 1 299 ? -9.880 2.145 -17.800 1.00 91.06 299 LEU A O 1
ATOM 2362 N N . LEU A 1 300 ? -9.154 1.240 -15.882 1.00 92.19 300 LEU A N 1
ATOM 2363 C CA . LEU A 1 300 ? -7.737 1.439 -16.143 1.00 92.19 300 LEU A CA 1
ATOM 2364 C C . LEU A 1 300 ? -7.134 0.221 -16.838 1.00 92.19 300 LEU A C 1
ATOM 2366 O O . LEU A 1 300 ? -7.573 -0.913 -16.651 1.00 92.19 300 LEU A O 1
ATOM 2370 N N . VAL A 1 301 ? -6.045 0.440 -17.577 1.00 92.19 301 VAL A N 1
ATOM 2371 C CA . VAL A 1 301 ? -5.221 -0.684 -18.036 1.00 92.19 301 VAL A CA 1
ATOM 2372 C C . VAL A 1 301 ? -4.668 -1.459 -16.828 1.00 92.19 301 VAL A C 1
ATOM 2374 O O . VAL A 1 301 ? -4.401 -0.847 -15.786 1.00 92.19 301 VAL A O 1
ATOM 2377 N N . PRO A 1 302 ? -4.431 -2.781 -16.946 1.00 91.56 302 PRO A N 1
ATOM 2378 C CA . PRO A 1 302 ? -4.173 -3.647 -15.791 1.00 91.56 302 PRO A CA 1
ATOM 2379 C C . PRO A 1 302 ? -3.047 -3.180 -14.857 1.00 91.56 302 PRO A C 1
ATOM 2381 O O . PRO A 1 302 ? -3.142 -3.330 -13.641 1.00 91.56 302 PRO A O 1
ATOM 2384 N N . LEU A 1 303 ? -1.984 -2.572 -15.397 1.00 90.94 303 LEU A N 1
ATOM 2385 C CA . LEU A 1 303 ? -0.889 -2.029 -14.587 1.00 90.94 303 LEU A CA 1
ATOM 2386 C C . LEU A 1 303 ? -1.357 -0.891 -13.663 1.00 90.94 303 LEU A C 1
ATOM 2388 O O . LEU A 1 303 ? -1.065 -0.914 -12.468 1.00 90.94 303 LEU A O 1
ATOM 2392 N N . PHE A 1 304 ? -2.094 0.087 -14.195 1.00 93.69 304 PHE A N 1
ATOM 2393 C CA . PHE A 1 304 ? -2.602 1.220 -13.417 1.00 93.69 304 PHE A CA 1
ATOM 2394 C C . PHE A 1 304 ? -3.731 0.803 -12.474 1.00 93.69 304 PHE A C 1
ATOM 2396 O O . PHE A 1 304 ? -3.799 1.302 -11.353 1.00 93.69 304 PHE A O 1
ATOM 2403 N N . GLN A 1 305 ? -4.551 -0.173 -12.874 1.00 94.00 305 GLN A N 1
ATOM 2404 C CA . GLN A 1 305 ? -5.518 -0.808 -11.981 1.00 94.00 305 GLN A CA 1
ATOM 2405 C C . GLN A 1 305 ? -4.823 -1.394 -10.744 1.00 94.00 305 GLN A C 1
ATOM 2407 O O . GLN A 1 305 ? -5.201 -1.079 -9.615 1.00 94.00 305 GLN A O 1
ATOM 2412 N N . ARG A 1 306 ? -3.758 -2.188 -10.937 1.00 92.69 306 ARG A N 1
ATOM 2413 C CA . ARG A 1 306 ? -2.955 -2.744 -9.835 1.00 92.69 306 ARG A CA 1
ATOM 2414 C C . ARG A 1 306 ? -2.339 -1.651 -8.967 1.00 92.69 306 ARG A C 1
ATOM 2416 O O . ARG A 1 306 ? -2.401 -1.746 -7.745 1.00 92.69 306 ARG A O 1
ATOM 2423 N N . GLN A 1 307 ? -1.789 -0.600 -9.573 1.00 95.00 307 GLN A N 1
ATOM 2424 C CA . GLN A 1 307 ? -1.242 0.540 -8.833 1.00 95.00 307 GLN A CA 1
ATOM 2425 C C . GLN A 1 307 ? -2.296 1.233 -7.961 1.00 95.00 307 GLN A C 1
ATOM 2427 O O . GLN A 1 307 ? -2.048 1.459 -6.777 1.00 95.00 307 GLN A O 1
ATOM 2432 N N . SER A 1 308 ? -3.477 1.521 -8.514 1.00 96.00 308 SER A N 1
ATOM 2433 C CA . SER A 1 308 ? -4.577 2.132 -7.766 1.00 96.00 308 SER A CA 1
ATOM 2434 C C . SER A 1 308 ? -5.047 1.234 -6.616 1.00 96.00 308 SER A C 1
ATOM 2436 O O . SER A 1 308 ? -5.179 1.705 -5.485 1.00 96.00 308 SER A O 1
ATOM 2438 N N . ASN A 1 309 ? -5.205 -0.071 -6.864 1.00 95.00 309 ASN A N 1
ATOM 2439 C CA . ASN A 1 309 ? -5.616 -1.036 -5.842 1.00 95.00 309 ASN A CA 1
ATOM 2440 C C . ASN A 1 309 ? -4.596 -1.111 -4.691 1.00 95.00 309 ASN A C 1
ATOM 2442 O O . ASN A 1 309 ? -4.976 -0.995 -3.527 1.00 95.00 309 ASN A O 1
ATOM 2446 N N . ILE A 1 310 ? -3.298 -1.229 -4.998 1.00 94.88 310 ILE A N 1
ATOM 2447 C CA . ILE A 1 310 ? -2.231 -1.289 -3.984 1.00 94.88 310 ILE A CA 1
ATOM 2448 C C . ILE A 1 310 ? -2.198 -0.017 -3.132 1.00 94.88 310 ILE A C 1
ATOM 2450 O O . ILE A 1 310 ? -2.105 -0.110 -1.909 1.00 94.88 310 ILE A O 1
ATOM 2454 N N . LEU A 1 311 ? -2.319 1.165 -3.744 1.00 97.00 311 LEU A N 1
ATOM 2455 C CA . LEU A 1 311 ? -2.355 2.433 -3.010 1.00 97.00 311 LEU A CA 1
ATOM 2456 C C . LEU A 1 311 ? -3.613 2.573 -2.140 1.00 97.00 311 LEU A C 1
ATOM 2458 O O . LEU A 1 311 ? -3.530 3.077 -1.017 1.00 97.00 311 LEU A O 1
ATOM 2462 N N . GLY A 1 312 ? -4.759 2.086 -2.625 1.00 97.06 312 GLY A N 1
ATOM 2463 C CA . GLY A 1 312 ? -5.997 2.002 -1.854 1.00 97.06 312 GLY A CA 1
ATOM 2464 C C . GLY A 1 312 ? -5.809 1.171 -0.589 1.00 97.06 312 GLY A C 1
ATOM 2465 O O . GLY A 1 312 ? -5.995 1.687 0.516 1.00 97.06 312 GLY A O 1
ATOM 2466 N N . LEU A 1 313 ? -5.337 -0.071 -0.741 1.00 97.38 313 LEU A N 1
ATOM 2467 C CA . LEU A 1 313 ? -5.072 -0.960 0.388 1.00 97.38 313 LEU A CA 1
ATOM 2468 C C . LEU A 1 313 ? -4.036 -0.367 1.356 1.00 97.38 313 LEU A C 1
ATOM 2470 O O . LEU A 1 313 ? -4.234 -0.380 2.571 1.00 97.38 313 LEU A O 1
ATOM 2474 N N . ALA A 1 314 ? -2.939 0.181 0.824 1.00 97.44 314 ALA A N 1
ATOM 2475 C CA . ALA A 1 314 ? -1.868 0.818 1.587 1.00 97.44 314 ALA A CA 1
ATOM 2476 C C . ALA A 1 314 ? -2.405 1.930 2.495 1.00 97.44 314 ALA A C 1
ATOM 2478 O O . ALA A 1 314 ? -2.145 1.939 3.700 1.00 97.44 314 ALA A O 1
ATOM 2479 N N . SER A 1 315 ? -3.201 2.840 1.932 1.00 98.19 315 SER A N 1
ATOM 2480 C CA . SER A 1 315 ? -3.753 3.981 2.666 1.00 98.19 315 SER A CA 1
ATOM 2481 C C . SER A 1 315 ? -4.718 3.558 3.773 1.00 98.19 315 SER A C 1
ATOM 2483 O O . SER A 1 315 ? -4.650 4.068 4.895 1.00 98.19 315 SER A O 1
ATOM 2485 N N . ALA A 1 316 ? -5.559 2.565 3.489 1.00 98.50 316 ALA A N 1
ATOM 2486 C CA . ALA A 1 316 ? -6.489 1.997 4.447 1.00 98.50 316 ALA A CA 1
ATOM 2487 C C . ALA A 1 316 ? -5.751 1.236 5.564 1.00 98.50 316 ALA A C 1
ATOM 2489 O O . ALA A 1 316 ? -6.086 1.371 6.740 1.00 98.50 316 ALA A O 1
ATOM 2490 N N . HIS A 1 317 ? -4.665 0.529 5.243 1.00 98.06 317 HIS A N 1
ATOM 2491 C CA . HIS A 1 317 ? -3.831 -0.130 6.245 1.00 98.06 317 HIS A CA 1
ATOM 2492 C C . HIS A 1 317 ? -3.153 0.871 7.196 1.00 98.06 317 HIS A C 1
ATOM 2494 O O . HIS A 1 317 ? -3.178 0.677 8.413 1.00 98.06 317 HIS A O 1
ATOM 2500 N N . VAL A 1 318 ? -2.611 1.981 6.679 1.00 98.56 318 VAL A N 1
ATOM 2501 C CA . VAL A 1 318 ? -2.065 3.056 7.529 1.00 98.56 318 VAL A CA 1
ATOM 2502 C C . VAL A 1 318 ? -3.147 3.600 8.469 1.00 98.56 318 VAL A C 1
ATOM 2504 O O . VAL A 1 318 ? -2.895 3.765 9.661 1.00 98.56 318 VAL A O 1
ATOM 2507 N N . ARG A 1 319 ? -4.381 3.795 7.985 1.00 98.62 319 ARG A N 1
ATOM 2508 C CA . ARG A 1 319 ? -5.519 4.208 8.827 1.00 98.62 319 ARG A CA 1
ATOM 2509 C C . ARG A 1 319 ? -5.868 3.189 9.905 1.00 98.62 319 ARG A C 1
ATOM 2511 O O . ARG A 1 319 ? -6.100 3.587 11.047 1.00 98.62 319 ARG A O 1
ATOM 2518 N N . ILE A 1 320 ? -5.863 1.893 9.585 1.00 98.44 320 ILE A N 1
ATOM 2519 C CA . ILE A 1 320 ? -6.025 0.839 10.594 1.00 98.44 320 ILE A CA 1
ATOM 2520 C C . ILE A 1 320 ? -4.971 1.012 11.687 1.00 98.44 320 ILE A C 1
ATOM 2522 O O . ILE A 1 320 ? -5.329 1.061 12.860 1.00 98.44 320 ILE A O 1
ATOM 2526 N N . LEU A 1 321 ? -3.693 1.168 11.330 1.00 97.62 321 LEU A N 1
ATOM 2527 C CA . LEU A 1 321 ? -2.622 1.362 12.309 1.00 97.62 321 LEU A CA 1
ATOM 2528 C C . LEU A 1 321 ? -2.808 2.635 13.141 1.00 97.62 321 LEU A C 1
ATOM 2530 O O . LEU A 1 321 ? -2.560 2.595 14.344 1.00 97.62 321 LEU A O 1
ATOM 2534 N N . ILE A 1 322 ? -3.275 3.734 12.552 1.00 98.31 322 ILE A N 1
ATOM 2535 C CA . ILE A 1 322 ? -3.537 4.973 13.294 1.00 98.31 322 ILE A CA 1
ATOM 253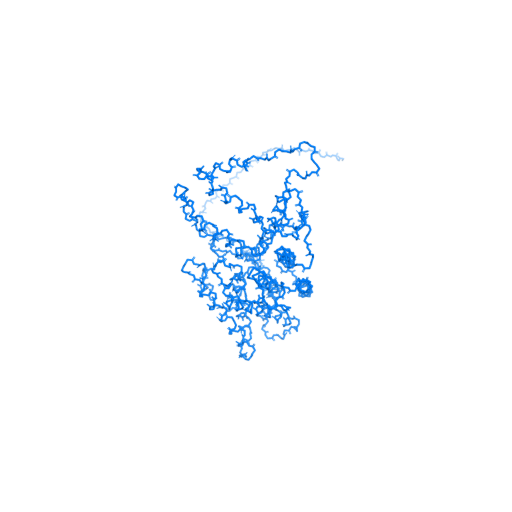6 C C . ILE A 1 322 ? -4.624 4.748 14.352 1.00 98.31 322 ILE A C 1
ATOM 2538 O O . ILE A 1 322 ? -4.431 5.105 15.510 1.00 98.31 322 ILE A O 1
ATOM 2542 N N . TYR A 1 323 ? -5.751 4.135 13.986 1.00 97.81 323 TYR A N 1
ATOM 2543 C CA . TYR A 1 323 ? -6.960 4.163 14.818 1.00 97.81 323 TYR A CA 1
ATOM 2544 C C . TYR A 1 323 ? -7.222 2.899 15.646 1.00 97.81 323 TYR A C 1
ATOM 2546 O O . TYR A 1 323 ? -7.927 2.956 16.659 1.00 97.81 323 TYR A O 1
ATOM 2554 N N . ARG A 1 324 ? -6.627 1.755 15.289 1.00 94.31 324 ARG A N 1
ATOM 2555 C CA . ARG A 1 324 ? -6.857 0.486 16.001 1.00 94.31 324 ARG A CA 1
ATOM 2556 C C . ARG A 1 324 ? -6.498 0.475 17.493 1.00 94.31 324 ARG A C 1
ATOM 2558 O O . ARG A 1 324 ? -7.093 -0.350 18.188 1.00 94.31 324 ARG A O 1
ATOM 2565 N N . PRO A 1 325 ? -5.610 1.335 18.054 1.00 91.25 325 PRO A N 1
ATOM 2566 C CA . PRO A 1 325 ? -5.411 1.364 19.505 1.00 91.25 325 PRO A CA 1
ATOM 2567 C C . PRO A 1 325 ? -6.710 1.621 20.291 1.00 91.25 325 PRO A C 1
ATOM 2569 O O . PRO A 1 325 ? -6.844 1.151 21.422 1.00 91.25 325 PRO A O 1
ATOM 2572 N N . CYS A 1 326 ? -7.699 2.293 19.686 1.00 91.06 326 CYS A N 1
ATOM 2573 C CA . CYS A 1 326 ? -8.992 2.564 20.311 1.00 91.06 326 CYS A CA 1
ATOM 2574 C C . CYS A 1 326 ? -9.921 1.338 20.389 1.00 91.06 326 CYS A C 1
ATOM 2576 O O . CYS A 1 326 ? -10.735 1.285 21.310 1.00 91.06 326 CYS A O 1
ATOM 2578 N N . LEU A 1 327 ? -9.762 0.317 19.529 1.00 88.38 327 LEU A N 1
ATOM 2579 C CA . LEU A 1 327 ? -10.633 -0.881 19.494 1.00 88.38 327 LEU A CA 1
ATOM 2580 C C . LEU A 1 327 ? -10.684 -1.634 20.829 1.00 88.38 327 LEU A C 1
ATOM 2582 O O . LEU A 1 327 ? -11.693 -2.245 21.186 1.00 88.38 327 LEU A O 1
ATOM 2586 N N . PHE A 1 328 ? -9.597 -1.553 21.590 1.00 80.88 328 PHE A N 1
ATOM 2587 C CA . PHE A 1 328 ? -9.428 -2.212 22.875 1.00 80.88 328 PHE A CA 1
ATOM 2588 C C . PHE A 1 328 ? -9.726 -1.299 24.078 1.00 80.88 328 PHE A C 1
ATOM 2590 O O . PHE A 1 328 ? -9.554 -1.723 25.217 1.00 80.88 328 PHE A O 1
ATOM 2597 N N . SER A 1 329 ? -10.188 -0.062 23.892 1.00 75.81 329 SER A N 1
ATOM 2598 C CA . SER A 1 329 ? -10.344 0.886 25.013 1.00 75.81 329 SER A CA 1
ATOM 2599 C C . SER A 1 329 ? -11.429 0.512 26.039 1.00 75.81 329 SER A C 1
ATOM 2601 O O . SER A 1 329 ? -11.426 1.050 27.146 1.00 75.81 329 SER A O 1
ATOM 2603 N N . ASP A 1 330 ? -12.318 -0.422 25.702 1.00 62.94 330 ASP A N 1
ATOM 2604 C CA . ASP A 1 330 ? -13.534 -0.721 26.473 1.00 62.94 330 ASP A CA 1
ATOM 2605 C C . ASP A 1 330 ? -13.386 -1.884 27.437 1.00 62.94 330 ASP A C 1
ATOM 2607 O O . ASP A 1 330 ? -14.041 -1.926 28.471 1.00 62.94 330 ASP A O 1
ATOM 2611 N N . TYR A 1 331 ? -12.535 -2.854 27.102 1.00 58.25 331 TYR A N 1
ATOM 2612 C CA . TYR A 1 331 ? -12.418 -4.078 27.899 1.00 58.25 331 TYR A CA 1
ATOM 2613 C C . TYR A 1 331 ? -11.788 -3.818 29.275 1.00 58.25 331 TYR A C 1
ATOM 2615 O O . TYR A 1 331 ? -11.918 -4.657 30.160 1.00 58.25 331 TYR A O 1
ATOM 2623 N N . ASP A 1 332 ? -11.130 -2.668 29.458 1.00 51.62 332 ASP A N 1
ATOM 2624 C CA . ASP A 1 332 ? -10.588 -2.225 30.748 1.00 51.62 332 ASP A CA 1
ATOM 2625 C C . ASP A 1 332 ? -11.630 -1.543 31.644 1.00 51.62 332 ASP A C 1
ATOM 2627 O O . ASP A 1 332 ? -11.383 -1.350 32.835 1.00 51.62 332 ASP A O 1
ATOM 2631 N N . LYS A 1 333 ? -12.808 -1.185 31.116 1.00 51.50 333 LYS A N 1
ATOM 2632 C CA . LYS A 1 333 ? -13.869 -0.556 31.903 1.00 51.50 333 LYS A CA 1
ATOM 2633 C C . LYS A 1 333 ? -15.081 -1.469 31.976 1.00 51.50 333 LYS A C 1
ATOM 2635 O O . LYS A 1 333 ? -15.938 -1.484 31.100 1.00 51.50 333 LYS A O 1
ATOM 2640 N N . SER A 1 334 ? -15.190 -2.176 33.096 1.00 44.69 334 SER A N 1
ATOM 2641 C CA . SER A 1 334 ? -16.487 -2.609 33.603 1.00 44.69 334 SER A CA 1
ATOM 2642 C C . SER A 1 334 ? -17.421 -1.388 33.676 1.00 44.69 334 SER A C 1
ATOM 2644 O O . SER A 1 334 ? -17.208 -0.513 34.511 1.00 44.69 334 SER A O 1
ATOM 2646 N N . LEU A 1 335 ? -18.430 -1.330 32.800 1.00 45.50 335 LEU A N 1
ATOM 2647 C CA . LEU A 1 335 ? -19.613 -0.458 32.909 1.00 45.50 335 LEU A CA 1
ATOM 2648 C C . LEU A 1 335 ? -19.415 1.079 32.842 1.00 45.50 335 LEU A C 1
ATOM 2650 O O . LEU A 1 335 ? -20.175 1.814 33.463 1.00 45.50 335 LEU A O 1
ATOM 2654 N N . GLY A 1 336 ? -18.456 1.607 32.073 1.00 53.31 336 GLY A N 1
ATOM 2655 C CA . GLY A 1 336 ? -18.370 3.060 31.823 1.00 53.31 336 GLY A CA 1
ATOM 2656 C C . GLY A 1 336 ? -18.750 3.455 30.393 1.00 53.31 336 GLY A C 1
ATOM 2657 O O . GLY A 1 336 ? -18.241 2.842 29.458 1.00 53.31 336 GLY A O 1
ATOM 2658 N N . THR A 1 337 ? -19.561 4.508 30.215 1.00 58.66 337 THR A N 1
ATOM 2659 C CA . THR A 1 337 ? -19.790 5.149 28.904 1.00 58.66 337 THR A CA 1
ATOM 2660 C C . THR A 1 337 ? -18.456 5.594 28.310 1.00 58.66 337 THR A C 1
ATOM 2662 O O . THR A 1 337 ? -17.622 6.208 28.986 1.00 58.66 337 THR A O 1
ATOM 2665 N N . LEU A 1 338 ? -18.225 5.255 27.046 1.00 65.19 338 LEU A N 1
ATOM 2666 C CA . LEU A 1 338 ? -17.006 5.630 26.345 1.00 65.19 338 LEU A CA 1
ATOM 2667 C C . LEU A 1 338 ? -17.051 7.099 25.966 1.00 65.19 338 LEU A C 1
ATOM 2669 O O . LEU A 1 338 ? -18.113 7.677 25.757 1.00 65.19 338 LEU A O 1
ATOM 2673 N N . SER A 1 339 ? -15.874 7.712 25.877 1.00 81.44 339 SER A N 1
ATOM 2674 C CA . SER A 1 339 ? -15.788 9.043 25.290 1.00 81.44 339 SER A CA 1
ATOM 2675 C C . SER A 1 339 ? -16.203 8.956 23.823 1.00 81.44 339 SER A C 1
ATOM 2677 O O . SER A 1 339 ? -15.739 8.055 23.123 1.00 81.44 339 SER A O 1
ATOM 2679 N N . GLN A 1 340 ? -17.000 9.920 23.359 1.00 87.81 340 GLN A N 1
ATOM 2680 C CA . GLN A 1 340 ? -17.359 10.072 21.946 1.00 87.81 340 GLN A CA 1
ATOM 2681 C C . GLN A 1 340 ? -16.122 10.007 21.035 1.00 87.81 340 GLN A C 1
ATOM 2683 O O . GLN A 1 340 ? -16.127 9.311 20.029 1.00 87.81 340 GLN A O 1
ATOM 2688 N N . ALA A 1 341 ? -15.005 10.610 21.459 1.00 89.19 341 ALA A N 1
ATOM 2689 C CA . ALA A 1 341 ? -13.750 10.573 20.713 1.00 89.19 341 ALA A CA 1
ATOM 2690 C C . ALA A 1 341 ? -13.184 9.150 20.530 1.00 89.19 341 ALA A C 1
ATOM 2692 O O . ALA A 1 341 ? -12.524 8.868 19.531 1.00 89.19 341 ALA A O 1
ATOM 2693 N N . THR A 1 342 ? -13.411 8.237 21.480 1.00 90.31 342 THR A N 1
ATOM 2694 C CA . THR A 1 342 ? -13.020 6.829 21.319 1.00 90.31 342 THR A CA 1
ATOM 2695 C C . THR A 1 342 ? -13.866 6.165 20.239 1.00 90.31 342 THR A C 1
ATOM 2697 O O . THR A 1 342 ? -13.308 5.495 19.374 1.00 90.31 342 THR A O 1
ATOM 2700 N N . GLU A 1 343 ? -15.184 6.367 20.277 1.00 90.25 343 GLU A N 1
ATOM 2701 C CA . GLU A 1 343 ? -16.118 5.802 19.296 1.00 90.25 343 GLU A CA 1
ATOM 2702 C C . GLU A 1 343 ? -15.844 6.333 17.886 1.00 90.25 343 GLU A C 1
ATOM 2704 O O . GLU A 1 343 ? -15.776 5.549 16.941 1.00 90.25 343 GLU A O 1
ATOM 2709 N N . ASP A 1 344 ? -15.548 7.626 17.744 1.00 94.19 344 ASP A N 1
ATOM 2710 C CA . ASP A 1 344 ? -15.191 8.224 16.455 1.00 94.19 344 ASP A CA 1
ATOM 2711 C C . ASP A 1 344 ? -13.917 7.590 15.867 1.00 94.19 344 ASP A C 1
ATOM 2713 O O . ASP A 1 344 ? -13.844 7.300 14.671 1.00 94.19 344 ASP A O 1
ATOM 2717 N N . ASN A 1 345 ? -12.899 7.338 16.697 1.00 95.50 345 ASN A N 1
ATOM 2718 C CA . ASN A 1 345 ? -11.674 6.667 16.255 1.00 95.50 345 ASN A CA 1
ATOM 2719 C C . ASN A 1 345 ? -11.915 5.182 15.942 1.00 95.50 345 ASN A C 1
ATOM 2721 O O . ASN A 1 345 ? -11.381 4.670 14.958 1.00 95.50 345 ASN A O 1
ATOM 2725 N N . VAL A 1 346 ? -12.753 4.487 16.716 1.00 94.62 346 VAL A N 1
ATOM 2726 C CA . VAL A 1 346 ? -13.171 3.111 16.400 1.00 94.62 346 VAL A CA 1
ATOM 2727 C C . VAL A 1 346 ? -13.876 3.062 15.045 1.00 94.62 346 VAL A C 1
ATOM 2729 O O . VAL A 1 346 ? -13.503 2.241 14.208 1.00 94.62 346 VAL A O 1
ATOM 2732 N N . ALA A 1 347 ? -14.813 3.975 14.784 1.00 95.44 347 ALA A N 1
ATOM 2733 C CA . ALA A 1 347 ? -15.509 4.068 13.506 1.00 95.44 347 ALA A CA 1
ATOM 2734 C C . ALA A 1 347 ? -14.534 4.292 12.339 1.00 95.44 347 ALA A C 1
ATOM 2736 O O . ALA A 1 347 ? -14.616 3.596 11.328 1.00 95.44 347 ALA A O 1
ATOM 2737 N N . LYS A 1 348 ? -13.546 5.187 12.491 1.00 98.06 348 LYS A N 1
ATOM 2738 C CA . LYS A 1 348 ? -12.494 5.398 11.477 1.00 98.06 348 LYS A CA 1
ATOM 2739 C C . LYS A 1 348 ? -11.663 4.138 11.216 1.00 98.06 348 LYS A C 1
ATOM 2741 O O . LYS A 1 348 ? -11.329 3.863 10.066 1.00 98.06 348 LYS A O 1
ATOM 2746 N N . CYS A 1 349 ? -11.344 3.365 12.255 1.00 98.19 349 CYS A N 1
ATOM 2747 C CA . CYS A 1 349 ? -10.615 2.104 12.114 1.00 98.19 349 CYS A CA 1
ATOM 2748 C C . CYS A 1 349 ? -11.426 1.052 11.343 1.00 98.19 349 CYS A C 1
ATOM 2750 O O . CYS A 1 349 ? -10.910 0.413 10.429 1.00 98.19 349 CYS A O 1
ATOM 2752 N N . VAL A 1 350 ? -12.703 0.897 11.696 1.00 97.31 350 VAL A N 1
ATOM 2753 C CA . VAL A 1 350 ? -13.613 -0.069 11.069 1.00 97.31 350 VAL A CA 1
ATOM 2754 C C . VAL A 1 350 ? -13.896 0.302 9.615 1.00 97.31 350 VAL A C 1
ATOM 2756 O O . VAL A 1 350 ? -13.854 -0.569 8.751 1.00 97.31 350 VAL A O 1
ATOM 2759 N N . ASN A 1 351 ? -14.102 1.588 9.321 1.00 98.06 351 ASN A N 1
ATOM 2760 C CA . ASN A 1 351 ? -14.265 2.066 7.947 1.00 98.06 351 ASN A CA 1
ATOM 2761 C C . ASN A 1 351 ? -13.019 1.772 7.104 1.00 98.06 351 ASN A C 1
ATOM 2763 O O . ASN A 1 351 ? -13.147 1.267 5.997 1.00 98.06 351 ASN A O 1
ATOM 2767 N N . ALA A 1 352 ? -11.815 1.968 7.651 1.00 98.62 352 ALA A N 1
ATOM 2768 C CA . ALA A 1 352 ? -10.585 1.609 6.949 1.00 98.62 352 ALA A CA 1
ATOM 2769 C C . ALA A 1 352 ? -10.471 0.095 6.674 1.00 98.62 352 ALA A C 1
ATOM 2771 O O . ALA A 1 352 ? -9.972 -0.310 5.628 1.00 98.62 352 ALA A O 1
ATOM 2772 N N . ALA A 1 353 ? -10.958 -0.764 7.573 1.00 98.56 353 ALA A N 1
ATOM 2773 C CA . ALA A 1 353 ? -11.035 -2.200 7.301 1.00 98.56 353 ALA A CA 1
ATOM 2774 C C . ALA A 1 353 ? -12.052 -2.532 6.194 1.00 98.56 353 ALA A C 1
ATOM 2776 O O . ALA A 1 353 ? -11.767 -3.368 5.340 1.00 98.56 353 ALA A O 1
ATOM 2777 N N . MET A 1 354 ? -13.194 -1.842 6.152 1.00 98.31 354 MET A N 1
ATOM 2778 C CA . MET A 1 354 ? -14.170 -1.977 5.062 1.00 98.31 354 MET A CA 1
ATOM 2779 C C . MET A 1 354 ? -13.627 -1.488 3.714 1.00 98.31 354 MET A C 1
ATOM 2781 O O . MET A 1 354 ? -13.906 -2.110 2.688 1.00 98.31 354 MET A O 1
ATOM 2785 N N . ASP A 1 355 ? -12.815 -0.428 3.704 1.00 97.88 355 ASP A N 1
ATOM 2786 C CA . ASP A 1 355 ? -12.136 0.047 2.494 1.00 97.88 355 ASP A CA 1
ATOM 2787 C C . ASP A 1 355 ? -11.218 -1.044 1.919 1.00 97.88 355 ASP A C 1
ATOM 2789 O O . ASP A 1 355 ? -11.210 -1.273 0.710 1.00 97.88 355 ASP A O 1
ATOM 2793 N N . ILE A 1 356 ? -10.487 -1.768 2.779 1.00 98.19 356 ILE A N 1
ATOM 2794 C CA . ILE A 1 356 ? -9.661 -2.908 2.355 1.00 98.19 356 ILE A CA 1
ATOM 2795 C C . ILE A 1 356 ? -10.524 -4.013 1.748 1.00 98.19 356 ILE A C 1
ATOM 2797 O O . ILE A 1 356 ? -10.203 -4.464 0.652 1.00 98.19 356 ILE A O 1
ATOM 2801 N N . VAL A 1 357 ? -11.609 -4.428 2.416 1.00 97.75 357 VAL A N 1
ATOM 2802 C CA . VAL A 1 357 ? -12.514 -5.470 1.889 1.00 97.75 357 VAL A CA 1
ATOM 2803 C C . VAL A 1 357 ? -13.049 -5.067 0.514 1.00 97.75 357 VAL A C 1
ATOM 2805 O O . VAL A 1 357 ? -12.943 -5.835 -0.432 1.00 97.75 357 VAL A O 1
ATOM 2808 N N . THR A 1 358 ? -13.479 -3.814 0.361 1.00 96.00 358 THR A N 1
ATOM 2809 C CA . THR A 1 358 ? -13.978 -3.282 -0.918 1.00 96.00 358 THR A CA 1
ATOM 2810 C C . THR A 1 358 ? -12.917 -3.327 -2.024 1.00 96.00 358 THR A C 1
ATOM 2812 O O . THR A 1 358 ? -13.222 -3.579 -3.190 1.00 96.00 358 THR A O 1
ATOM 2815 N N . VAL A 1 359 ? -11.647 -3.057 -1.703 1.00 95.69 359 VAL A N 1
ATOM 2816 C CA . VAL A 1 359 ? -10.563 -3.181 -2.689 1.00 95.69 359 VAL A CA 1
ATOM 2817 C C . VAL A 1 359 ? -10.278 -4.648 -3.016 1.00 95.69 359 VAL A C 1
ATOM 2819 O O . VAL A 1 359 ? -10.086 -4.957 -4.189 1.00 95.69 359 VAL A O 1
ATOM 2822 N N . VAL A 1 360 ? -10.286 -5.544 -2.026 1.00 94.94 360 VAL A N 1
ATOM 2823 C CA . VAL A 1 360 ? -10.105 -6.990 -2.234 1.00 94.94 360 VAL A CA 1
ATOM 2824 C C . VAL A 1 360 ? -11.201 -7.552 -3.139 1.00 94.94 360 VAL A C 1
ATOM 2826 O O . VAL A 1 360 ? -10.874 -8.214 -4.122 1.00 94.94 360 VAL A O 1
ATOM 2829 N N . ASP A 1 361 ? -12.466 -7.210 -2.898 1.00 93.38 361 ASP A N 1
ATOM 2830 C CA . ASP A 1 361 ? -13.592 -7.631 -3.740 1.00 93.38 361 ASP A CA 1
ATOM 2831 C C . ASP A 1 361 ? -13.389 -7.181 -5.195 1.00 93.38 361 ASP A C 1
ATOM 2833 O O . ASP A 1 361 ? -13.446 -7.990 -6.123 1.00 93.38 361 ASP A O 1
ATOM 2837 N N . ARG A 1 362 ? -13.006 -5.913 -5.408 1.00 91.25 362 ARG A N 1
ATOM 2838 C CA . ARG A 1 362 ? -12.672 -5.403 -6.750 1.00 91.25 362 ARG A CA 1
ATOM 2839 C C . ARG A 1 362 ? -11.494 -6.132 -7.391 1.00 91.25 362 ARG A C 1
ATOM 2841 O O . ARG A 1 362 ? -11.481 -6.324 -8.609 1.00 91.25 362 ARG A O 1
ATOM 2848 N N . MET A 1 363 ? -10.484 -6.512 -6.609 1.00 92.00 363 MET A N 1
ATOM 2849 C CA . MET A 1 363 ? -9.346 -7.284 -7.110 1.00 92.00 363 MET A CA 1
ATOM 2850 C C . MET A 1 363 ? -9.769 -8.690 -7.536 1.00 92.00 363 MET A C 1
ATOM 2852 O O . MET A 1 363 ? -9.300 -9.167 -8.564 1.00 92.00 363 MET A O 1
ATOM 2856 N N . ILE A 1 364 ? -10.667 -9.339 -6.800 1.00 90.81 364 ILE A N 1
ATOM 2857 C CA . ILE A 1 364 ? -11.184 -10.670 -7.141 1.00 90.81 364 ILE A CA 1
ATOM 2858 C C . ILE A 1 364 ? -12.012 -10.604 -8.422 1.00 90.81 364 ILE A C 1
ATOM 2860 O O . ILE A 1 364 ? -11.746 -11.347 -9.364 1.00 90.81 364 ILE A O 1
ATOM 2864 N N . GLU A 1 365 ? -12.941 -9.650 -8.507 1.00 90.50 365 GLU A N 1
ATOM 2865 C CA . GLU A 1 365 ? -13.781 -9.432 -9.693 1.00 90.50 365 GLU A CA 1
ATOM 2866 C C . GLU A 1 365 ? -12.966 -9.148 -10.966 1.00 90.50 365 GLU A C 1
ATOM 2868 O O . GLU A 1 365 ? -13.432 -9.404 -12.073 1.00 90.50 365 GLU A O 1
ATOM 2873 N N . SER A 1 366 ? -11.748 -8.620 -10.822 1.00 89.75 366 SER A N 1
ATOM 2874 C CA . SER A 1 366 ? -10.834 -8.314 -11.931 1.00 89.75 366 SER A CA 1
ATOM 2875 C C . SER A 1 366 ? -9.710 -9.343 -12.124 1.00 89.75 366 SER A C 1
ATOM 2877 O O . SER A 1 366 ? -8.785 -9.099 -12.905 1.00 89.75 366 SER A O 1
ATOM 2879 N N . ALA A 1 367 ? -9.762 -10.485 -11.425 1.00 88.88 367 ALA A N 1
ATOM 2880 C CA . ALA A 1 367 ? -8.721 -11.519 -11.430 1.00 88.88 367 ALA A CA 1
ATOM 2881 C C . ALA A 1 367 ? -7.308 -10.973 -11.107 1.00 88.88 367 ALA A C 1
ATOM 2883 O O . ALA A 1 367 ? -6.299 -11.401 -11.667 1.00 88.88 367 ALA A O 1
ATOM 2884 N N . GLN A 1 368 ? -7.241 -9.990 -10.205 1.00 87.12 368 GLN A N 1
ATOM 2885 C CA . GLN A 1 368 ? -6.024 -9.327 -9.722 1.00 87.12 368 GLN A CA 1
ATOM 2886 C C . GLN A 1 368 ? -5.604 -9.769 -8.312 1.00 87.12 368 GLN A C 1
ATOM 2888 O O . GLN A 1 368 ? -4.602 -9.274 -7.798 1.00 87.12 368 GLN A O 1
ATOM 2893 N N . PHE A 1 369 ? -6.350 -10.678 -7.681 1.00 87.69 369 PHE A N 1
ATOM 2894 C CA . PHE A 1 369 ? -6.046 -11.244 -6.365 1.00 87.69 369 PHE A CA 1
ATOM 2895 C C . PHE A 1 369 ? -5.447 -12.653 -6.523 1.00 87.69 369 PHE A C 1
ATOM 2897 O O . PHE A 1 369 ? -6.160 -13.651 -6.507 1.00 87.69 369 PHE A O 1
ATOM 2904 N N . TYR A 1 370 ? -4.138 -12.725 -6.778 1.00 83.25 370 TYR A N 1
ATOM 2905 C CA . TYR A 1 370 ? -3.401 -13.957 -7.101 1.00 83.25 370 TYR A CA 1
ATOM 2906 C C . TYR A 1 370 ? -2.448 -14.359 -5.971 1.00 83.25 370 TYR A C 1
ATOM 2908 O O . TYR A 1 370 ? -1.961 -13.499 -5.251 1.00 83.25 370 TYR A O 1
ATOM 2916 N N . ALA A 1 371 ? -2.084 -15.640 -5.858 1.00 79.12 371 ALA A N 1
ATOM 2917 C CA . ALA A 1 371 ? -1.309 -16.172 -4.723 1.00 79.12 371 ALA A CA 1
ATOM 2918 C C . ALA A 1 371 ? -0.026 -15.387 -4.375 1.00 79.12 371 ALA A C 1
ATOM 2920 O O . ALA A 1 371 ? 0.262 -15.143 -3.206 1.00 79.12 371 ALA A O 1
ATOM 2921 N N . ALA A 1 372 ? 0.709 -14.898 -5.378 1.00 76.50 372 ALA A N 1
ATOM 2922 C CA . ALA A 1 372 ? 1.929 -14.117 -5.160 1.00 76.50 372 ALA A CA 1
ATOM 2923 C C . ALA A 1 372 ? 1.701 -12.682 -4.618 1.00 76.50 372 ALA A C 1
ATOM 2925 O O . ALA A 1 372 ? 2.670 -11.996 -4.286 1.00 76.50 372 ALA A O 1
ATOM 2926 N N . SER A 1 373 ? 0.459 -12.189 -4.501 1.00 80.19 373 SER A N 1
ATOM 2927 C CA . SER A 1 373 ? 0.148 -10.840 -3.996 1.00 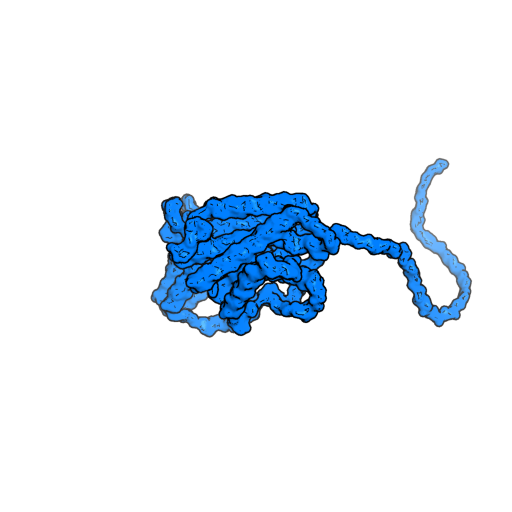80.19 373 SER A CA 1
ATOM 2928 C C . SER A 1 373 ? 0.196 -10.759 -2.463 1.00 80.19 373 SER A C 1
ATOM 2930 O O . SER A 1 373 ? -0.787 -10.395 -1.815 1.00 80.19 373 SER A O 1
ATOM 2932 N N . TRP A 1 374 ? 1.334 -11.114 -1.856 1.00 81.62 374 TRP A N 1
ATOM 2933 C CA . TRP A 1 374 ? 1.518 -11.193 -0.396 1.00 81.62 374 TRP A CA 1
ATOM 2934 C C . TRP A 1 374 ? 1.023 -9.940 0.352 1.00 81.62 374 TRP A C 1
ATOM 2936 O O . TRP A 1 374 ? 0.386 -10.047 1.399 1.00 81.62 374 TRP A O 1
ATOM 2946 N N . PHE A 1 375 ? 1.257 -8.751 -0.215 1.00 87.25 375 PHE A N 1
ATOM 2947 C CA . PHE A 1 375 ? 0.867 -7.467 0.369 1.00 87.25 375 PHE A CA 1
ATOM 2948 C C . PHE A 1 375 ? -0.654 -7.351 0.535 1.00 87.25 375 PHE A C 1
ATOM 2950 O O . PHE A 1 375 ? -1.142 -6.981 1.602 1.00 87.25 375 PHE A O 1
ATOM 2957 N N . SER A 1 376 ? -1.408 -7.747 -0.492 1.00 90.56 376 SER A N 1
ATOM 2958 C CA . SER A 1 376 ? -2.870 -7.713 -0.482 1.00 90.56 376 SER A CA 1
ATOM 2959 C C . SER A 1 376 ? -3.457 -8.730 0.494 1.00 90.56 376 SER A C 1
ATOM 2961 O O . SER A 1 376 ? -4.382 -8.389 1.230 1.00 90.56 376 SER A O 1
ATOM 2963 N N . HIS A 1 377 ? -2.881 -9.935 0.580 1.00 88.50 377 HIS A N 1
ATOM 2964 C CA . HIS A 1 377 ? -3.282 -10.935 1.577 1.00 88.50 377 HIS A CA 1
ATOM 2965 C C . HIS A 1 377 ? -3.056 -10.430 3.005 1.00 88.50 377 HIS A C 1
ATOM 2967 O O . HIS A 1 377 ? -3.942 -10.549 3.851 1.00 88.50 377 HIS A O 1
ATOM 2973 N N . TYR A 1 378 ? -1.902 -9.808 3.272 1.00 88.44 378 TYR A N 1
ATOM 2974 C CA . TYR A 1 378 ? -1.606 -9.234 4.584 1.00 88.44 378 TYR A CA 1
ATOM 2975 C C . TYR A 1 378 ? -2.634 -8.176 4.997 1.00 88.44 378 TYR A C 1
ATOM 2977 O O . TYR A 1 378 ? -3.126 -8.159 6.127 1.00 88.44 378 TYR A O 1
ATOM 2985 N N . GLN A 1 379 ? -2.980 -7.287 4.071 1.00 93.62 379 GLN A N 1
ATOM 2986 C CA . GLN A 1 379 ? -3.928 -6.214 4.337 1.00 93.62 379 GLN A CA 1
ATOM 2987 C C . GLN A 1 379 ? -5.343 -6.750 4.543 1.00 93.62 379 GLN A C 1
ATOM 2989 O O . GLN A 1 379 ? -6.004 -6.332 5.495 1.00 93.62 379 GLN A O 1
ATOM 2994 N N . ALA A 1 380 ? -5.771 -7.715 3.721 1.00 94.00 380 ALA A N 1
ATOM 2995 C CA . ALA A 1 380 ? -7.031 -8.435 3.888 1.00 94.00 380 ALA A CA 1
ATOM 2996 C C . ALA A 1 380 ? -7.119 -9.083 5.277 1.00 94.00 380 ALA A C 1
ATOM 2998 O O . ALA A 1 380 ? -8.087 -8.865 6.003 1.00 94.00 380 ALA A O 1
ATOM 2999 N N . PHE A 1 381 ? -6.063 -9.781 5.701 1.00 91.25 381 PHE A N 1
ATOM 3000 C CA . PHE A 1 381 ? -5.959 -10.341 7.045 1.00 91.25 381 PHE A CA 1
ATOM 3001 C C . PHE A 1 381 ? -6.122 -9.268 8.135 1.00 91.25 381 PHE A C 1
ATOM 3003 O O . PHE A 1 381 ? -6.955 -9.421 9.029 1.00 91.25 381 PHE A O 1
ATOM 3010 N N . CYS A 1 382 ? -5.395 -8.148 8.053 1.00 93.12 382 CYS A N 1
ATOM 3011 C CA . CYS A 1 382 ? -5.532 -7.048 9.014 1.00 93.12 382 CYS A CA 1
ATOM 3012 C C . CYS A 1 382 ? -6.969 -6.505 9.083 1.00 93.12 382 CYS A C 1
ATOM 3014 O O . CYS A 1 382 ? -7.461 -6.220 10.178 1.00 93.12 382 CYS A O 1
ATOM 3016 N N . ALA A 1 383 ? -7.650 -6.383 7.941 1.00 96.62 383 ALA A N 1
ATOM 3017 C CA . ALA A 1 383 ? -9.041 -5.951 7.880 1.00 96.62 383 ALA A CA 1
ATOM 3018 C C . ALA A 1 383 ? -9.986 -6.953 8.555 1.00 96.62 383 ALA A C 1
ATOM 3020 O O . ALA A 1 383 ? -10.747 -6.566 9.440 1.00 96.62 383 ALA A O 1
ATOM 3021 N N . VAL A 1 384 ? -9.886 -8.240 8.208 1.00 94.44 384 VAL A N 1
ATOM 3022 C CA . VAL A 1 384 ? -10.679 -9.328 8.807 1.00 94.44 384 VAL A CA 1
ATOM 3023 C C . VAL A 1 384 ? -10.539 -9.326 10.331 1.00 94.44 384 VAL A C 1
ATOM 3025 O O . VAL A 1 384 ? -11.532 -9.348 11.059 1.00 94.44 384 VAL A O 1
ATOM 3028 N N . VAL A 1 385 ? -9.308 -9.207 10.831 1.00 92.00 385 VAL A N 1
ATOM 3029 C CA . VAL A 1 385 ? -9.022 -9.160 12.269 1.00 92.00 385 VAL A CA 1
ATOM 3030 C C . VAL A 1 385 ? -9.674 -7.949 12.951 1.00 92.00 385 VAL A C 1
ATOM 3032 O O . VAL A 1 385 ? -10.254 -8.089 14.034 1.00 92.00 385 VAL A O 1
ATOM 3035 N N . VAL A 1 386 ? -9.626 -6.766 12.333 1.00 94.88 386 VAL A N 1
ATOM 3036 C CA . VAL A 1 386 ? -10.297 -5.559 12.849 1.00 94.88 386 VAL A CA 1
ATOM 3037 C C . VAL A 1 386 ? -11.816 -5.737 12.881 1.00 94.88 386 VAL A C 1
ATOM 3039 O O . VAL A 1 386 ? -12.440 -5.445 13.904 1.00 94.88 386 VAL A O 1
ATOM 3042 N N . LEU A 1 387 ? -12.411 -6.250 11.803 1.00 95.19 387 LEU A N 1
ATOM 3043 C CA . LEU A 1 387 ? -13.859 -6.427 11.683 1.00 95.19 387 LEU A CA 1
ATOM 3044 C C . LEU A 1 387 ? -14.399 -7.469 12.673 1.00 95.19 387 LEU A C 1
ATOM 3046 O O . LEU A 1 387 ? -15.419 -7.226 13.328 1.00 95.19 387 LEU A O 1
ATOM 3050 N N . TYR A 1 388 ? -13.690 -8.583 12.878 1.00 91.62 388 TYR A N 1
ATOM 3051 C CA . TYR A 1 388 ? -14.033 -9.534 13.938 1.00 91.62 388 TYR A CA 1
ATOM 3052 C C . TYR A 1 388 ? -13.864 -8.929 15.330 1.00 91.62 388 TYR A C 1
ATOM 3054 O O . TYR A 1 388 ? -14.740 -9.097 16.177 1.00 91.62 388 TYR A O 1
ATOM 3062 N N . THR A 1 389 ? -12.794 -8.166 15.573 1.00 89.44 389 THR A N 1
ATOM 3063 C CA . THR A 1 389 ? -12.596 -7.475 16.859 1.00 89.44 389 THR A CA 1
ATOM 3064 C C . THR A 1 389 ? -13.759 -6.536 17.173 1.00 89.44 389 THR A C 1
ATOM 3066 O O . THR A 1 389 ? -14.262 -6.524 18.299 1.00 89.44 389 THR A O 1
ATOM 3069 N N . TYR A 1 390 ? -14.214 -5.773 16.178 1.00 90.62 390 TYR A N 1
ATOM 3070 C CA . TYR A 1 390 ? -15.362 -4.883 16.316 1.00 90.62 390 TYR A CA 1
ATOM 3071 C C . TYR A 1 390 ? -16.67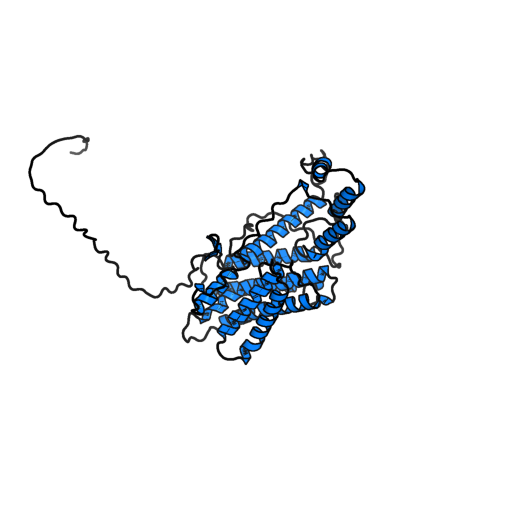0 -5.652 16.543 1.00 90.62 390 TYR A C 1
ATOM 3073 O O . TYR A 1 390 ? -17.438 -5.316 17.441 1.00 90.62 390 TYR A O 1
ATOM 3081 N N . THR A 1 391 ? -16.887 -6.744 15.809 1.00 89.25 391 THR A N 1
ATOM 3082 C CA . THR A 1 391 ? -18.058 -7.615 15.991 1.00 89.25 391 THR A CA 1
ATOM 3083 C C . THR A 1 391 ? -18.153 -8.143 17.423 1.00 89.25 391 THR A C 1
ATOM 3085 O O . THR A 1 391 ? -19.192 -8.036 18.073 1.00 89.25 391 THR A O 1
ATOM 3088 N N . ILE A 1 392 ? -17.039 -8.646 17.956 1.00 84.75 392 ILE A N 1
ATOM 3089 C CA . ILE A 1 392 ? -16.950 -9.158 19.328 1.00 84.75 392 ILE A CA 1
ATOM 3090 C C . ILE A 1 392 ? -17.191 -8.037 20.349 1.00 84.75 392 ILE A C 1
ATOM 3092 O O . ILE A 1 392 ? -17.818 -8.263 21.384 1.00 84.75 392 ILE A O 1
ATOM 3096 N N . ARG A 1 393 ? -16.712 -6.819 20.070 1.00 81.12 393 ARG A N 1
ATOM 3097 C CA . ARG A 1 393 ? -16.908 -5.636 20.922 1.00 81.12 393 ARG A CA 1
ATOM 3098 C C . ARG A 1 393 ? -18.387 -5.245 21.047 1.00 81.12 393 ARG A C 1
ATOM 3100 O O . ARG A 1 393 ? -18.811 -4.931 22.153 1.00 81.12 393 ARG A O 1
ATOM 3107 N N . CYS A 1 394 ? -19.175 -5.302 19.972 1.00 81.00 394 CYS A N 1
ATOM 3108 C CA . CYS A 1 394 ? -20.590 -4.891 19.979 1.00 81.00 394 CYS A CA 1
ATOM 3109 C C . CYS A 1 394 ? -21.540 -5.855 20.725 1.00 81.00 394 CYS A C 1
ATOM 3111 O O . CYS A 1 394 ? -22.712 -5.529 20.901 1.00 81.00 394 CYS A O 1
ATOM 3113 N N . LYS A 1 395 ? -21.026 -7.012 21.170 1.00 66.31 395 LYS A N 1
ATOM 3114 C CA . LYS A 1 395 ? -21.570 -8.054 22.068 1.00 66.31 395 LYS A CA 1
ATOM 3115 C C . LYS A 1 395 ? -23.000 -8.585 21.891 1.00 66.31 395 LYS A C 1
ATOM 3117 O O . LYS A 1 395 ? -23.161 -9.752 22.225 1.00 66.31 395 LYS A O 1
ATOM 3122 N N . LEU A 1 396 ? -24.014 -7.861 21.405 1.00 59.06 396 LEU A N 1
ATOM 3123 C CA . LEU A 1 396 ? -25.398 -8.377 21.350 1.00 59.06 396 LEU A CA 1
ATOM 3124 C C . LEU A 1 396 ? -26.303 -7.793 20.242 1.00 59.06 396 LEU A C 1
ATOM 3126 O O . LEU A 1 396 ? -27.270 -8.458 19.881 1.00 59.06 396 LEU A O 1
ATOM 3130 N N . ASP A 1 397 ? -26.016 -6.625 19.650 1.00 70.75 397 ASP A N 1
ATOM 3131 C CA . ASP A 1 397 ? -26.900 -6.046 18.616 1.00 70.75 397 ASP A CA 1
ATOM 3132 C C . ASP A 1 397 ? -26.441 -6.364 17.184 1.00 70.75 397 ASP A C 1
ATOM 3134 O O . ASP A 1 397 ? -25.583 -5.687 16.608 1.00 70.75 397 ASP A O 1
ATOM 3138 N N . ARG A 1 398 ? -27.049 -7.399 16.591 1.00 75.19 398 ARG A N 1
ATOM 3139 C CA . ARG A 1 398 ? -26.753 -7.863 15.225 1.00 75.19 398 ARG A CA 1
ATOM 3140 C C . ARG A 1 398 ? -26.989 -6.794 14.155 1.00 75.19 398 ARG A C 1
ATOM 3142 O O . ARG A 1 398 ? -26.346 -6.863 13.109 1.00 75.19 398 ARG A O 1
ATOM 3149 N N . THR A 1 399 ? -27.852 -5.805 14.397 1.00 76.75 399 THR A N 1
ATOM 3150 C CA . THR A 1 399 ? -28.097 -4.720 13.430 1.00 76.75 399 THR A CA 1
ATOM 3151 C C . THR A 1 399 ? -26.872 -3.819 13.262 1.00 76.75 399 THR A C 1
ATOM 3153 O O . THR A 1 399 ? -26.627 -3.305 12.172 1.00 76.75 399 THR A O 1
ATOM 3156 N N . ILE A 1 400 ? -26.049 -3.703 14.309 1.00 80.31 400 ILE A N 1
ATOM 3157 C CA . ILE A 1 400 ? -24.847 -2.868 14.320 1.00 80.31 400 ILE A CA 1
ATOM 3158 C C . ILE A 1 400 ? -23.670 -3.604 13.676 1.00 80.31 400 ILE A C 1
ATOM 3160 O O . ILE A 1 400 ? -22.956 -3.028 12.851 1.00 80.31 400 ILE A O 1
ATOM 3164 N N . TRP A 1 401 ? -23.456 -4.877 14.034 1.00 85.75 401 TRP A N 1
ATOM 3165 C CA . TRP A 1 401 ? -22.249 -5.606 13.628 1.00 85.75 401 TRP A CA 1
ATOM 3166 C C . TRP A 1 401 ? -22.410 -6.543 12.426 1.00 85.75 401 TRP A C 1
ATOM 3168 O O . TRP A 1 401 ? -21.404 -6.911 11.819 1.00 85.75 401 TRP A O 1
ATOM 3178 N N . GLY A 1 402 ? -23.637 -6.910 12.041 1.00 89.56 402 GLY A N 1
ATOM 3179 C CA . GLY A 1 402 ? -23.894 -7.956 11.043 1.00 89.56 402 GLY A CA 1
ATOM 3180 C C . GLY A 1 402 ? -23.195 -7.728 9.701 1.00 89.56 402 GLY A C 1
ATOM 3181 O O . GLY A 1 402 ? -22.596 -8.654 9.156 1.00 89.56 402 GLY A O 1
ATOM 3182 N N . LYS A 1 403 ? -23.189 -6.482 9.207 1.00 93.50 403 LYS A N 1
ATOM 3183 C CA . LYS A 1 403 ? -22.506 -6.122 7.953 1.00 93.50 403 LYS A CA 1
ATOM 3184 C C . LYS A 1 403 ? -20.984 -6.292 8.026 1.00 93.50 403 LYS A C 1
ATOM 3186 O O . LYS A 1 403 ? -20.372 -6.721 7.056 1.00 93.50 403 LYS A O 1
ATOM 3191 N N . TYR A 1 404 ? -20.378 -5.992 9.176 1.00 94.62 404 TYR A N 1
ATOM 3192 C CA . TYR A 1 404 ? -18.931 -6.099 9.374 1.00 94.62 404 TYR A CA 1
ATOM 3193 C C . TYR A 1 404 ? -18.501 -7.558 9.517 1.00 94.62 404 TYR A C 1
ATOM 3195 O O . TYR A 1 404 ? -17.470 -7.945 8.976 1.00 94.62 404 TYR A O 1
ATOM 3203 N N . TYR A 1 405 ? -19.311 -8.375 10.196 1.00 93.62 405 TYR A N 1
ATOM 3204 C CA . TYR A 1 405 ? -19.083 -9.815 10.289 1.00 93.62 405 TYR A CA 1
ATOM 3205 C C . TYR A 1 405 ? -19.147 -10.490 8.916 1.00 93.62 405 TYR A C 1
ATOM 3207 O O . TYR A 1 405 ? -18.217 -11.200 8.555 1.00 93.62 405 TYR A O 1
ATOM 3215 N N . HIS A 1 406 ? -20.188 -10.211 8.123 1.00 94.38 406 HIS A N 1
ATOM 3216 C CA . HIS A 1 406 ? -20.322 -10.778 6.778 1.00 94.38 406 HIS A CA 1
ATOM 3217 C C . HIS A 1 406 ? -19.168 -10.358 5.855 1.00 94.38 406 HIS A C 1
ATOM 3219 O O . HIS A 1 406 ? -18.636 -11.176 5.106 1.00 94.38 406 HIS A O 1
ATOM 3225 N N . ALA A 1 407 ? -18.756 -9.087 5.919 1.00 95.69 407 ALA A N 1
ATOM 3226 C CA . ALA A 1 407 ? -17.593 -8.594 5.186 1.00 95.69 407 ALA A CA 1
ATOM 3227 C C . ALA A 1 407 ? -16.299 -9.322 5.596 1.00 95.69 407 ALA A C 1
ATOM 3229 O O . ALA A 1 407 ? -15.505 -9.696 4.735 1.00 95.69 407 ALA A O 1
ATOM 3230 N N . ALA A 1 408 ? -16.098 -9.565 6.896 1.00 94.12 408 ALA A N 1
ATOM 3231 C CA . ALA A 1 408 ? -14.948 -10.313 7.397 1.00 94.12 408 ALA A CA 1
ATOM 3232 C C . ALA A 1 408 ? -14.962 -11.777 6.934 1.00 94.12 408 ALA A C 1
ATOM 3234 O O . ALA A 1 408 ? -13.942 -12.271 6.461 1.00 94.12 408 ALA A O 1
ATOM 3235 N N . GLU A 1 409 ? -16.111 -12.446 7.036 1.00 93.25 409 GLU A N 1
ATOM 3236 C CA . GLU A 1 409 ? -16.294 -13.844 6.637 1.00 93.25 409 GLU A CA 1
ATOM 3237 C C . GLU A 1 409 ? -16.058 -14.035 5.134 1.00 93.25 409 GLU A C 1
ATOM 3239 O O . GLU A 1 409 ? -15.289 -14.910 4.739 1.00 93.25 409 GLU A O 1
ATOM 3244 N N . SER A 1 410 ? -16.641 -13.167 4.301 1.00 92.56 410 SER A N 1
ATOM 3245 C CA . SER A 1 410 ? -16.449 -13.210 2.846 1.00 92.56 410 SER A CA 1
ATOM 3246 C C . SER A 1 410 ? -14.984 -12.979 2.473 1.00 92.56 410 SER A C 1
ATOM 3248 O O . SER A 1 410 ? -14.393 -13.788 1.762 1.00 92.56 410 SER A O 1
ATOM 3250 N N . CYS A 1 411 ? -14.359 -11.928 3.015 1.00 93.25 411 CYS A N 1
ATOM 3251 C CA . CYS A 1 411 ? -12.959 -11.609 2.737 1.00 93.25 411 CYS A CA 1
ATOM 3252 C C . CYS A 1 411 ? -12.010 -12.731 3.199 1.00 93.25 411 CYS A C 1
ATOM 3254 O O . CYS A 1 411 ? -11.094 -13.110 2.469 1.00 93.25 411 CYS A O 1
ATOM 3256 N N . GLN A 1 412 ? -12.259 -13.323 4.372 1.00 90.88 412 GLN A N 1
ATOM 3257 C CA . GLN A 1 412 ? -11.515 -14.489 4.851 1.00 90.88 412 GLN A CA 1
ATOM 3258 C C . GLN A 1 412 ? -11.669 -15.687 3.907 1.00 90.88 412 GLN A C 1
ATOM 3260 O O . GLN A 1 412 ? -10.672 -16.336 3.592 1.00 90.88 412 GLN A O 1
ATOM 3265 N N . GLY A 1 413 ? -12.893 -15.977 3.456 1.00 86.69 413 GLY A N 1
ATOM 3266 C CA . GLY A 1 413 ? -13.161 -17.047 2.496 1.00 86.69 413 GLY A CA 1
ATOM 3267 C C . GLY A 1 413 ? -12.358 -16.864 1.210 1.00 86.69 413 GLY A C 1
ATOM 3268 O O . GLY A 1 413 ? -11.684 -17.790 0.768 1.00 86.69 413 GLY A O 1
ATOM 3269 N N . CYS A 1 414 ? -12.331 -15.645 0.669 1.00 84.94 414 CYS A N 1
ATOM 3270 C CA . CYS A 1 414 ? -11.548 -15.320 -0.519 1.00 84.94 414 CYS A CA 1
ATOM 3271 C C . CYS A 1 414 ? -10.042 -15.544 -0.314 1.00 84.94 414 CYS A C 1
ATOM 3273 O O . CYS A 1 414 ? -9.397 -16.172 -1.151 1.00 84.94 414 CYS A O 1
ATOM 3275 N N . VAL A 1 415 ? -9.482 -15.095 0.815 1.00 83.25 415 VAL A N 1
ATOM 3276 C CA . VAL A 1 415 ? -8.070 -15.349 1.158 1.00 83.25 415 VAL A CA 1
ATOM 3277 C C . VAL A 1 415 ? -7.784 -16.853 1.235 1.00 83.25 415 VAL A C 1
ATOM 3279 O O . VAL A 1 415 ? -6.779 -17.306 0.695 1.00 83.25 415 VAL A O 1
ATOM 3282 N N . ALA A 1 416 ? -8.686 -17.634 1.836 1.00 80.81 416 ALA A N 1
ATOM 3283 C CA . ALA A 1 416 ? -8.529 -19.081 1.964 1.00 80.81 416 ALA A CA 1
ATOM 3284 C C . ALA A 1 416 ? -8.578 -19.814 0.612 1.00 80.81 416 ALA A C 1
ATOM 3286 O O . ALA A 1 416 ? -7.858 -20.787 0.427 1.00 80.81 416 ALA A O 1
ATOM 3287 N N . THR A 1 417 ? -9.375 -19.347 -0.357 1.00 77.44 417 THR A N 1
ATOM 3288 C CA . THR A 1 417 ? -9.437 -19.981 -1.692 1.00 77.44 417 THR A CA 1
ATOM 3289 C C . THR A 1 417 ? -8.173 -19.808 -2.531 1.00 77.44 417 THR A C 1
ATOM 3291 O O . THR A 1 417 ? -7.946 -20.583 -3.456 1.00 77.44 417 THR A O 1
ATOM 3294 N N . VAL A 1 418 ? -7.354 -18.800 -2.224 1.00 73.25 418 VAL A N 1
ATOM 3295 C CA . VAL A 1 418 ? -6.091 -18.526 -2.926 1.00 73.25 418 VAL A CA 1
ATOM 3296 C C . VAL A 1 418 ? -4.906 -19.248 -2.262 1.00 73.25 418 VAL A C 1
ATOM 3298 O O . VAL A 1 418 ? -3.828 -19.349 -2.849 1.00 73.25 418 VAL A O 1
ATOM 3301 N N . ALA A 1 419 ? -5.102 -19.784 -1.055 1.00 64.25 419 ALA A N 1
ATOM 3302 C CA . ALA A 1 419 ? -4.109 -20.558 -0.329 1.00 64.25 419 ALA A CA 1
ATOM 3303 C C . ALA A 1 419 ? -4.008 -21.992 -0.884 1.00 64.25 419 ALA A C 1
ATOM 3305 O O . ALA A 1 419 ? -4.968 -22.759 -0.839 1.00 64.25 419 ALA A O 1
ATOM 3306 N N . ASN A 1 420 ? -2.829 -22.379 -1.376 1.00 59.91 420 ASN A N 1
ATOM 3307 C CA . ASN A 1 420 ? -2.506 -23.775 -1.694 1.00 59.91 420 ASN A CA 1
ATOM 3308 C C . ASN A 1 420 ? -1.920 -24.489 -0.460 1.00 59.91 420 ASN A C 1
ATOM 3310 O O . ASN A 1 420 ? -1.528 -23.835 0.498 1.00 59.91 420 ASN A O 1
ATOM 3314 N N . VAL A 1 421 ? -1.788 -25.823 -0.496 1.00 47.47 421 VAL A N 1
ATOM 3315 C CA . VAL A 1 421 ? -1.210 -26.637 0.606 1.00 47.47 421 VAL A CA 1
ATOM 3316 C C . VAL A 1 421 ? 0.205 -26.180 1.013 1.00 47.47 421 VAL A C 1
ATOM 3318 O O . VAL A 1 421 ? 0.578 -26.314 2.175 1.00 47.47 421 VAL A O 1
ATOM 3321 N N . ASP A 1 422 ? 0.949 -25.570 0.084 1.00 44.31 422 ASP A N 1
ATOM 3322 C CA . ASP A 1 422 ? 2.283 -24.986 0.312 1.00 44.31 422 ASP A CA 1
ATOM 3323 C C . ASP A 1 422 ? 2.260 -23.463 0.556 1.00 44.31 422 ASP A C 1
ATOM 3325 O O . ASP A 1 422 ? 3.302 -22.825 0.710 1.00 44.31 422 ASP A O 1
ATOM 3329 N N . SER A 1 423 ? 1.079 -22.841 0.547 1.00 44.00 423 SER A N 1
ATOM 3330 C CA . SER A 1 423 ? 0.918 -21.427 0.889 1.00 44.00 423 SER A CA 1
ATOM 3331 C C . SER A 1 423 ? 0.890 -21.276 2.403 1.00 44.00 423 SER A C 1
ATOM 3333 O O . SER A 1 423 ? 0.244 -22.044 3.101 1.00 44.00 423 SER A O 1
ATOM 3335 N N . LEU A 1 424 ? 1.566 -20.253 2.925 1.00 39.62 424 LEU A N 1
ATOM 3336 C CA . LEU A 1 424 ? 1.674 -19.993 4.367 1.00 39.62 424 LEU A CA 1
ATOM 3337 C C . LEU A 1 424 ? 0.336 -19.585 5.045 1.00 39.62 424 LEU A C 1
ATOM 3339 O O . LEU A 1 424 ? 0.357 -19.177 6.208 1.00 39.62 424 LEU A O 1
ATOM 3343 N N . ALA A 1 425 ? -0.790 -19.626 4.323 1.00 33.28 425 ALA A N 1
ATOM 3344 C CA . ALA A 1 425 ? -2.097 -19.098 4.723 1.00 33.28 425 ALA A CA 1
ATOM 3345 C C . ALA A 1 425 ? -2.985 -20.135 5.423 1.00 33.28 425 ALA A C 1
ATOM 3347 O O . ALA A 1 425 ? -2.971 -21.314 5.009 1.00 33.28 425 ALA A O 1
#

Organism: NCBI:txid363999

Secondary structure (DSSP, 8-state):
---------------------------PPP---------------PPPEE-TTS-EE-TTSHHHHHHHHHHHTT--GGGS-S--TTSS-S-------GGG--PPPHHHHHHHHHHIIIII-SS---S-HHHHHHHHHHHHHS--S-HHHHHHHTTTTSPPPPPTT-SS-SS-HHHHHHHHHHHHHHHHHHHHHHHHHTPPPSS-GGG--PPPPP---GGGB-SS-BPPPPTTS--TTHHHHHHHHHHHHHHHHHHHHSSSSPPPHHHHHHHHHHHHHHHHHHHHHS-GGG-TTTS-GGGS-HHHHHHHHHHHHHHHHHHHHHHGGGGGTTTT-TT-PPPHHHHHHHHHHHHHHHHHHHHHHHHHHTT---TT-HHHHHHHHHHHHHHHHHHHHTTT-HHHHHHHHHHHHHHHHHHHHH--TTS--

Foldseek 3Di:
DDDDDDDDDDDDDDDDDDDDDDDDDDDDDDDPDPDDPDPDPDPALPPFDAAPVGDGFAPLAPVVVVLVLCVLVPDDSVPPPSFDLLRDDPDPPPPDDPVPDDDDPLVVVVVVLCCCVQFVCLQLPLAQSVVVVVVSVCVPPVPDDDPPVVCVVVCVVPDQDADPPDPDDSFFQNVLLSVQSNVLSVQLVQLVVCSNRVHQRPDDPVPDPRDHHDQAHSVQRDRHDGHDDDPPDDTSNLLNRLSSQLSVLSNVLCCLQRNNDDDDPVSLLVNLVVSLVSLVVSLVPRDQLLRCVNPPLVVDDSSSSLSSLLSQLSSLSSLLSSQVVLLPVPSVDDDDDDDPSSVVSLVSNLVSLVSLLVSLVSCVVVVNDALSPVSSLSSLSSSLSSLVSNLVVVPDDCVVNVVSNVSSVVSVVVSVVNDDPPRSD

Sequence (425 aa):
MRISGAVCTRQEEGVGEAELDHTPRNIQPANPHREAKGRSLRASSEPGERDRQGHFVGASSGLTFLLRLQRRLRRDPDTAPKTSVFTLGDAVLPTFDETSFTIPPRQEAESILKTYFELASPTYRYLHRPTVAGWMRELYVDGNIAGARLILALGLYRGKKKPEGGLYPPTGFIELECGKRTYWAAYTLDRYLSAILGRPCAFHDDNIDQEPPAIVEDQNLNSDSIIADDKRNMNTMLAPFSHRMLSLILGETLRRLYGIKSLDKATQYATMSELGTKVDAWKRDLPAFLNADKVDSKLLVPLFQRQSNILGLASAHVRILIYRPCLFSDYDKSLGTLSQATEDNVAKCVNAAMDIVTVVDRMIESAQFYAASWFSHYQAFCAVVVLYTYTIRCKLDRTIWGKYYHAAESCQGCVATVANVDSLA

Radius of gyration: 30.28 Å; chains: 1; bounding box: 80×51×103 Å

InterPro domains:
  IPR007219 Xylanolytic transcriptional activator, regulatory domain [PF04082] (150-283)
  IPR007219 Xylanolytic transcriptional activator, regulatory domain [SM00906] (139-219)